Protein AF-A0A1G2E0L6-F1 (afdb_monomer_lite)

pLDDT: mean 94.15, std 5.89, range [62.0, 98.94]

Sequence (496 aa):
LISTKAAETIEITNIAAIPQLLSQIMQKTYETDGYTRILFQNTAENKIVGLKEFLTAFEVKIPEEVSAGLNDDFTLFVYSSKGVNRLGFVTKTNTDIATPMLAWEKTMEADTEILFIVLGKESKALASSFKNSSYQGQTFRFLTISKEDFGICYALFDDYFVFTTSFESIKKTFEAIESAELEKQIGQLFIIGFEGTTLTPELTDFFKKYKPGGVILLSKNIENEEQLKKLISDLQTLSLQETSLPLFVATDQEGGVISRIDFLQEKTAQSEIENTEQAYQIGLARGQELKELGINLNLAPLLDVVQEEDFLFDRTFQKDAVTTGNLAKSLIDGQKQAGILTVMKHFPGYAGVTSNPEESLAETSTLPVVSQFKKAMQANPEFVMTTNMVYTSLDNALPFAFSSKAIQYLKNNLGSKVAIMTDDLAQTYLSDKFSLEDMVTKPIAAGADIMIFSGWEIGVAEGLDAFIDAFRKGEIDKDKIQLAILRITNIKNSLK

InterPro domains:
  IPR001764 Glycoside hydrolase, family 3, N-terminal [PF00933] (182-490)
  IPR017853 Glycoside hydrolase superfamily [SSF51445] (186-494)
  IPR036962 Glycoside hydrolase, family 3, N-terminal domain superfamily [G3DSA:3.20.20.300] (175-496)
  IPR050226 NagZ Beta-hexosaminidase [PTHR30480] (182-495)

Structure (mmCIF, N/CA/C/O backbone):
data_AF-A0A1G2E0L6-F1
#
_entry.id   AF-A0A1G2E0L6-F1
#
loop_
_atom_site.group_PDB
_atom_site.id
_atom_site.type_symbol
_atom_site.label_atom_id
_atom_site.label_alt_id
_atom_site.label_comp_id
_atom_site.label_asym_id
_atom_site.label_entity_id
_atom_site.label_seq_id
_atom_site.pdbx_PDB_ins_code
_atom_site.Cartn_x
_atom_site.Cartn_y
_atom_site.Cartn_z
_atom_site.occupancy
_atom_site.B_iso_or_equiv
_atom_site.auth_seq_id
_atom_site.auth_comp_id
_atom_site.auth_asym_id
_atom_site.auth_atom_id
_atom_site.pdbx_PDB_model_num
ATOM 1 N N . LEU A 1 1 ? -9.764 7.069 15.157 1.00 82.94 1 LEU A N 1
ATOM 2 C CA . LEU A 1 1 ? -9.372 5.826 15.866 1.00 82.94 1 LEU A CA 1
ATOM 3 C C . LEU A 1 1 ? -10.078 4.613 15.278 1.00 82.94 1 LEU A C 1
ATOM 5 O O . LEU A 1 1 ? -9.435 3.598 15.093 1.00 82.94 1 LEU A O 1
ATOM 9 N N . ILE A 1 2 ? -11.360 4.733 14.929 1.00 84.50 2 ILE A N 1
ATOM 10 C CA . ILE A 1 2 ? -12.087 3.766 14.096 1.00 84.50 2 ILE A CA 1
ATOM 11 C C . ILE A 1 2 ? -12.761 4.496 12.936 1.00 84.50 2 ILE A C 1
ATOM 13 O O . ILE A 1 2 ? -13.011 5.700 13.047 1.00 84.50 2 ILE A O 1
ATOM 17 N N . SER A 1 3 ? -13.052 3.782 11.849 1.00 71.81 3 SER A N 1
ATOM 18 C CA . SER A 1 3 ? -13.910 4.296 10.778 1.00 71.81 3 SER A CA 1
ATOM 19 C C . SER A 1 3 ? -15.379 4.206 11.208 1.00 71.81 3 SER A C 1
ATOM 21 O O . SER A 1 3 ? -15.806 3.189 11.757 1.00 71.81 3 SER A O 1
ATOM 23 N N . THR A 1 4 ? -16.150 5.277 11.011 1.00 76.94 4 THR A N 1
ATOM 24 C CA . THR A 1 4 ? -17.567 5.353 11.403 1.00 76.94 4 THR A CA 1
ATOM 25 C C . THR A 1 4 ? -18.407 5.805 10.221 1.00 76.94 4 THR A C 1
ATOM 27 O O . THR A 1 4 ? -18.052 6.786 9.571 1.00 76.94 4 THR A O 1
ATOM 30 N N . LYS A 1 5 ? -19.538 5.136 9.972 1.00 73.12 5 LYS A N 1
ATOM 31 C CA . LYS A 1 5 ? -20.428 5.448 8.839 1.00 73.12 5 LYS A CA 1
ATOM 32 C C . LYS A 1 5 ? -21.187 6.764 9.024 1.00 73.12 5 LYS A C 1
ATOM 34 O O . LYS A 1 5 ? -21.536 7.420 8.051 1.00 73.12 5 LYS A O 1
ATOM 39 N N . ALA A 1 6 ? -21.452 7.136 10.274 1.00 84.69 6 ALA A N 1
ATOM 40 C CA . ALA A 1 6 ? -22.191 8.338 10.627 1.00 84.69 6 ALA A CA 1
ATOM 41 C C . ALA A 1 6 ? -21.648 8.951 11.920 1.00 84.69 6 ALA A C 1
ATOM 43 O O . ALA A 1 6 ? -21.037 8.257 12.739 1.00 84.69 6 ALA A O 1
ATOM 44 N N . ALA A 1 7 ? -21.916 10.240 12.116 1.00 91.25 7 ALA A N 1
ATOM 45 C CA . ALA A 1 7 ? -21.650 10.946 13.359 1.00 91.25 7 ALA A CA 1
ATOM 46 C C . ALA A 1 7 ? -22.882 11.751 13.789 1.00 91.25 7 ALA A C 1
ATOM 48 O O . ALA A 1 7 ? -23.493 12.435 12.970 1.00 91.25 7 ALA A O 1
ATOM 49 N N . GLU A 1 8 ? -23.221 11.685 15.073 1.00 94.31 8 GLU A N 1
ATOM 50 C CA . GLU A 1 8 ? -24.218 12.539 15.716 1.00 94.31 8 GLU A CA 1
ATOM 51 C C . GLU A 1 8 ? -23.526 13.462 16.718 1.00 94.31 8 GLU A C 1
ATOM 53 O O . GLU A 1 8 ? -22.831 12.994 17.622 1.00 94.31 8 GLU A O 1
ATOM 58 N N . THR A 1 9 ? -23.752 14.768 16.581 1.00 95.94 9 THR A N 1
ATOM 59 C CA . THR A 1 9 ? -23.339 15.762 17.576 1.00 95.94 9 THR A CA 1
ATOM 60 C C . THR A 1 9 ? -24.533 16.140 18.438 1.00 95.94 9 THR A C 1
ATOM 62 O O . THR A 1 9 ? -25.581 16.534 17.931 1.00 95.94 9 THR A O 1
ATOM 65 N N . ILE A 1 10 ? -24.365 16.015 19.749 1.00 97.25 10 ILE A N 1
ATOM 66 C CA . ILE A 1 10 ? -25.370 16.287 20.766 1.00 97.25 10 ILE A CA 1
ATOM 67 C C . ILE A 1 10 ? -24.899 17.485 21.581 1.00 97.25 10 ILE A C 1
ATOM 69 O O . ILE A 1 10 ? -23.891 17.421 22.286 1.00 97.25 10 ILE A O 1
ATOM 73 N N . GLU A 1 11 ? -25.629 18.587 21.477 1.00 97.31 11 GLU A N 1
ATOM 74 C CA . GLU A 1 11 ? -25.338 19.793 22.243 1.00 97.31 11 GLU A CA 1
ATOM 75 C C . GLU A 1 11 ? -25.764 19.625 23.705 1.00 97.31 11 GLU A C 1
ATOM 77 O O . GLU A 1 11 ? -26.873 19.178 24.008 1.00 97.31 11 GLU A O 1
ATOM 82 N N . ILE A 1 12 ? -24.879 20.010 24.619 1.00 97.50 12 ILE A N 1
ATOM 83 C CA . ILE A 1 12 ? -25.123 20.047 26.060 1.00 97.50 12 ILE A CA 1
ATOM 84 C C . ILE A 1 12 ? -24.620 21.370 26.633 1.00 97.50 12 ILE A C 1
ATOM 86 O O . ILE A 1 12 ? -23.717 21.996 26.087 1.00 97.50 12 ILE A O 1
ATOM 90 N N . THR A 1 13 ? -25.166 21.786 27.770 1.00 94.56 13 THR A N 1
ATOM 91 C CA . THR A 1 13 ? -24.651 22.932 28.543 1.00 94.56 13 THR A CA 1
ATOM 92 C C . THR A 1 13 ? -23.885 22.501 29.793 1.00 94.56 13 THR A C 1
ATOM 94 O O . THR A 1 13 ? -23.183 23.306 30.396 1.00 94.56 13 THR A O 1
ATOM 97 N N . ASN A 1 14 ? -24.030 21.237 30.202 1.00 94.62 14 ASN A N 1
ATOM 98 C CA . ASN A 1 14 ? -23.368 20.638 31.357 1.00 94.62 14 ASN A CA 1
ATOM 99 C C . ASN A 1 14 ? -23.262 19.116 31.154 1.00 94.62 14 ASN A C 1
ATOM 101 O O . ASN A 1 14 ? -24.218 18.482 30.701 1.00 94.62 14 ASN A O 1
ATOM 105 N N . ILE A 1 15 ? -22.125 18.528 31.537 1.00 96.31 15 ILE A N 1
ATOM 106 C CA . ILE A 1 15 ? -21.868 17.082 31.478 1.00 96.31 15 ILE A CA 1
ATOM 107 C C . ILE A 1 15 ? -22.895 16.248 32.262 1.00 96.31 15 ILE A C 1
ATOM 109 O O . ILE A 1 15 ? -23.179 15.120 31.877 1.00 96.31 15 ILE A O 1
ATOM 113 N N . ALA A 1 16 ? -23.539 16.812 33.289 1.00 96.69 16 ALA A N 1
ATOM 114 C CA . ALA A 1 16 ? -24.591 16.144 34.061 1.00 96.69 16 ALA A CA 1
ATOM 115 C C . ALA A 1 16 ? -25.834 15.764 33.225 1.00 96.69 16 ALA A C 1
ATOM 117 O O . ALA A 1 16 ? -26.630 14.932 33.655 1.00 96.69 16 ALA A O 1
ATOM 118 N N . ALA A 1 17 ? -26.010 16.343 32.030 1.00 97.00 17 ALA A N 1
ATOM 119 C CA . ALA A 1 17 ? -27.082 15.969 31.104 1.00 97.00 17 ALA A CA 1
ATOM 120 C C . ALA A 1 17 ? -26.776 14.690 30.297 1.00 97.00 17 ALA A C 1
ATOM 122 O O . ALA A 1 17 ? -27.695 14.068 29.757 1.00 97.00 17 ALA A O 1
ATOM 123 N N . ILE A 1 18 ? -25.501 14.284 30.209 1.00 97.88 18 ILE A N 1
ATOM 124 C CA . ILE A 1 18 ? -25.047 13.167 29.366 1.00 97.88 18 ILE A CA 1
ATOM 125 C C . ILE A 1 18 ? -25.756 11.848 29.712 1.00 97.88 18 ILE A C 1
ATOM 127 O O . ILE A 1 18 ? -26.216 11.201 28.773 1.00 97.88 18 ILE A O 1
ATOM 131 N N . PRO A 1 19 ? -25.927 11.434 30.985 1.00 97.88 19 PRO A N 1
ATOM 132 C CA . PRO A 1 19 ? -26.580 10.161 31.301 1.00 97.88 19 PRO A CA 1
ATOM 133 C C . PRO A 1 19 ? -27.999 10.038 30.733 1.00 97.88 19 PRO A C 1
ATOM 135 O O . PRO A 1 19 ? -28.351 9.019 30.136 1.00 97.88 19 PRO A O 1
ATOM 138 N N . GLN A 1 20 ? -28.807 11.094 30.860 1.00 96.94 20 GLN A N 1
ATOM 139 C CA . GLN A 1 20 ? -30.176 11.105 30.346 1.00 96.94 20 GLN A CA 1
ATOM 140 C C . GLN A 1 20 ? -30.201 11.059 28.814 1.00 96.94 20 GLN A C 1
ATOM 142 O O . GLN A 1 20 ? -30.956 10.279 28.230 1.00 96.94 20 GLN A O 1
ATOM 147 N N . LEU A 1 21 ? -29.370 11.875 28.164 1.00 97.38 21 LEU A N 1
ATOM 148 C CA . LEU A 1 21 ? -29.280 11.923 26.705 1.00 97.38 21 LEU A CA 1
ATOM 149 C C . LEU A 1 21 ? -28.749 10.606 26.139 1.00 97.38 21 LEU A C 1
ATOM 151 O O . LEU A 1 21 ? -29.278 10.112 25.147 1.00 97.38 21 LEU A O 1
ATOM 155 N N . LEU A 1 22 ? -27.765 9.989 26.797 1.00 97.19 22 LEU A N 1
ATOM 156 C CA . LEU A 1 22 ? -27.235 8.696 26.388 1.00 97.19 22 LEU A CA 1
ATOM 157 C C . LEU A 1 22 ? -28.309 7.607 26.455 1.00 97.19 22 LEU A C 1
ATOM 159 O O . LEU A 1 22 ? -28.426 6.825 25.518 1.00 97.19 22 LEU A O 1
ATOM 163 N N . SER A 1 23 ? -29.145 7.593 27.497 1.00 96.00 23 SER A N 1
ATOM 164 C CA . SER A 1 23 ? -30.276 6.657 27.572 1.00 96.00 23 SER A CA 1
ATOM 165 C C . SER A 1 23 ? -31.214 6.784 26.362 1.00 96.00 23 SER A C 1
ATOM 167 O O . SER A 1 23 ? -31.628 5.777 25.790 1.00 96.00 23 SER A O 1
ATOM 169 N N . GLN A 1 24 ? -31.496 8.014 25.917 1.00 96.19 24 GLN A N 1
ATOM 170 C CA . GLN A 1 24 ? -32.314 8.272 24.725 1.00 96.19 24 GLN A CA 1
ATOM 171 C C . GLN A 1 24 ? -31.610 7.838 23.434 1.00 96.19 24 GLN A C 1
ATOM 173 O O . GLN A 1 24 ? -32.236 7.227 22.571 1.00 96.19 24 GLN A O 1
ATOM 178 N N . ILE A 1 25 ? -30.309 8.117 23.309 1.00 96.00 25 ILE A N 1
ATOM 179 C CA . ILE A 1 25 ? -29.465 7.689 22.182 1.00 96.00 25 ILE A CA 1
ATOM 180 C C . ILE A 1 25 ? -29.514 6.166 22.037 1.00 96.00 25 ILE A C 1
ATOM 182 O O . ILE A 1 25 ? -29.778 5.662 20.949 1.00 96.00 25 ILE A O 1
ATOM 186 N N . MET A 1 26 ? -29.370 5.425 23.137 1.00 95.75 26 MET A N 1
ATOM 187 C CA . MET A 1 26 ? -29.393 3.959 23.116 1.00 95.75 26 MET A CA 1
ATOM 188 C C . MET A 1 26 ? -30.747 3.361 22.704 1.00 95.75 26 MET A C 1
ATOM 190 O O . MET A 1 26 ? -30.789 2.191 22.328 1.00 95.75 26 MET A O 1
ATOM 194 N N . GLN A 1 27 ? -31.834 4.139 22.724 1.00 93.94 27 GLN A N 1
ATOM 195 C CA . GLN A 1 27 ? -33.171 3.722 22.275 1.00 93.94 27 GLN A CA 1
ATOM 196 C C . GLN A 1 27 ? -33.451 4.056 20.800 1.00 93.94 27 GLN A C 1
ATOM 198 O O . GLN A 1 27 ? -34.473 3.628 20.259 1.00 93.94 27 GLN A O 1
ATOM 203 N N . LYS A 1 28 ? -32.575 4.818 20.132 1.00 93.75 28 LYS A N 1
ATOM 204 C CA . LYS A 1 28 ? -32.735 5.148 18.711 1.00 93.75 28 LYS A CA 1
ATOM 205 C C . LYS A 1 28 ? -32.521 3.917 17.829 1.00 93.75 28 LYS A C 1
ATOM 207 O O . LYS A 1 28 ? -31.844 2.960 18.195 1.00 93.75 28 LYS A O 1
ATOM 212 N N . THR A 1 29 ? -33.087 3.961 16.627 1.00 91.12 29 THR A N 1
ATOM 213 C CA . THR A 1 29 ? -32.800 2.970 15.586 1.00 91.12 29 THR A CA 1
ATOM 214 C C . THR A 1 29 ? -31.598 3.428 14.771 1.00 91.12 29 THR A C 1
ATOM 216 O O . THR A 1 29 ? -31.599 4.541 14.251 1.00 91.12 29 THR A O 1
ATOM 219 N N . TYR A 1 30 ? -30.604 2.554 14.650 1.00 90.25 30 TYR A N 1
ATOM 220 C CA . TYR A 1 30 ? -29.403 2.764 13.849 1.00 90.25 30 TYR A CA 1
ATOM 221 C C . TYR A 1 30 ? -29.337 1.756 12.702 1.00 90.25 30 TYR A C 1
ATOM 223 O O . TYR A 1 30 ? -30.049 0.749 12.692 1.00 90.25 30 TYR A O 1
ATOM 231 N N . GLU A 1 31 ? -28.470 2.028 11.728 1.00 82.94 31 GLU A N 1
ATOM 232 C CA . GLU A 1 31 ? -28.139 1.057 10.688 1.00 82.94 31 GLU A CA 1
ATOM 233 C C . GLU A 1 31 ? -27.528 -0.200 11.327 1.00 82.94 31 GLU A C 1
ATOM 235 O O . GLU A 1 31 ? -26.660 -0.114 12.197 1.00 82.94 31 GLU A O 1
ATOM 240 N N . THR A 1 32 ? -27.998 -1.374 10.903 1.00 80.00 32 THR A N 1
ATOM 241 C CA . THR A 1 32 ? -27.476 -2.652 11.402 1.00 80.00 32 THR A CA 1
ATOM 242 C C . THR A 1 32 ? -26.040 -2.860 10.929 1.00 80.00 32 THR A C 1
ATOM 244 O O . THR A 1 32 ? -25.692 -2.499 9.807 1.00 80.00 32 THR A O 1
ATOM 247 N N . ASP A 1 33 ? -25.208 -3.434 11.797 1.00 77.94 33 ASP A N 1
ATOM 248 C CA . ASP A 1 33 ? -23.775 -3.651 11.584 1.00 77.94 33 ASP A CA 1
ATOM 249 C C . ASP A 1 33 ? -23.002 -2.354 11.282 1.00 77.94 33 ASP A C 1
ATOM 251 O O . ASP A 1 33 ? -21.981 -2.347 10.590 1.00 77.94 33 ASP A O 1
ATOM 255 N N . GLY A 1 34 ? -23.499 -1.234 11.817 1.00 80.12 34 GLY A N 1
ATOM 256 C CA . GLY A 1 34 ? -22.919 0.095 11.678 1.00 80.12 34 GLY A CA 1
ATOM 257 C C . GLY A 1 34 ? -22.337 0.642 12.981 1.00 80.12 34 GLY A C 1
ATOM 258 O O . GLY A 1 34 ? -22.792 0.326 14.081 1.00 80.12 34 GLY A O 1
ATOM 259 N N . TYR A 1 35 ? -21.340 1.515 12.824 1.00 88.12 35 TYR A N 1
ATOM 260 C CA . TYR A 1 35 ? -20.836 2.394 13.874 1.00 88.12 35 TYR A CA 1
ATOM 261 C C . TYR A 1 35 ? -21.383 3.800 13.673 1.00 88.12 35 TYR A C 1
ATOM 263 O O . TYR A 1 35 ? -21.082 4.441 12.658 1.00 88.12 35 TYR A O 1
ATOM 271 N N . THR A 1 36 ? -22.104 4.304 14.669 1.00 92.94 36 THR A N 1
ATOM 272 C CA . THR A 1 36 ? -22.459 5.721 14.749 1.00 92.94 36 THR A CA 1
ATOM 273 C C . THR A 1 36 ? -21.613 6.386 15.820 1.00 92.94 36 THR A C 1
ATOM 275 O O . THR A 1 36 ? -21.717 6.058 17.003 1.00 92.94 36 THR A O 1
ATOM 278 N N . ARG A 1 37 ? -20.752 7.318 15.404 1.00 95.06 37 ARG A N 1
ATOM 279 C CA . ARG A 1 37 ? -19.963 8.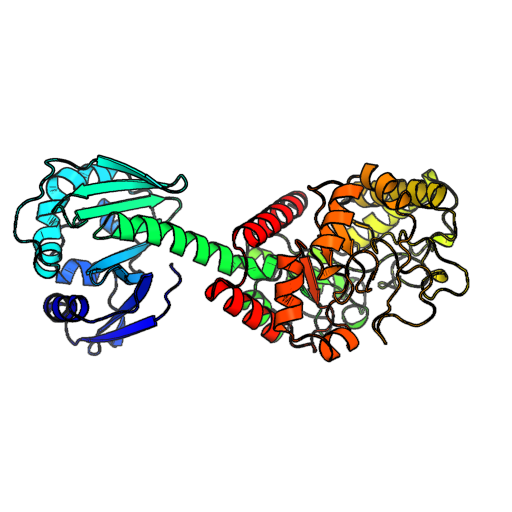144 16.317 1.00 95.06 37 ARG A CA 1
ATOM 280 C C . ARG A 1 37 ? -20.892 9.081 17.076 1.00 95.06 37 ARG A C 1
ATOM 282 O O . ARG A 1 37 ? -21.727 9.737 16.463 1.00 95.06 37 ARG A O 1
ATOM 289 N N . ILE A 1 38 ? -20.705 9.185 18.384 1.00 96.75 38 ILE A N 1
ATOM 290 C CA . ILE A 1 38 ? -21.428 10.135 19.228 1.00 96.75 38 ILE A CA 1
ATOM 291 C C . ILE A 1 38 ? -20.442 11.193 19.713 1.00 96.75 38 ILE A C 1
ATOM 293 O O . ILE A 1 38 ? -19.386 10.869 20.257 1.00 96.75 38 ILE A O 1
ATOM 297 N N . LEU A 1 39 ? -20.781 12.459 19.506 1.00 96.56 39 LEU A N 1
ATOM 298 C CA . LEU A 1 39 ? -20.031 13.612 19.987 1.00 96.56 39 LEU A CA 1
ATOM 299 C C . LEU A 1 39 ? -20.928 14.409 20.924 1.00 96.56 39 LEU A C 1
ATOM 301 O O . LEU A 1 39 ? -22.029 14.786 20.544 1.00 96.56 39 LEU A O 1
ATOM 305 N N . PHE A 1 40 ? -20.454 14.702 22.129 1.00 97.75 40 PHE A N 1
ATOM 306 C CA . PHE A 1 40 ? -21.109 15.673 22.999 1.00 97.75 40 PHE A CA 1
ATOM 307 C C . PHE A 1 40 ? -20.371 17.004 22.881 1.00 97.75 40 PHE A C 1
ATOM 309 O O . PHE A 1 40 ? -19.163 17.065 23.111 1.00 97.75 40 PHE A O 1
ATOM 316 N N . GLN A 1 41 ? -21.087 18.061 22.508 1.00 97.12 41 GLN A N 1
ATOM 317 C CA . GLN A 1 41 ? -20.540 19.410 22.397 1.00 97.12 41 GLN A CA 1
ATOM 318 C C . GLN A 1 41 ? -21.066 20.260 23.549 1.00 97.12 41 GLN A C 1
ATOM 320 O O . GLN A 1 41 ? -22.261 20.537 23.626 1.00 97.12 41 GLN A O 1
ATOM 325 N N . ASN A 1 42 ? -20.172 20.684 24.440 1.00 96.12 42 ASN A N 1
ATOM 326 C CA . ASN A 1 42 ? -20.505 21.633 25.490 1.00 96.12 42 ASN A CA 1
ATOM 327 C C . ASN A 1 42 ? -20.544 23.046 24.892 1.00 96.12 42 ASN A C 1
ATOM 329 O O . ASN A 1 42 ? -19.502 23.633 24.593 1.00 96.12 42 ASN A O 1
ATOM 333 N N . THR A 1 43 ? -21.746 23.588 24.706 1.00 95.94 43 THR A N 1
ATOM 334 C CA . THR A 1 43 ? -21.963 24.903 24.085 1.00 95.94 43 THR A CA 1
ATOM 335 C C . THR A 1 43 ? -21.624 26.064 25.018 1.00 95.94 43 THR A C 1
ATOM 337 O O . THR A 1 43 ? -21.301 27.146 24.535 1.00 95.94 43 THR A O 1
ATOM 340 N N . ALA A 1 44 ? -21.628 25.848 26.338 1.00 94.44 44 ALA A N 1
ATOM 341 C CA . ALA A 1 44 ? -21.218 26.859 27.312 1.00 94.44 44 ALA A CA 1
ATOM 342 C C . ALA A 1 44 ? -19.694 27.070 27.313 1.00 94.44 44 ALA A C 1
ATOM 344 O O . ALA A 1 44 ? -19.222 28.190 27.493 1.00 94.44 44 ALA A O 1
ATOM 345 N N . GLU A 1 45 ? -18.930 26.002 27.080 1.00 93.44 45 GLU A N 1
ATOM 346 C CA . GLU A 1 45 ? -17.460 26.027 27.045 1.00 93.44 45 GLU A CA 1
ATOM 347 C C . GLU A 1 45 ? -16.887 26.037 25.620 1.00 93.44 45 GLU A C 1
ATOM 349 O O . GLU A 1 45 ? -15.676 26.134 25.439 1.00 93.44 45 GLU A O 1
ATOM 354 N N . ASN A 1 46 ? -17.758 25.944 24.611 1.00 93.50 46 ASN A N 1
ATOM 355 C CA . ASN A 1 46 ? -17.415 25.833 23.195 1.00 93.50 46 ASN A CA 1
ATOM 356 C C . ASN A 1 46 ? -16.352 24.752 22.910 1.00 93.50 46 ASN A C 1
ATOM 358 O O . ASN A 1 46 ? -15.375 24.989 22.196 1.00 93.50 46 ASN A O 1
ATOM 362 N N . LYS A 1 47 ? -16.538 23.560 23.489 1.00 95.19 47 LYS A N 1
ATOM 363 C CA . LYS A 1 47 ? -15.608 22.431 23.345 1.00 95.19 47 LYS A CA 1
ATOM 364 C C . LYS A 1 47 ? -16.335 21.096 23.191 1.00 95.19 47 LYS A C 1
ATOM 366 O O . LYS A 1 47 ? -17.476 20.942 23.628 1.00 95.19 47 LYS A O 1
ATOM 371 N N . ILE A 1 48 ? -15.658 20.120 22.590 1.00 96.44 48 ILE A N 1
ATOM 372 C CA . ILE A 1 48 ? -16.100 18.721 22.595 1.00 96.44 48 ILE A CA 1
ATOM 373 C C . ILE A 1 48 ? -15.723 18.098 23.941 1.00 96.44 48 ILE A C 1
ATOM 375 O O . ILE A 1 48 ? -14.636 18.350 24.454 1.00 96.44 48 ILE A O 1
ATOM 379 N N . VAL A 1 49 ? -16.635 17.314 24.509 1.00 97.38 49 VAL A N 1
ATOM 380 C CA . VAL A 1 49 ? -16.429 16.595 25.772 1.00 97.38 49 VAL A CA 1
ATOM 381 C C . VAL A 1 49 ? -15.332 15.543 25.597 1.00 97.38 49 VAL A C 1
ATOM 383 O O . VAL A 1 49 ? -15.441 14.684 24.717 1.00 97.38 49 VAL A O 1
ATOM 386 N N . GLY A 1 50 ? -14.306 15.600 26.446 1.00 97.38 50 GLY A N 1
ATOM 387 C CA . GLY A 1 50 ? -13.223 14.611 26.493 1.00 97.38 50 GLY A CA 1
ATOM 388 C C . GLY A 1 50 ? -13.608 13.325 27.233 1.00 97.38 50 GLY A C 1
ATOM 389 O O . GLY A 1 50 ? -14.645 13.254 27.903 1.00 97.38 50 GLY A O 1
ATOM 390 N N . LEU A 1 51 ? -12.764 12.293 27.151 1.00 97.56 51 LEU A N 1
ATOM 391 C CA . LEU A 1 51 ? -13.000 11.010 27.822 1.00 97.56 51 LEU A CA 1
ATOM 392 C C . LEU A 1 51 ? -13.175 11.180 29.337 1.00 97.56 51 LEU A C 1
ATOM 394 O O . LEU A 1 51 ? -14.079 10.582 29.922 1.00 97.56 51 LEU A O 1
ATOM 398 N N . LYS A 1 52 ? -12.340 11.998 29.987 1.00 96.25 52 LYS A N 1
ATOM 399 C CA . LYS A 1 52 ? -12.392 12.185 31.448 1.00 96.25 52 LYS A CA 1
ATOM 400 C C . LYS A 1 52 ? -13.699 12.830 31.891 1.00 96.25 52 LYS A C 1
ATOM 402 O O . LYS A 1 52 ? -14.307 12.395 32.869 1.00 96.25 52 LYS A O 1
ATOM 407 N N . GLU A 1 53 ? -14.156 13.837 31.157 1.00 97.19 53 GLU A N 1
ATOM 408 C CA . GLU A 1 53 ? -15.440 14.498 31.394 1.00 97.19 53 GLU A CA 1
ATOM 409 C C . GLU A 1 53 ? -16.620 13.554 31.156 1.00 97.19 53 GLU A C 1
ATOM 411 O O . GLU A 1 53 ? -17.543 13.508 31.972 1.00 97.19 53 GLU A O 1
ATOM 416 N N . PHE A 1 54 ? -16.562 12.754 30.086 1.00 98.12 54 PHE A N 1
ATOM 417 C CA . PHE A 1 54 ? -17.560 11.724 29.811 1.00 98.12 54 PHE A CA 1
ATOM 418 C C . PHE A 1 54 ? -17.646 10.720 30.966 1.00 98.12 54 PHE A C 1
ATOM 420 O O . PHE A 1 54 ? -18.732 10.482 31.483 1.00 98.12 54 PHE A O 1
ATOM 427 N N . LEU A 1 55 ? -16.515 10.181 31.431 1.00 97.69 55 LEU A N 1
ATOM 428 C CA . LEU A 1 55 ? -16.476 9.252 32.567 1.00 97.69 55 LEU A CA 1
ATOM 429 C C . LEU A 1 55 ? -16.959 9.904 33.876 1.00 97.69 55 LEU A C 1
ATOM 431 O O . LEU A 1 55 ? -17.664 9.264 34.658 1.00 97.69 55 LEU A O 1
ATOM 435 N N . THR A 1 56 ? -16.648 11.186 34.087 1.00 97.69 56 THR A N 1
ATOM 436 C CA . THR A 1 56 ? -17.106 11.963 35.251 1.00 97.69 56 THR A CA 1
ATOM 437 C C . THR A 1 56 ? -18.624 12.133 35.257 1.00 97.69 56 THR A C 1
ATOM 439 O O . THR A 1 56 ? -19.235 12.059 36.320 1.00 97.69 56 THR A O 1
ATOM 442 N N . ALA A 1 57 ? -19.257 12.290 34.090 1.00 97.62 57 ALA A N 1
ATOM 443 C CA . ALA A 1 57 ? -20.714 12.389 33.982 1.00 97.62 57 ALA A CA 1
ATOM 444 C C . ALA A 1 57 ? -21.456 11.141 34.496 1.00 97.62 57 ALA A C 1
ATOM 446 O O . ALA A 1 57 ? -22.624 11.234 34.869 1.00 97.62 57 ALA A O 1
ATOM 447 N N . PHE A 1 58 ? -20.781 9.988 34.530 1.00 98.12 58 PHE A N 1
ATOM 448 C CA . PHE A 1 58 ? -21.294 8.728 35.078 1.00 98.12 58 PHE A CA 1
ATOM 449 C C . PHE A 1 58 ? -20.668 8.370 36.433 1.00 98.12 58 PHE A C 1
ATOM 451 O O . PHE A 1 58 ? -20.785 7.227 36.867 1.00 98.12 58 PHE A O 1
ATOM 458 N N . GLU A 1 59 ? -19.971 9.310 37.077 1.00 97.69 59 GLU A N 1
ATOM 459 C CA . GLU A 1 59 ? -19.254 9.105 38.344 1.00 97.69 59 GLU A CA 1
ATOM 460 C C . GLU A 1 59 ? -18.331 7.873 38.324 1.00 97.69 59 GLU A C 1
ATOM 462 O O . GLU A 1 59 ? -18.183 7.168 39.328 1.00 97.69 59 GLU A O 1
ATOM 467 N N . VAL A 1 60 ? -17.710 7.591 37.171 1.00 97.56 60 VAL A N 1
ATOM 468 C CA . VAL A 1 60 ? -16.859 6.409 37.026 1.00 97.56 60 VAL A CA 1
ATOM 469 C C . VAL A 1 60 ? -15.615 6.559 37.894 1.00 97.56 60 VAL A C 1
ATOM 471 O O . VAL A 1 60 ? -14.805 7.467 37.699 1.00 97.56 60 VAL A O 1
ATOM 474 N N . LYS A 1 61 ? -15.425 5.626 38.830 1.00 97.31 61 LYS A N 1
ATOM 475 C CA . LYS A 1 61 ? -14.263 5.600 39.733 1.00 97.31 61 LYS A CA 1
ATOM 476 C C . LYS A 1 61 ? -13.080 4.902 39.067 1.00 97.31 61 LYS A C 1
ATOM 478 O O . LYS A 1 61 ? -12.710 3.785 39.418 1.00 97.31 61 LYS A O 1
ATOM 483 N N . ILE A 1 62 ? -12.509 5.560 38.066 1.00 96.31 62 ILE A N 1
ATOM 484 C CA . ILE A 1 62 ? -11.316 5.080 37.366 1.00 96.31 62 ILE A CA 1
ATOM 485 C C . ILE A 1 62 ? -10.057 5.285 38.237 1.00 96.31 62 ILE A C 1
ATOM 487 O O . ILE A 1 62 ? -9.887 6.370 38.800 1.00 96.31 62 ILE A O 1
ATOM 491 N N . PRO A 1 63 ? -9.156 4.290 38.370 1.00 97.12 63 PRO A N 1
ATOM 492 C CA . PRO A 1 63 ? -7.899 4.472 39.089 1.00 97.12 63 PRO A CA 1
ATOM 493 C C . PRO A 1 63 ? -7.038 5.573 38.463 1.00 97.12 63 PRO A C 1
ATOM 495 O O . PRO A 1 63 ? -6.973 5.694 37.239 1.00 97.12 63 PRO A O 1
ATOM 498 N N . GLU A 1 64 ? -6.336 6.342 39.298 1.00 95.69 64 GLU A N 1
ATOM 499 C CA . GLU A 1 64 ? -5.511 7.477 38.858 1.00 95.69 64 GLU A CA 1
ATOM 500 C C . GLU A 1 64 ? -4.450 7.060 37.831 1.00 95.69 64 GLU A C 1
ATOM 502 O O . GLU A 1 64 ? -4.319 7.705 36.796 1.00 95.69 64 GLU A O 1
ATOM 507 N N . GLU A 1 65 ? -3.770 5.932 38.060 1.00 95.38 65 GLU A N 1
ATOM 508 C CA . GLU A 1 65 ? -2.768 5.377 37.139 1.00 95.38 65 GLU A CA 1
ATOM 509 C C . GLU A 1 65 ? -3.355 5.062 35.754 1.00 95.38 65 GLU A C 1
ATOM 511 O O . GLU A 1 65 ? -2.729 5.341 34.733 1.00 95.38 65 GLU A O 1
ATOM 516 N N . VAL A 1 66 ? -4.581 4.528 35.706 1.00 96.69 66 VAL A N 1
ATOM 517 C CA . VAL A 1 66 ? -5.277 4.258 34.441 1.00 96.69 66 VAL A CA 1
ATOM 518 C C . VAL A 1 66 ? -5.659 5.579 33.775 1.00 96.69 66 VAL A C 1
ATOM 520 O O . VAL A 1 66 ? -5.338 5.794 32.613 1.00 96.69 66 VAL A O 1
ATOM 523 N N . SER A 1 67 ? -6.296 6.493 34.511 1.00 95.94 67 SER A N 1
ATOM 524 C CA . SER A 1 67 ? -6.746 7.792 33.989 1.00 95.94 67 SER A CA 1
ATOM 525 C C . SER A 1 67 ? -5.599 8.659 33.455 1.00 95.94 67 SER A C 1
ATOM 527 O O . SER A 1 67 ? -5.748 9.337 32.436 1.00 95.94 67 SER A O 1
ATOM 529 N N . ALA A 1 68 ? -4.441 8.630 34.118 1.00 95.56 68 ALA A N 1
ATOM 530 C CA . ALA A 1 68 ? -3.238 9.334 33.683 1.00 95.56 68 ALA A CA 1
ATOM 531 C C . ALA A 1 68 ? -2.633 8.727 32.406 1.00 95.56 68 ALA A C 1
ATOM 533 O O . ALA A 1 68 ? -2.089 9.460 31.579 1.00 95.56 68 ALA A O 1
ATOM 534 N N . GLY A 1 69 ? -2.754 7.408 32.232 1.00 96.06 69 GLY A N 1
ATOM 535 C CA . GLY A 1 69 ? -2.253 6.697 31.059 1.00 96.06 69 GLY A CA 1
ATOM 536 C C . GLY A 1 69 ? -3.157 6.762 29.826 1.00 96.06 69 GLY A C 1
ATOM 537 O O . GLY A 1 69 ? -2.712 6.366 28.752 1.00 96.06 69 GLY A O 1
ATOM 538 N N . LEU A 1 70 ? -4.393 7.263 29.932 1.00 96.94 70 LEU A N 1
ATOM 539 C CA . LEU A 1 70 ? -5.321 7.406 28.803 1.00 96.94 70 LEU A CA 1
ATOM 540 C C . LEU A 1 70 ? -5.272 8.808 28.185 1.00 96.94 70 LEU A C 1
ATOM 542 O O . LEU A 1 70 ? -5.224 9.821 28.890 1.00 96.94 70 LEU A O 1
ATOM 546 N N . ASN A 1 71 ? -5.345 8.867 26.855 1.00 96.56 71 ASN A N 1
ATOM 547 C CA . ASN A 1 71 ? -5.585 10.112 26.138 1.00 96.56 71 ASN A CA 1
ATOM 548 C C . ASN A 1 71 ? -7.037 10.578 26.354 1.00 96.56 71 ASN A C 1
ATOM 550 O O . ASN A 1 71 ? -7.960 9.761 26.443 1.00 96.56 71 ASN A O 1
ATOM 554 N N . ASP A 1 72 ? -7.224 11.894 26.456 1.00 95.94 72 ASP A N 1
ATOM 555 C CA . ASP A 1 72 ? -8.543 12.505 26.620 1.00 95.94 72 ASP A CA 1
ATOM 556 C C . ASP A 1 72 ? -9.325 12.547 25.295 1.00 95.94 72 ASP A C 1
ATOM 558 O O . ASP A 1 72 ? -10.553 12.442 25.302 1.00 95.94 72 ASP A O 1
ATOM 562 N N . ASP A 1 73 ? -8.619 12.598 24.159 1.00 95.38 73 ASP A N 1
ATOM 563 C CA . ASP A 1 73 ? -9.208 12.443 22.831 1.00 95.38 73 ASP A CA 1
ATOM 564 C C . ASP A 1 73 ? -9.631 10.991 22.603 1.00 95.38 73 ASP A C 1
ATOM 566 O O . ASP A 1 73 ? -8.820 10.063 22.616 1.00 95.38 73 ASP A O 1
ATOM 570 N N . PHE A 1 74 ? -10.918 10.787 22.333 1.00 96.75 74 PHE A N 1
ATOM 571 C CA . PHE A 1 74 ? -11.487 9.456 22.173 1.00 96.75 74 PHE A CA 1
ATOM 572 C C . PHE A 1 74 ? -12.598 9.422 21.118 1.00 96.75 74 PHE A C 1
ATOM 574 O O . PHE A 1 74 ? -13.142 10.440 20.684 1.00 96.75 74 PHE A O 1
ATOM 581 N N . THR A 1 75 ? -12.927 8.220 20.653 1.00 96.50 75 THR A N 1
ATOM 582 C CA . THR A 1 75 ? -14.074 7.970 19.775 1.00 96.50 75 THR A CA 1
ATOM 583 C C . THR A 1 75 ? -15.126 7.196 20.553 1.00 96.50 75 THR A C 1
ATOM 585 O O . THR A 1 75 ? -14.964 5.995 20.741 1.00 96.50 75 THR A O 1
ATOM 588 N N . LEU A 1 76 ? -16.189 7.876 20.988 1.00 97.62 76 LEU A N 1
ATOM 589 C CA . LEU A 1 76 ? -17.405 7.259 21.520 1.00 97.62 76 LEU A CA 1
ATOM 590 C C . LEU A 1 76 ? -18.317 6.832 20.367 1.00 97.62 76 LEU A C 1
ATOM 592 O O . LEU A 1 76 ? -18.499 7.583 19.404 1.00 97.62 76 LEU A O 1
ATOM 596 N N . PHE A 1 77 ? -18.906 5.645 20.462 1.00 96.69 77 PHE A N 1
ATOM 597 C 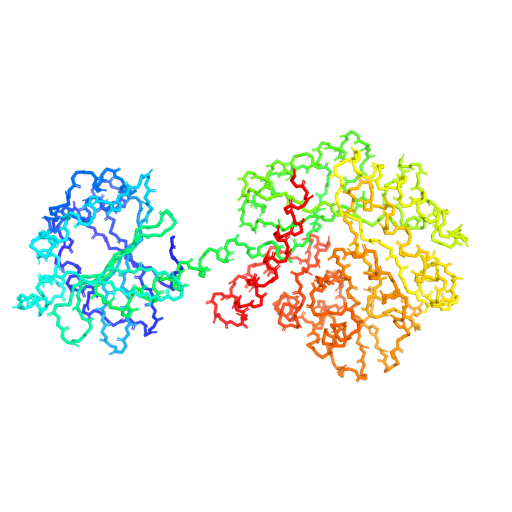CA . PHE A 1 77 ? -19.777 5.121 19.419 1.00 96.69 77 PHE A CA 1
ATOM 598 C C . PHE A 1 77 ? -20.899 4.239 19.962 1.00 96.69 77 PHE A C 1
ATOM 600 O O . PHE A 1 77 ? -20.791 3.621 21.025 1.00 96.69 77 PHE A O 1
ATOM 607 N N . VAL A 1 78 ? -21.954 4.139 19.159 1.00 96.12 78 VAL A N 1
ATOM 608 C CA . VAL A 1 78 ? -22.963 3.085 19.244 1.00 96.12 78 VAL A CA 1
ATOM 609 C C . VAL A 1 78 ? -22.713 2.095 18.113 1.00 96.12 78 VAL A C 1
ATOM 611 O O . VAL A 1 78 ? -22.631 2.482 16.947 1.00 96.12 78 VAL A O 1
ATOM 614 N N . TYR A 1 79 ? -22.578 0.822 18.470 1.00 94.88 79 TYR A N 1
ATOM 615 C CA . TYR A 1 79 ? -22.626 -0.303 17.546 1.00 94.88 79 TYR A CA 1
ATOM 616 C C . TYR A 1 79 ? -24.018 -0.928 17.618 1.00 94.88 79 TYR A C 1
ATOM 618 O O . TYR A 1 79 ? -24.471 -1.293 18.704 1.00 94.88 79 TYR A O 1
ATOM 626 N N . SER A 1 80 ? -24.701 -1.040 16.482 1.00 92.50 80 SER A N 1
ATOM 627 C CA . SER A 1 80 ? -26.038 -1.632 16.416 1.00 92.50 80 SER A CA 1
ATOM 628 C C . SER A 1 80 ? -26.002 -2.950 15.659 1.00 92.50 80 SER A C 1
ATOM 630 O O . SER A 1 80 ? -25.588 -2.991 14.503 1.00 92.50 80 SER A O 1
ATOM 632 N N . SER A 1 81 ? -26.448 -4.032 16.291 1.00 88.50 81 SER A N 1
ATOM 633 C CA . SER A 1 81 ? -26.567 -5.348 15.657 1.00 88.50 81 SER A CA 1
ATOM 634 C C . SER A 1 81 ? -27.865 -6.011 16.082 1.00 88.50 81 SER A C 1
ATOM 636 O O . SER A 1 81 ? -28.225 -6.004 17.259 1.00 88.50 81 SER A O 1
ATOM 638 N N . LYS A 1 82 ? -28.597 -6.567 15.109 1.00 85.56 82 LYS A N 1
ATOM 639 C CA . LYS A 1 82 ? -29.857 -7.305 15.328 1.00 85.56 82 LYS A CA 1
ATOM 640 C C . LYS A 1 82 ? -30.878 -6.528 16.181 1.00 85.56 82 LYS A C 1
ATOM 642 O O . LYS A 1 82 ? -31.583 -7.113 16.998 1.00 85.56 82 LYS A O 1
ATOM 647 N N . GLY A 1 83 ? -30.946 -5.207 15.996 1.00 83.12 83 GLY A N 1
ATOM 648 C CA . GLY A 1 83 ? -31.857 -4.323 16.733 1.00 83.12 83 GLY A CA 1
ATOM 649 C C . GLY A 1 83 ? -31.430 -4.002 18.170 1.00 83.12 83 GLY A C 1
ATOM 650 O O . GLY A 1 83 ? -32.221 -3.428 18.915 1.00 83.12 83 GLY A O 1
ATOM 651 N N . VAL A 1 84 ? -30.205 -4.354 18.568 1.00 90.19 84 VAL A N 1
ATOM 652 C CA . VAL A 1 84 ? -29.643 -4.059 19.889 1.00 90.19 84 VAL A CA 1
ATOM 653 C C . VAL A 1 84 ? -28.483 -3.083 19.746 1.00 90.19 84 VAL A C 1
ATOM 655 O O . VAL A 1 84 ? -27.534 -3.327 19.003 1.00 90.19 84 VAL A O 1
ATOM 658 N N . ASN A 1 85 ? -28.545 -1.991 20.504 1.00 94.94 85 ASN A N 1
ATOM 659 C CA . ASN A 1 85 ? -27.486 -0.994 20.561 1.00 94.94 85 ASN A CA 1
ATOM 660 C C . ASN A 1 85 ? -26.502 -1.317 21.689 1.00 94.94 85 ASN A C 1
ATOM 662 O O . ASN A 1 85 ? -26.888 -1.603 22.828 1.00 94.94 85 ASN A O 1
ATOM 666 N N . ARG A 1 86 ? -25.210 -1.232 21.379 1.00 95.75 86 ARG A N 1
ATOM 667 C CA . ARG A 1 86 ? -24.098 -1.422 22.309 1.00 95.75 86 ARG A CA 1
ATOM 668 C C . ARG A 1 86 ? -23.192 -0.208 22.279 1.00 95.75 86 ARG A C 1
ATOM 670 O O . ARG A 1 86 ? -22.874 0.315 21.217 1.00 95.75 86 ARG A O 1
ATOM 677 N N . LEU A 1 87 ? -22.804 0.247 23.461 1.00 97.56 87 LEU A N 1
ATOM 678 C CA . LEU A 1 87 ? -21.915 1.384 23.613 1.00 97.56 87 LEU A CA 1
ATOM 679 C C . LEU A 1 87 ? -20.474 0.889 23.564 1.00 97.56 87 LEU A C 1
ATOM 681 O O . LEU A 1 87 ? -20.142 -0.167 24.111 1.00 97.56 87 LEU A O 1
ATOM 685 N N . GLY A 1 88 ? -19.599 1.685 22.978 1.00 97.44 88 GLY A N 1
ATOM 686 C CA . GLY A 1 88 ? -18.177 1.518 23.182 1.00 97.44 88 GLY A CA 1
ATOM 687 C C . GLY A 1 88 ? -17.419 2.804 22.957 1.00 97.44 88 GLY A C 1
ATOM 688 O O . GLY A 1 88 ? -17.951 3.792 22.451 1.00 97.44 88 GLY A O 1
ATOM 689 N N . PHE A 1 89 ? -16.157 2.782 23.353 1.00 97.81 89 PHE A N 1
ATOM 690 C CA . PHE A 1 89 ? -15.219 3.812 22.989 1.00 97.81 89 PHE A CA 1
ATOM 691 C C . PHE A 1 89 ? -13.819 3.260 22.737 1.00 97.81 89 PHE A C 1
ATOM 693 O O . PHE A 1 89 ? -13.429 2.211 23.254 1.00 97.81 89 PHE A O 1
ATOM 700 N N . VAL A 1 90 ? -13.066 4.006 21.934 1.00 97.75 90 VAL A N 1
ATOM 701 C CA . VAL A 1 90 ? -11.641 3.782 21.685 1.00 97.75 90 VAL A CA 1
ATOM 702 C C . VAL A 1 90 ? -10.878 5.053 22.027 1.00 97.75 90 VAL A C 1
ATOM 704 O O . VAL A 1 90 ? -11.284 6.137 21.607 1.00 97.75 90 VAL A O 1
ATOM 707 N N . THR A 1 91 ? -9.769 4.924 22.745 1.00 97.62 91 THR A N 1
ATOM 708 C CA . THR A 1 91 ? -8.777 5.989 22.963 1.00 97.62 91 THR A CA 1
ATOM 709 C C . THR A 1 91 ? -7.365 5.424 22.788 1.00 97.62 91 THR A C 1
ATOM 711 O O . THR A 1 91 ? -7.191 4.214 22.615 1.00 97.62 91 THR A O 1
ATOM 714 N N . LYS A 1 92 ? -6.361 6.298 22.811 1.00 96.62 92 LYS A N 1
ATOM 715 C CA . LYS A 1 92 ? -4.950 5.917 22.837 1.00 96.62 92 LYS A CA 1
ATOM 716 C C . LYS A 1 92 ? -4.411 5.873 24.268 1.00 96.62 92 LYS A C 1
ATOM 718 O O . LYS A 1 92 ? -4.899 6.587 25.144 1.00 96.62 92 LYS A O 1
ATOM 723 N N . THR A 1 93 ? -3.392 5.056 24.497 1.00 96.38 93 THR A N 1
ATOM 724 C CA . THR A 1 93 ? -2.644 4.991 25.756 1.00 96.38 93 THR A CA 1
ATOM 725 C C . THR A 1 93 ? -1.317 5.730 25.619 1.00 96.38 93 THR A C 1
ATOM 727 O O . THR A 1 93 ? -0.574 5.494 24.671 1.00 96.38 93 THR A O 1
ATOM 730 N N . ASN A 1 94 ? -0.988 6.582 26.586 1.00 93.12 94 ASN A N 1
ATOM 731 C CA . ASN A 1 94 ? 0.289 7.300 26.653 1.00 93.12 94 ASN A CA 1
ATOM 732 C C . ASN A 1 94 ? 1.368 6.501 27.403 1.00 93.12 94 ASN A C 1
ATOM 734 O O . ASN A 1 94 ? 2.559 6.763 27.255 1.00 93.12 94 ASN A O 1
ATOM 738 N N . THR A 1 95 ? 0.950 5.544 28.232 1.00 93.25 95 THR A N 1
ATOM 739 C CA . THR A 1 95 ? 1.812 4.671 29.036 1.00 93.25 95 THR A CA 1
ATOM 740 C C . THR A 1 95 ? 1.221 3.266 29.089 1.00 93.25 95 THR A C 1
ATOM 742 O O . THR A 1 95 ? 0.028 3.084 28.849 1.00 93.25 95 THR A O 1
ATOM 745 N N . ASP A 1 96 ? 2.026 2.271 29.461 1.00 94.12 96 ASP A N 1
ATOM 746 C CA . ASP A 1 96 ? 1.502 0.935 29.752 1.00 94.12 96 ASP A CA 1
ATOM 747 C C . ASP A 1 96 ? 0.608 0.972 31.005 1.00 94.12 96 ASP A C 1
ATOM 749 O O . ASP A 1 96 ? 1.051 1.335 32.096 1.00 94.12 96 ASP A O 1
ATOM 753 N N . ILE A 1 97 ? -0.660 0.598 30.831 1.00 96.25 97 ILE A N 1
ATOM 754 C CA . ILE A 1 97 ? -1.682 0.535 31.884 1.00 96.25 97 ILE A CA 1
ATOM 755 C C . ILE A 1 97 ? -2.214 -0.890 32.105 1.00 96.25 97 ILE A C 1
ATOM 757 O O . ILE A 1 97 ? -3.235 -1.073 32.771 1.00 96.25 97 ILE A O 1
ATOM 761 N N . ALA A 1 98 ? -1.547 -1.926 31.587 1.00 96.06 98 ALA A N 1
ATOM 762 C CA . ALA A 1 98 ? -2.037 -3.303 31.674 1.00 96.06 98 ALA A CA 1
ATOM 763 C C . ALA A 1 98 ? -2.179 -3.795 33.123 1.00 96.06 98 ALA A C 1
ATOM 765 O O . ALA A 1 98 ? -3.221 -4.330 33.511 1.00 96.06 98 ALA A O 1
ATOM 766 N N . THR A 1 99 ? -1.153 -3.572 33.947 1.00 97.12 99 THR A N 1
ATOM 767 C CA . THR A 1 99 ? -1.160 -3.955 35.369 1.00 97.12 99 THR A CA 1
ATOM 768 C C . THR A 1 99 ? -2.238 -3.218 36.178 1.00 97.12 99 THR A C 1
ATOM 770 O O . THR A 1 99 ? -3.034 -3.900 36.835 1.00 97.12 99 THR A O 1
ATOM 773 N N . PRO A 1 100 ? -2.340 -1.872 36.138 1.00 97.19 100 PRO A N 1
ATOM 774 C CA . PRO A 1 100 ? -3.389 -1.172 36.878 1.00 97.19 100 PRO A CA 1
ATOM 775 C C . PRO A 1 100 ? -4.802 -1.507 36.372 1.00 97.19 100 PRO A C 1
ATOM 777 O O . PRO A 1 100 ? -5.723 -1.607 37.184 1.00 97.19 100 PRO A O 1
ATOM 780 N N . MET A 1 101 ? -4.985 -1.798 35.077 1.00 97.44 101 MET A N 1
ATOM 781 C CA . MET A 1 101 ? -6.267 -2.286 34.548 1.00 97.44 101 MET A CA 1
ATOM 782 C C . MET A 1 101 ? -6.683 -3.631 35.159 1.00 97.44 101 MET A C 1
ATOM 784 O O . MET A 1 101 ? -7.830 -3.783 35.576 1.00 97.44 101 MET A O 1
ATOM 788 N N . LEU A 1 102 ? -5.757 -4.590 35.281 1.00 97.12 102 LEU A N 1
ATOM 789 C CA . LEU A 1 102 ? -6.033 -5.877 35.939 1.00 97.12 102 LEU A CA 1
ATOM 790 C C . LEU A 1 102 ? -6.363 -5.712 37.429 1.00 97.12 102 LEU A C 1
ATOM 792 O O . LEU A 1 102 ? -7.188 -6.448 37.970 1.00 97.12 102 LEU A O 1
ATOM 796 N N . ALA A 1 103 ? -5.739 -4.746 38.109 1.00 97.31 103 ALA A N 1
ATOM 797 C CA . ALA A 1 103 ? -6.072 -4.436 39.496 1.00 97.31 103 ALA A CA 1
ATOM 798 C C . ALA A 1 103 ? -7.498 -3.867 39.630 1.00 97.31 103 ALA A C 1
ATOM 800 O O . ALA A 1 103 ? -8.203 -4.220 40.582 1.00 97.31 103 ALA A O 1
ATOM 801 N N . TRP A 1 104 ? -7.931 -3.051 38.661 1.00 97.88 104 TRP A N 1
ATOM 802 C CA . TRP A 1 104 ? -9.255 -2.422 38.632 1.00 97.88 104 TRP A CA 1
ATOM 803 C C . TRP A 1 104 ? -10.407 -3.418 38.437 1.00 97.88 104 TRP A C 1
ATOM 805 O O . TRP A 1 104 ? -11.507 -3.187 38.937 1.00 97.88 104 TRP A O 1
ATOM 815 N N . GLU A 1 105 ? -10.170 -4.569 37.795 1.00 97.69 105 GLU A N 1
ATOM 816 C CA . GLU A 1 105 ? -11.197 -5.598 37.534 1.00 97.69 105 GLU A CA 1
ATOM 817 C C . GLU A 1 105 ? -12.007 -6.010 38.779 1.00 97.69 105 GLU A C 1
ATOM 819 O O . GLU A 1 105 ? -13.165 -6.411 38.660 1.00 97.69 105 GLU A O 1
ATOM 824 N N . LYS A 1 106 ? -11.422 -5.901 39.981 1.00 96.12 106 LYS A N 1
ATOM 825 C CA . LYS A 1 106 ? -12.068 -6.256 41.258 1.00 96.12 106 LYS A CA 1
ATOM 826 C C . LYS A 1 106 ? -13.235 -5.340 41.631 1.00 96.12 106 LYS A C 1
ATOM 828 O O . LYS A 1 106 ? -14.144 -5.786 42.328 1.00 96.12 106 LYS A O 1
ATOM 833 N N . THR A 1 107 ? -13.183 -4.075 41.223 1.00 96.62 107 THR A N 1
ATOM 834 C CA . THR A 1 107 ? -14.172 -3.045 41.577 1.00 96.62 107 THR A CA 1
ATOM 835 C C . THR A 1 107 ? -14.870 -2.458 40.354 1.00 96.62 107 THR A C 1
ATOM 837 O O . THR A 1 107 ? -15.905 -1.820 40.513 1.00 96.62 107 THR A O 1
ATOM 840 N N . MET A 1 108 ? -14.391 -2.753 39.140 1.00 97.12 108 MET A N 1
ATOM 841 C CA . MET A 1 108 ? -14.865 -2.172 37.879 1.00 97.12 108 MET A CA 1
ATOM 842 C C . MET A 1 108 ? -16.387 -2.249 37.672 1.00 97.12 108 MET A C 1
ATOM 844 O O . MET A 1 108 ? -16.971 -1.299 37.162 1.00 97.12 108 MET A O 1
ATOM 848 N N . GLU A 1 109 ? -17.059 -3.333 38.084 1.00 96.12 109 GLU A N 1
ATOM 849 C CA . GLU A 1 109 ? -18.529 -3.420 37.992 1.00 96.12 109 GLU A CA 1
ATOM 850 C C . GLU A 1 109 ? -19.231 -2.351 38.845 1.00 96.12 109 GLU A C 1
ATOM 852 O O . GLU A 1 109 ? -20.205 -1.749 38.395 1.00 96.12 109 GLU A O 1
ATOM 857 N N . ALA A 1 110 ? -18.744 -2.123 40.068 1.00 96.19 110 ALA A N 1
ATOM 858 C CA . ALA A 1 110 ? -19.277 -1.105 40.971 1.00 96.19 110 ALA A CA 1
ATOM 859 C C . ALA A 1 110 ? -18.840 0.301 40.535 1.00 96.19 110 ALA A C 1
ATOM 861 O O . ALA A 1 110 ? -19.630 1.239 40.559 1.00 96.19 110 ALA A O 1
ATOM 862 N N . ASP A 1 111 ? -17.598 0.437 40.075 1.00 97.69 111 ASP A N 1
ATOM 863 C CA . ASP A 1 111 ? -17.032 1.712 39.637 1.00 97.69 111 ASP A CA 1
ATOM 864 C C . ASP A 1 111 ? -17.645 2.220 38.327 1.00 97.69 111 ASP A C 1
ATOM 866 O O . ASP A 1 111 ? -17.514 3.399 38.030 1.00 97.69 111 ASP A O 1
ATOM 870 N N . THR A 1 112 ? -18.312 1.361 37.550 1.00 97.06 112 THR A N 1
ATOM 871 C CA . THR A 1 112 ? -19.026 1.721 36.309 1.00 97.06 112 THR A CA 1
ATOM 872 C C . THR A 1 112 ? -20.549 1.586 36.436 1.00 97.06 112 THR A C 1
ATOM 874 O O . THR A 1 112 ? -21.266 1.619 35.436 1.00 97.06 112 THR A O 1
ATOM 877 N N . GLU A 1 113 ? -21.070 1.444 37.658 1.00 96.19 113 GLU A N 1
ATOM 878 C CA . GLU A 1 113 ? -22.466 1.069 37.907 1.00 96.19 113 GLU A CA 1
ATOM 879 C C . GLU A 1 113 ? -23.478 2.024 37.259 1.00 96.19 113 GLU A C 1
ATOM 881 O O . GLU A 1 113 ? -24.383 1.558 36.565 1.00 96.19 113 GLU A O 1
ATOM 886 N N . ILE A 1 114 ? -23.300 3.343 37.401 1.00 96.88 114 ILE A N 1
ATOM 887 C CA . ILE A 1 114 ? -24.222 4.344 36.834 1.00 96.88 114 ILE A CA 1
ATOM 888 C C . ILE A 1 114 ? -24.267 4.246 35.306 1.00 96.88 114 ILE A C 1
ATOM 890 O O . ILE A 1 114 ? -25.352 4.252 34.723 1.00 96.88 114 ILE A O 1
ATOM 894 N N . LEU A 1 115 ? -23.107 4.095 34.654 1.00 97.50 115 LEU A N 1
ATOM 895 C CA . LEU A 1 115 ? -23.034 3.901 33.206 1.00 97.50 115 LEU A CA 1
ATOM 896 C C . LEU A 1 115 ? -23.836 2.666 32.789 1.00 97.50 115 LEU A C 1
ATOM 898 O O . LEU A 1 115 ? -24.678 2.751 31.900 1.00 97.50 115 LEU A O 1
ATOM 902 N N . PHE A 1 116 ? -23.633 1.526 33.448 1.00 96.81 116 PHE A N 1
ATOM 903 C CA . PHE A 1 116 ? -24.335 0.301 33.072 1.00 96.81 116 PHE A CA 1
ATOM 904 C C . PHE A 1 116 ? -25.831 0.333 33.395 1.00 96.81 116 PHE A C 1
ATOM 906 O O . PHE A 1 116 ? -26.605 -0.238 32.629 1.00 96.81 116 PHE A O 1
ATOM 913 N N . ILE A 1 117 ? -26.262 1.021 34.457 1.00 95.81 117 ILE A N 1
ATOM 914 C CA . ILE A 1 117 ? -27.689 1.248 34.745 1.00 95.81 117 ILE A CA 1
ATOM 915 C C . ILE A 1 117 ? -28.338 2.048 33.611 1.00 95.81 117 ILE A C 1
ATOM 917 O O . ILE A 1 117 ? -29.388 1.652 33.108 1.00 95.81 117 ILE A O 1
ATOM 921 N N . VAL A 1 118 ? -27.691 3.124 33.149 1.00 95.88 118 VAL A N 1
ATOM 922 C CA . VAL A 1 118 ? -28.167 3.926 32.004 1.00 95.88 118 VAL A CA 1
ATOM 923 C C . VAL A 1 118 ? -28.290 3.084 30.730 1.00 95.88 118 VAL A C 1
ATOM 925 O O . VAL A 1 118 ? -29.184 3.318 29.916 1.00 95.88 118 VAL A O 1
ATOM 928 N N . LEU A 1 119 ? -27.425 2.080 30.582 1.00 95.25 119 LEU A N 1
ATO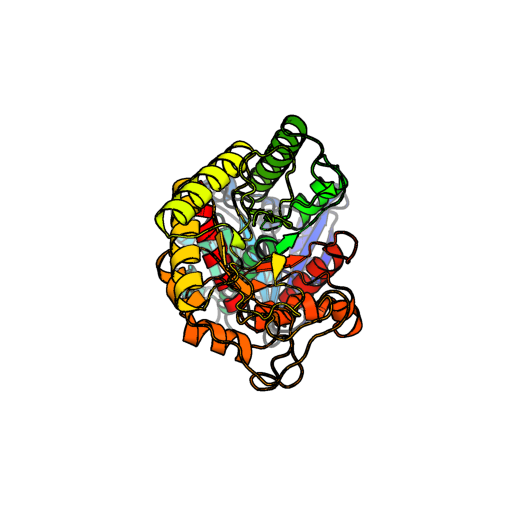M 929 C CA . LEU A 1 119 ? -27.422 1.130 29.470 1.00 95.25 119 LEU A CA 1
ATOM 930 C C . LEU A 1 119 ? -28.370 -0.072 29.656 1.00 95.25 119 LEU A C 1
ATOM 932 O O . LEU A 1 119 ? -28.395 -0.948 28.792 1.00 95.25 119 LEU A O 1
ATOM 936 N N . GLY A 1 120 ? -29.144 -0.125 30.746 1.00 92.06 120 GLY A N 1
ATOM 937 C CA . GLY A 1 120 ? -30.162 -1.156 30.983 1.00 92.06 120 GLY A CA 1
ATOM 938 C C . GLY A 1 120 ? -29.734 -2.322 31.881 1.00 92.06 120 GLY A C 1
ATOM 939 O O . GLY A 1 120 ? -30.337 -3.389 31.826 1.00 92.06 120 GLY A O 1
ATOM 940 N N . LYS A 1 121 ? -28.695 -2.168 32.710 1.00 92.62 121 LYS A N 1
ATOM 941 C CA . LYS A 1 121 ? -28.345 -3.164 33.738 1.00 92.62 121 LYS A CA 1
ATOM 942 C C . LYS A 1 121 ? -29.402 -3.185 34.845 1.00 92.62 121 LYS A C 1
ATOM 944 O O . LYS A 1 121 ? -29.544 -2.217 35.584 1.00 92.62 121 LYS A O 1
ATOM 949 N N . GLU A 1 122 ? -30.066 -4.326 35.009 1.00 89.44 122 GLU A N 1
ATOM 950 C CA . GLU A 1 122 ? -31.096 -4.539 36.041 1.00 89.44 122 GLU A CA 1
ATOM 951 C C . GLU A 1 122 ? -30.600 -5.355 37.248 1.00 89.44 122 GLU A C 1
ATOM 953 O O . GLU A 1 122 ? -31.196 -5.319 38.325 1.00 89.44 122 GLU A O 1
ATOM 958 N N . SER A 1 123 ? -29.505 -6.105 37.092 1.00 87.31 123 SER A N 1
ATOM 959 C CA . SER A 1 123 ? -28.975 -7.004 38.122 1.00 87.31 123 SER A CA 1
ATOM 960 C C . SER A 1 123 ? -27.449 -7.016 38.158 1.00 87.31 123 SER A C 1
ATOM 962 O O . SER A 1 123 ? -26.786 -6.556 37.230 1.00 87.31 123 SER A O 1
ATOM 964 N N . LYS A 1 124 ? -26.878 -7.592 39.225 1.00 86.88 124 LYS A N 1
ATOM 965 C CA . LYS A 1 124 ? -25.437 -7.884 39.298 1.00 86.88 124 LYS A CA 1
ATOM 966 C C . LYS A 1 124 ? -24.989 -8.801 38.162 1.00 86.88 124 LYS A C 1
ATOM 968 O O . LYS A 1 124 ? -25.799 -9.557 37.619 1.00 86.88 124 LYS A O 1
ATOM 973 N N . ALA A 1 125 ? -23.698 -8.747 37.852 1.00 86.06 125 ALA A N 1
ATOM 974 C CA . ALA A 1 125 ? -23.099 -9.597 36.840 1.00 86.06 125 ALA A CA 1
ATOM 975 C C . ALA A 1 125 ? -23.334 -11.095 37.107 1.00 86.06 125 ALA A C 1
ATOM 977 O O . ALA A 1 125 ? -23.285 -11.566 38.245 1.00 86.06 125 ALA A O 1
ATOM 978 N N . LEU A 1 126 ? -23.564 -11.858 36.033 1.00 86.38 126 LEU A N 1
ATOM 979 C CA . LEU A 1 126 ? -23.702 -13.319 36.095 1.00 86.38 126 LEU A CA 1
ATOM 980 C C . LEU A 1 126 ? -22.373 -14.006 36.434 1.00 86.38 126 LEU A C 1
ATOM 982 O O . LEU A 1 126 ? -22.362 -15.117 36.965 1.00 86.38 126 LEU A O 1
ATOM 986 N N . ALA A 1 127 ? -21.255 -13.368 36.086 1.00 83.38 127 ALA A N 1
ATOM 987 C CA . ALA A 1 127 ? -19.913 -13.834 36.398 1.00 83.38 127 ALA A CA 1
ATOM 988 C C . ALA A 1 127 ? -19.360 -13.119 37.639 1.00 83.38 127 ALA A C 1
ATOM 990 O O . ALA A 1 127 ? -19.570 -11.927 37.823 1.00 83.38 127 ALA A O 1
ATOM 991 N N . SER A 1 128 ? -18.597 -13.842 38.462 1.00 86.38 128 SER A N 1
ATOM 992 C CA . SER A 1 128 ? -17.958 -13.298 39.669 1.00 86.38 128 SER A CA 1
ATOM 993 C C . SER A 1 128 ? -16.585 -12.665 39.422 1.00 86.38 128 SER A C 1
ATOM 995 O O . SER A 1 128 ? -15.990 -12.126 40.350 1.00 86.38 128 SER A O 1
ATOM 997 N N . SER A 1 129 ? -16.031 -12.801 38.215 1.00 91.31 129 SER A N 1
ATOM 998 C CA . SER A 1 129 ? -14.711 -12.278 37.854 1.00 91.31 129 SER A CA 1
ATOM 999 C C . SER A 1 129 ? -14.552 -12.146 36.342 1.00 91.31 129 SER A C 1
ATOM 1001 O O . SER A 1 129 ? -15.204 -12.861 35.573 1.00 91.31 129 SER A O 1
ATOM 1003 N N . PHE A 1 130 ? -13.629 -11.278 35.928 1.00 97.19 130 PHE A N 1
ATOM 1004 C CA . PHE A 1 130 ? -13.242 -11.131 34.531 1.00 97.19 130 PHE A CA 1
ATOM 1005 C C . PHE A 1 130 ? -12.578 -12.400 33.980 1.00 97.19 130 PHE A C 1
ATOM 1007 O O . PHE A 1 130 ? -11.885 -13.139 34.689 1.00 97.19 130 PHE A O 1
ATOM 1014 N N . LYS A 1 131 ? -12.784 -12.643 32.687 1.00 96.25 131 LYS A N 1
ATOM 1015 C CA . LYS A 1 131 ? -12.184 -13.733 31.908 1.00 96.25 131 LYS A CA 1
ATOM 1016 C C . LYS A 1 131 ? -11.458 -13.165 30.691 1.00 96.25 131 LYS A C 1
ATOM 1018 O O . LYS A 1 131 ? -11.666 -12.012 30.329 1.00 96.25 131 LYS A O 1
ATOM 1023 N N . ASN A 1 132 ? -10.609 -13.973 30.061 1.00 95.88 132 ASN A N 1
ATOM 1024 C CA . ASN A 1 132 ? -9.960 -13.636 28.797 1.00 95.88 132 ASN A CA 1
ATOM 1025 C C . ASN A 1 132 ? -10.635 -14.337 27.609 1.00 95.88 132 ASN A C 1
ATOM 1027 O O . ASN A 1 132 ? -11.206 -15.420 27.731 1.00 95.88 132 ASN A O 1
ATOM 1031 N N . SER A 1 133 ? -10.544 -13.710 26.445 1.00 96.69 133 SER A N 1
ATOM 1032 C CA . SER A 1 133 ? -10.832 -14.312 25.146 1.00 96.69 133 SER A CA 1
ATOM 1033 C C . SER A 1 133 ? -9.935 -13.663 24.093 1.00 96.69 133 SER A C 1
ATOM 1035 O O . SER A 1 133 ? -9.205 -12.718 24.396 1.00 96.69 133 SER A O 1
ATOM 1037 N N . SER A 1 134 ? -9.967 -14.172 22.867 1.00 94.94 134 SER A N 1
ATOM 1038 C CA . SER A 1 134 ? -9.213 -13.610 21.756 1.00 94.94 134 SER A CA 1
ATOM 1039 C C . SER A 1 134 ? -10.007 -13.629 20.456 1.00 94.94 134 SER A C 1
ATOM 1041 O O . SER A 1 134 ? -10.915 -14.443 20.261 1.00 94.94 134 SER A O 1
ATOM 1043 N N . TYR A 1 135 ? -9.673 -12.697 19.571 1.00 95.12 135 TYR A N 1
ATOM 1044 C CA . TYR A 1 135 ? -10.230 -12.575 18.230 1.00 95.12 135 TYR A CA 1
ATOM 1045 C C . TYR A 1 135 ? -9.182 -11.948 17.311 1.00 95.12 135 TYR A C 1
ATOM 1047 O O . TYR A 1 135 ? -8.565 -10.963 17.697 1.00 95.12 135 TYR A O 1
ATOM 1055 N N . GLN A 1 136 ? -8.943 -12.545 16.137 1.00 88.06 136 GLN A N 1
ATOM 1056 C CA . GLN A 1 136 ? -7.922 -12.086 15.175 1.00 88.06 136 GLN A CA 1
ATOM 1057 C C . GLN A 1 136 ? -6.542 -11.825 15.821 1.00 88.06 136 GLN A C 1
ATOM 1059 O O . GLN A 1 136 ? -5.864 -10.851 15.528 1.00 88.06 136 GLN A O 1
ATOM 1064 N N . GLY A 1 137 ? -6.133 -12.689 16.758 1.00 88.81 137 GLY A N 1
ATOM 1065 C CA . GLY A 1 137 ? -4.862 -12.553 17.482 1.00 88.81 137 GLY A CA 1
ATOM 1066 C C . GLY A 1 137 ? -4.869 -11.539 18.633 1.00 88.81 137 GLY A C 1
ATOM 1067 O O . GLY A 1 137 ? -3.999 -11.619 19.496 1.00 88.81 137 GLY A O 1
ATOM 1068 N N . GLN A 1 138 ? -5.876 -10.666 18.723 1.00 92.50 138 GLN A N 1
ATOM 1069 C CA . GLN A 1 138 ? -6.013 -9.700 19.811 1.00 92.50 138 GLN A CA 1
ATOM 1070 C C . GLN A 1 138 ? -6.716 -10.313 21.020 1.00 92.50 138 GLN A C 1
ATOM 1072 O O . GLN A 1 138 ? -7.733 -10.999 20.889 1.00 92.50 138 GLN A O 1
ATOM 1077 N N . THR A 1 139 ? -6.173 -10.071 22.214 1.00 95.81 139 THR A N 1
ATOM 1078 C CA . THR A 1 139 ? -6.740 -10.559 23.481 1.00 95.81 139 THR A CA 1
ATOM 1079 C C . THR A 1 139 ? -7.597 -9.478 24.127 1.00 95.81 139 THR A C 1
ATOM 1081 O O . THR A 1 139 ? -7.216 -8.313 24.166 1.00 95.81 139 THR A O 1
ATOM 1084 N N . PHE A 1 140 ? -8.739 -9.869 24.691 1.00 97.88 140 PHE A N 1
ATOM 1085 C CA . PHE A 1 140 ? -9.592 -8.973 25.465 1.00 97.88 140 PHE A CA 1
ATOM 1086 C C . PHE A 1 140 ? -10.072 -9.611 26.766 1.00 97.88 140 PHE A C 1
ATOM 1088 O O . PHE A 1 140 ? -10.109 -10.837 26.925 1.00 97.88 140 PHE A O 1
ATOM 1095 N N . ARG A 1 141 ? -10.430 -8.747 27.712 1.00 97.81 141 ARG A N 1
ATOM 1096 C CA . ARG A 1 141 ? -10.956 -9.070 29.035 1.00 97.81 141 ARG A CA 1
ATOM 1097 C C . ARG A 1 141 ? -12.451 -8.798 29.056 1.00 97.81 141 ARG A C 1
ATOM 1099 O O . ARG A 1 141 ? -12.900 -7.818 28.464 1.00 97.81 141 ARG A O 1
ATOM 1106 N N . PHE A 1 142 ? -13.226 -9.649 29.721 1.00 97.31 142 PHE A N 1
ATOM 1107 C CA . PHE A 1 142 ? -14.674 -9.472 29.795 1.00 97.31 142 PHE A CA 1
ATOM 1108 C C . PHE A 1 142 ? -15.296 -9.910 31.125 1.00 97.31 142 PHE A C 1
ATOM 1110 O O . PHE A 1 142 ? -14.851 -10.883 31.736 1.00 97.31 142 PHE A O 1
ATOM 1117 N N . LEU A 1 143 ? -16.388 -9.247 31.507 1.00 96.94 143 LEU A N 1
ATOM 1118 C CA . LEU A 1 143 ? -17.290 -9.609 32.598 1.00 96.94 143 LEU A CA 1
ATOM 1119 C C . LEU A 1 143 ? -18.736 -9.633 32.083 1.00 96.94 143 LEU A C 1
ATOM 1121 O O . LEU A 1 143 ? -19.283 -8.605 31.690 1.00 96.94 143 LEU A O 1
ATOM 1125 N N . THR A 1 144 ? -19.365 -10.808 32.086 1.00 95.06 144 THR A N 1
ATOM 1126 C CA . THR A 1 144 ? -20.734 -10.994 31.580 1.00 95.06 144 THR A CA 1
ATOM 1127 C C . THR A 1 144 ? -21.774 -10.481 32.575 1.00 95.06 144 THR A C 1
ATOM 1129 O O . THR A 1 144 ? -21.860 -10.995 33.694 1.00 95.06 144 THR A O 1
ATOM 1132 N N . ILE A 1 145 ? -22.604 -9.528 32.145 1.00 92.62 145 ILE A N 1
ATOM 1133 C CA . ILE A 1 145 ? -23.705 -8.973 32.942 1.00 92.62 145 ILE A CA 1
ATOM 1134 C C . ILE A 1 145 ? -25.018 -9.703 32.662 1.00 92.62 145 ILE A C 1
ATOM 1136 O O . ILE A 1 145 ? -25.692 -10.087 33.612 1.00 92.62 145 ILE A O 1
ATOM 1140 N N . SER A 1 146 ? -25.359 -9.954 31.394 1.00 90.75 146 SER A N 1
ATOM 1141 C CA . SER A 1 146 ? -26.564 -10.704 31.012 1.00 90.75 146 SER A CA 1
ATOM 1142 C C . SER A 1 146 ? -26.293 -11.722 29.900 1.00 90.75 146 SER A C 1
ATOM 1144 O O . SER A 1 146 ? -25.195 -11.793 29.343 1.00 90.75 146 SER A O 1
ATOM 1146 N N . LYS A 1 147 ? -27.299 -12.551 29.590 1.00 85.62 147 LYS A N 1
ATOM 1147 C CA . LYS A 1 147 ? -27.219 -13.544 28.507 1.00 85.62 147 LYS A CA 1
ATOM 1148 C C . LYS A 1 147 ? -27.413 -12.935 27.114 1.00 85.62 147 LYS A C 1
ATOM 1150 O O . LYS A 1 147 ? -27.062 -13.598 26.144 1.00 85.62 147 LYS A O 1
ATOM 1155 N N . GLU A 1 148 ? -27.919 -11.706 26.996 1.00 87.75 148 GLU A N 1
ATOM 1156 C CA . GLU A 1 148 ? -28.131 -11.028 25.705 1.00 87.75 148 GLU A CA 1
ATOM 1157 C C . GLU A 1 148 ? -26.857 -10.364 25.148 1.00 87.75 148 GLU A C 1
ATOM 1159 O O . GLU A 1 148 ? -26.936 -9.328 24.497 1.00 87.75 148 GLU A O 1
ATOM 1164 N N . ASP A 1 149 ? -25.673 -10.921 25.412 1.00 90.50 149 ASP A N 1
ATOM 1165 C CA . ASP A 1 149 ? -24.387 -10.303 25.056 1.00 90.50 149 ASP A CA 1
ATOM 1166 C C . ASP A 1 149 ? -24.265 -8.860 25.585 1.00 90.50 149 ASP A C 1
ATOM 1168 O O . ASP A 1 149 ? -24.100 -7.892 24.841 1.00 90.50 149 ASP A O 1
ATOM 1172 N N . PHE A 1 150 ? -24.428 -8.713 26.901 1.00 94.62 150 PHE A N 1
ATOM 1173 C CA . PHE A 1 150 ? -24.243 -7.457 27.620 1.00 94.62 150 PHE A CA 1
ATOM 1174 C C . PHE A 1 150 ? -23.253 -7.669 28.761 1.00 94.62 150 PHE A C 1
ATOM 1176 O O . PHE A 1 150 ? -23.405 -8.587 29.576 1.00 94.62 150 PHE A O 1
ATOM 1183 N N . GLY A 1 151 ? -22.213 -6.848 28.819 1.00 95.75 151 GLY A N 1
ATOM 1184 C CA . GLY A 1 151 ? -21.138 -7.002 29.792 1.00 95.75 151 GLY A CA 1
ATOM 1185 C C . GLY A 1 151 ? -20.087 -5.913 29.682 1.00 95.75 151 GLY A C 1
ATOM 1186 O O . GLY A 1 151 ? -20.152 -5.078 28.793 1.00 95.75 151 GLY A O 1
ATOM 1187 N N . ILE A 1 152 ? -19.100 -5.929 30.568 1.00 97.69 152 ILE A N 1
ATOM 1188 C CA . ILE A 1 152 ? -17.926 -5.059 30.451 1.00 97.69 152 ILE A CA 1
ATOM 1189 C C . ILE A 1 152 ? -16.895 -5.794 29.608 1.00 97.69 152 ILE A C 1
ATOM 1191 O O . ILE A 1 152 ? -16.483 -6.881 30.001 1.00 97.69 152 ILE A O 1
ATOM 1195 N N . CYS A 1 153 ? -16.467 -5.228 28.483 1.00 98.31 153 CYS A N 1
ATOM 1196 C CA . CYS A 1 153 ? -15.389 -5.778 27.663 1.00 98.31 153 CYS A CA 1
ATOM 1197 C C . CYS A 1 153 ? -14.314 -4.715 27.455 1.00 98.31 153 CYS A C 1
ATOM 1199 O O . CYS A 1 153 ? -14.641 -3.594 27.072 1.00 98.31 153 CYS A O 1
ATOM 1201 N N . TYR A 1 154 ? -13.042 -5.058 27.652 1.00 98.38 154 TYR A N 1
ATOM 1202 C CA . TYR A 1 154 ? -11.949 -4.145 27.337 1.00 98.38 154 TYR A CA 1
ATOM 1203 C C . TYR A 1 154 ? -10.726 -4.850 26.757 1.00 98.38 154 TYR A C 1
ATOM 1205 O O . TYR A 1 154 ? -10.493 -6.034 27.007 1.00 98.38 154 TYR A O 1
ATOM 1213 N N . ALA A 1 155 ? -9.929 -4.111 25.995 1.00 98.19 155 ALA A N 1
ATOM 1214 C CA . ALA A 1 155 ? -8.673 -4.585 25.438 1.00 98.19 155 ALA A CA 1
ATOM 1215 C C . ALA A 1 155 ? -7.615 -3.484 25.440 1.00 98.19 155 ALA A C 1
ATOM 1217 O O . ALA A 1 155 ? -7.934 -2.300 25.326 1.00 98.19 155 ALA A O 1
ATOM 1218 N N . LEU A 1 156 ? -6.364 -3.921 25.551 1.00 96.62 156 LEU A N 1
ATOM 1219 C CA . LEU A 1 156 ? -5.165 -3.121 25.356 1.00 96.62 156 LEU A CA 1
ATOM 1220 C C . LEU A 1 156 ? -4.326 -3.832 24.300 1.00 96.62 156 LEU A C 1
ATOM 1222 O O . LEU A 1 156 ? -3.998 -5.007 24.483 1.00 96.62 156 LEU A O 1
ATOM 1226 N N . PHE A 1 157 ? -4.020 -3.151 23.205 1.00 94.06 157 PHE A N 1
ATOM 1227 C CA . PHE A 1 157 ? -3.128 -3.654 22.164 1.00 94.06 157 PHE A CA 1
ATOM 1228 C C . PHE A 1 157 ? -2.513 -2.477 21.420 1.00 94.06 157 PHE A C 1
ATOM 1230 O O . PHE A 1 157 ? -3.164 -1.447 21.268 1.00 94.06 157 PHE A O 1
ATOM 1237 N N . ASP A 1 158 ? -1.263 -2.621 20.988 1.00 90.50 158 ASP A N 1
ATOM 1238 C CA . ASP A 1 158 ? -0.446 -1.508 20.503 1.00 90.50 158 ASP A CA 1
ATOM 1239 C C . ASP A 1 158 ? -0.508 -0.323 21.488 1.00 90.50 158 ASP A C 1
ATOM 1241 O O . ASP A 1 158 ? -0.147 -0.460 22.656 1.00 90.50 158 ASP A O 1
ATOM 1245 N N . ASP A 1 159 ? -1.009 0.819 21.037 1.00 92.94 159 ASP A N 1
ATOM 1246 C CA . ASP A 1 159 ? -1.282 2.022 21.817 1.00 92.94 159 ASP A CA 1
ATOM 1247 C C . ASP A 1 159 ? -2.794 2.282 21.968 1.00 92.94 159 ASP A C 1
ATOM 1249 O O . ASP A 1 159 ? -3.199 3.407 22.247 1.00 92.94 159 ASP A O 1
ATOM 1253 N N . TYR A 1 160 ? -3.650 1.279 21.754 1.00 96.44 160 TYR A N 1
ATOM 1254 C CA . TYR A 1 160 ? -5.107 1.379 21.837 1.00 96.44 160 TYR A CA 1
ATOM 1255 C C . TYR A 1 160 ? -5.658 0.872 23.172 1.00 96.44 160 TYR A C 1
ATOM 1257 O O . TYR A 1 160 ? -5.358 -0.238 23.612 1.00 96.44 160 TYR A O 1
ATOM 1265 N N . PHE A 1 161 ? -6.577 1.644 23.754 1.00 97.88 161 PHE A N 1
ATOM 1266 C CA . PHE A 1 161 ? -7.519 1.171 24.764 1.00 97.88 161 PHE A CA 1
ATOM 1267 C C . PHE A 1 161 ? -8.925 1.131 24.171 1.00 97.88 161 PHE A C 1
ATOM 1269 O O . PHE A 1 161 ? -9.463 2.148 23.726 1.00 97.88 161 PHE A O 1
ATOM 1276 N N . VAL A 1 162 ? -9.521 -0.058 24.179 1.00 98.12 162 VAL A N 1
ATOM 1277 C CA . VAL A 1 162 ? -10.884 -0.299 23.704 1.00 98.12 162 VAL A CA 1
ATOM 1278 C C . VAL A 1 162 ? -11.742 -0.710 24.885 1.00 98.12 162 VAL A C 1
ATOM 1280 O O . VAL A 1 162 ? -11.386 -1.642 25.602 1.00 98.12 162 VAL A O 1
ATOM 1283 N N . PHE A 1 163 ? -12.894 -0.070 25.049 1.00 98.25 163 PHE A N 1
ATOM 1284 C CA . PHE A 1 163 ? -13.915 -0.442 26.021 1.00 98.25 163 PHE A CA 1
ATOM 1285 C C . PHE A 1 163 ? -15.256 -0.573 25.309 1.00 98.25 163 PHE A C 1
ATOM 1287 O O . PHE A 1 163 ? -15.669 0.337 24.596 1.00 98.25 163 PHE A O 1
ATOM 1294 N N . THR A 1 164 ? -15.968 -1.679 25.490 1.00 98.06 164 THR A N 1
ATOM 1295 C CA . THR A 1 164 ? -17.301 -1.860 24.903 1.00 98.06 164 THR A CA 1
ATOM 1296 C C . THR A 1 164 ? -18.225 -2.636 25.830 1.00 98.06 164 THR A C 1
ATOM 1298 O O . THR A 1 164 ? -17.780 -3.240 26.809 1.00 98.06 164 THR A O 1
ATOM 1301 N N . THR A 1 165 ? -19.518 -2.634 25.508 1.00 97.12 165 THR A N 1
ATOM 1302 C CA . THR A 1 165 ? -20.545 -3.221 26.372 1.00 97.12 165 THR A CA 1
ATOM 1303 C C . THR A 1 165 ? -21.052 -4.592 25.911 1.00 97.12 165 THR A C 1
ATOM 1305 O O . THR A 1 165 ? -22.056 -5.086 26.427 1.00 97.12 165 THR A O 1
ATOM 1308 N N . SER A 1 166 ? -20.369 -5.225 24.948 1.00 95.44 166 SER A N 1
ATOM 1309 C CA . SER A 1 166 ? -20.668 -6.581 24.463 1.00 95.44 166 SER A CA 1
ATOM 1310 C C . SER A 1 166 ? -19.461 -7.269 23.817 1.00 95.44 166 SER A C 1
ATOM 1312 O O . SER A 1 166 ? -18.501 -6.616 23.395 1.00 95.44 166 SER A O 1
ATOM 1314 N N . PHE A 1 167 ? -19.520 -8.595 23.695 1.00 93.75 167 PHE A N 1
ATOM 1315 C CA . PHE A 1 167 ? -18.498 -9.379 23.004 1.00 93.75 167 PHE A CA 1
ATOM 1316 C C . PHE A 1 167 ? -18.545 -9.163 21.494 1.00 93.75 167 PHE A C 1
ATOM 1318 O O . PHE A 1 167 ? -17.499 -9.185 20.845 1.00 93.75 167 PHE A O 1
ATOM 1325 N N . GLU A 1 168 ? -19.733 -8.990 20.914 1.00 93.25 168 GLU A N 1
ATOM 1326 C CA . GLU A 1 168 ? -19.867 -8.687 19.489 1.00 93.25 168 GLU A CA 1
ATOM 1327 C C . GLU A 1 168 ? -19.233 -7.322 19.174 1.00 93.25 168 GLU A C 1
ATOM 1329 O O . GLU A 1 168 ? -18.367 -7.235 18.300 1.00 93.25 168 GLU A O 1
ATOM 1334 N N . SER A 1 169 ? -19.541 -6.285 19.965 1.00 94.69 169 SER A N 1
ATOM 1335 C CA . SER A 1 169 ? -18.998 -4.937 19.747 1.00 94.69 169 SER A CA 1
ATOM 1336 C C . SER A 1 169 ? -17.478 -4.865 19.872 1.00 94.69 169 SER A C 1
ATOM 1338 O O . SER A 1 169 ? -16.857 -4.160 19.079 1.00 94.69 169 SER A O 1
ATOM 1340 N N . ILE A 1 170 ? -16.844 -5.569 20.822 1.00 96.31 170 ILE A N 1
ATOM 1341 C CA . ILE A 1 170 ? -15.374 -5.514 20.945 1.00 96.31 170 ILE A CA 1
ATOM 1342 C C . ILE A 1 170 ? -14.673 -6.158 19.746 1.00 96.31 170 ILE A C 1
ATOM 1344 O O . ILE A 1 170 ? -13.718 -5.589 19.224 1.00 96.31 170 ILE A O 1
ATOM 1348 N N . LYS A 1 171 ? -15.193 -7.287 19.246 1.00 94.75 171 LYS A N 1
ATOM 1349 C CA . LYS A 1 171 ? -14.651 -7.966 18.058 1.00 94.75 171 LYS A CA 1
ATOM 1350 C C . LYS A 1 171 ? -14.768 -7.088 16.821 1.00 94.75 171 LYS A C 1
ATOM 1352 O O . LYS A 1 171 ? -13.790 -6.904 16.106 1.00 94.75 171 LYS A O 1
ATOM 1357 N N . LYS A 1 172 ? -15.941 -6.487 16.612 1.00 93.12 172 LYS A N 1
ATOM 1358 C CA . LYS A 1 172 ? -16.147 -5.537 15.515 1.00 93.12 172 LYS A CA 1
ATOM 1359 C C . LYS A 1 172 ? -15.266 -4.300 15.650 1.00 93.12 172 LYS A C 1
ATOM 1361 O O . LYS A 1 172 ? -14.825 -3.751 14.646 1.00 93.12 172 LYS A O 1
ATOM 1366 N N . THR A 1 173 ? -14.948 -3.891 16.879 1.00 94.31 173 THR A N 1
ATOM 1367 C CA . THR A 1 173 ? -14.085 -2.726 17.103 1.00 94.31 173 THR A CA 1
ATOM 1368 C C . THR A 1 173 ? -12.646 -3.029 16.696 1.00 94.31 173 THR A C 1
ATOM 1370 O O . THR A 1 173 ? -11.997 -2.156 16.133 1.00 94.31 173 THR A O 1
ATOM 1373 N N . PHE A 1 174 ? -12.166 -4.264 16.882 1.00 93.75 174 PHE A N 1
ATOM 1374 C CA . PHE A 1 174 ? -10.873 -4.691 16.334 1.00 93.75 174 PHE A CA 1
ATOM 1375 C C . PHE A 1 174 ? -10.851 -4.606 14.805 1.00 93.75 174 PHE A C 1
ATOM 1377 O O . PHE A 1 174 ? -9.960 -3.961 14.260 1.00 93.75 174 PHE A O 1
ATOM 1384 N N . GLU A 1 175 ? -11.877 -5.138 14.130 1.00 90.88 175 GLU A N 1
ATOM 1385 C CA . GLU A 1 175 ? -12.010 -5.040 12.665 1.00 90.88 175 GLU A CA 1
ATOM 1386 C C . GLU A 1 175 ? -12.039 -3.572 12.191 1.00 90.88 175 GLU A C 1
ATOM 1388 O O . GLU A 1 175 ? -11.446 -3.222 11.169 1.00 90.88 175 GLU A O 1
ATOM 1393 N N . ALA A 1 176 ? -12.716 -2.690 12.933 1.00 90.50 176 ALA A N 1
ATOM 1394 C CA . ALA A 1 176 ? -12.822 -1.270 12.603 1.00 90.50 176 ALA A CA 1
ATOM 1395 C C . ALA A 1 176 ? -11.508 -0.498 12.820 1.00 90.50 176 ALA A C 1
ATOM 1397 O O . ALA A 1 176 ? -11.215 0.417 12.047 1.00 90.50 176 ALA A O 1
ATOM 1398 N N . ILE A 1 177 ? -10.725 -0.854 13.847 1.00 91.69 177 ILE A N 1
ATOM 1399 C CA . ILE A 1 177 ? -9.385 -0.292 14.085 1.00 91.69 177 ILE A CA 1
ATOM 1400 C C . ILE A 1 177 ? -8.436 -0.752 12.977 1.00 91.69 177 ILE A C 1
ATOM 1402 O O . ILE A 1 177 ? -7.804 0.088 12.342 1.00 91.69 177 ILE A O 1
ATOM 1406 N N . GLU A 1 178 ? -8.393 -2.055 12.687 1.00 89.81 178 GLU A N 1
ATOM 1407 C CA . GLU A 1 178 ? -7.560 -2.614 11.616 1.00 89.81 178 GLU A CA 1
ATOM 1408 C C . GLU A 1 178 ? -7.887 -1.966 10.265 1.00 89.81 178 GLU A C 1
ATOM 1410 O O . GLU A 1 178 ? -6.995 -1.497 9.560 1.00 89.81 178 GLU A O 1
ATOM 1415 N N . SER A 1 179 ? -9.176 -1.842 9.938 1.00 90.00 179 SER A N 1
ATOM 1416 C CA . SER A 1 179 ? -9.617 -1.176 8.713 1.00 90.00 179 SER A CA 1
ATOM 1417 C C . SER A 1 179 ? -9.189 0.291 8.652 1.00 90.00 179 SER A C 1
ATOM 1419 O O . SER A 1 179 ? -8.833 0.765 7.577 1.00 90.00 179 SER A O 1
ATOM 1421 N N . ALA A 1 180 ? -9.232 1.016 9.773 1.00 90.12 180 ALA A N 1
ATOM 1422 C CA . ALA A 1 180 ? -8.820 2.416 9.821 1.00 90.12 180 ALA A CA 1
ATOM 1423 C C . ALA A 1 180 ? -7.297 2.577 9.678 1.00 90.12 180 ALA A C 1
ATOM 1425 O O . ALA A 1 180 ? -6.844 3.533 9.053 1.00 90.12 180 ALA A O 1
ATOM 1426 N N . GLU A 1 181 ? -6.500 1.657 10.228 1.00 89.44 181 GLU A N 1
ATOM 1427 C CA . GLU A 1 181 ? -5.046 1.648 10.021 1.00 89.44 181 GLU A CA 1
ATOM 1428 C C . GLU A 1 181 ? -4.664 1.257 8.593 1.00 89.44 181 GLU A C 1
ATOM 1430 O O . GLU A 1 181 ? -3.711 1.808 8.037 1.00 89.44 181 GLU A O 1
ATOM 1435 N N . LEU A 1 182 ? -5.418 0.346 7.977 1.00 92.50 182 LEU A N 1
ATOM 1436 C CA . LEU A 1 182 ? -5.217 -0.026 6.582 1.00 92.50 182 LEU A CA 1
ATOM 1437 C C . LEU A 1 182 ? -5.544 1.139 5.637 1.00 92.50 182 LEU A C 1
ATOM 1439 O O . LEU A 1 182 ? -4.780 1.410 4.714 1.00 92.50 182 LEU A O 1
ATOM 1443 N N . GLU A 1 183 ? -6.622 1.882 5.908 1.00 92.88 183 GLU A N 1
ATOM 1444 C CA . GLU A 1 183 ? -7.025 3.054 5.118 1.00 92.88 183 GLU A CA 1
ATOM 1445 C C . GLU A 1 183 ? -5.919 4.114 5.036 1.00 92.88 183 GLU A C 1
ATOM 1447 O O . GLU A 1 183 ? -5.625 4.637 3.962 1.00 92.88 183 GLU A O 1
ATOM 1452 N N . LYS A 1 184 ? -5.238 4.386 6.158 1.00 91.69 184 LYS A N 1
ATOM 1453 C CA . LYS A 1 184 ? -4.124 5.352 6.223 1.00 91.69 184 LYS A CA 1
ATOM 1454 C C . LYS A 1 184 ? -2.931 4.968 5.348 1.00 91.69 184 LYS A C 1
ATOM 1456 O O . LYS A 1 184 ? -2.084 5.818 5.078 1.00 91.69 184 LYS A O 1
ATOM 1461 N N . GLN A 1 185 ? -2.839 3.702 4.954 1.00 95.12 185 GLN A N 1
ATOM 1462 C CA . GLN A 1 185 ? -1.744 3.153 4.162 1.00 95.12 185 GLN A CA 1
ATOM 1463 C C . GLN A 1 185 ? -2.110 2.991 2.682 1.00 95.12 185 GLN A C 1
ATOM 1465 O O . GLN A 1 185 ? -1.240 2.627 1.899 1.00 95.12 185 GLN A O 1
ATOM 1470 N N . ILE A 1 186 ? -3.350 3.289 2.270 1.00 95.31 186 ILE A N 1
ATOM 1471 C CA . ILE A 1 186 ? -3.812 3.114 0.881 1.00 95.31 186 ILE A CA 1
ATOM 1472 C C . ILE A 1 186 ? -2.908 3.829 -0.125 1.00 95.31 186 ILE A C 1
ATOM 1474 O O . ILE A 1 186 ? -2.579 3.250 -1.158 1.00 95.31 186 ILE A O 1
ATOM 1478 N N . GLY A 1 187 ? -2.435 5.039 0.187 1.00 96.31 187 GLY A N 1
ATOM 1479 C CA . GLY A 1 187 ? -1.528 5.762 -0.706 1.00 96.31 187 GLY A CA 1
ATOM 1480 C C . GLY A 1 187 ? -0.237 5.008 -1.015 1.00 96.31 187 GLY A C 1
ATOM 1481 O O . GLY A 1 187 ? 0.338 5.213 -2.079 1.00 96.31 187 GLY A O 1
ATOM 1482 N N . GLN A 1 188 ? 0.192 4.073 -0.158 1.00 97.88 188 GLN A N 1
ATOM 1483 C CA . GLN A 1 188 ? 1.381 3.255 -0.406 1.00 97.88 188 GLN A CA 1
ATOM 1484 C C . GLN A 1 188 ? 1.265 2.384 -1.659 1.00 97.88 188 GLN A C 1
ATOM 1486 O O . GLN A 1 188 ? 2.295 2.015 -2.218 1.00 97.88 188 GLN A O 1
ATOM 1491 N N . LEU A 1 189 ? 0.046 2.108 -2.129 1.00 97.44 189 LEU A N 1
ATOM 1492 C CA . LEU A 1 189 ? -0.222 1.375 -3.366 1.00 97.44 189 LEU A CA 1
ATOM 1493 C C . LEU A 1 189 ? 0.028 2.206 -4.637 1.00 97.44 189 LEU A C 1
ATOM 1495 O O . LEU A 1 189 ? -0.160 1.691 -5.734 1.00 97.44 189 LEU A O 1
ATOM 1499 N N . PHE A 1 190 ? 0.414 3.479 -4.519 1.00 97.25 190 PHE A N 1
ATOM 1500 C CA . PHE A 1 190 ? 0.493 4.402 -5.649 1.00 97.25 190 PHE A CA 1
ATOM 1501 C C . PHE A 1 190 ? 1.893 4.990 -5.823 1.00 97.25 190 PHE A C 1
ATOM 1503 O O . PHE A 1 190 ? 2.526 5.438 -4.861 1.00 97.25 190 PHE A O 1
ATOM 1510 N N . ILE A 1 191 ? 2.342 5.030 -7.078 1.00 97.69 191 ILE A N 1
ATOM 1511 C CA . ILE A 1 191 ? 3.440 5.886 -7.535 1.00 97.69 191 ILE A CA 1
ATOM 1512 C C . ILE A 1 191 ? 2.837 6.968 -8.423 1.00 97.69 191 ILE A C 1
ATOM 1514 O O . ILE A 1 191 ? 2.148 6.660 -9.394 1.00 97.69 191 ILE A O 1
ATOM 1518 N N . ILE A 1 192 ? 3.099 8.227 -8.086 1.00 96.38 192 ILE A N 1
ATOM 1519 C CA . ILE A 1 192 ? 2.470 9.377 -8.744 1.00 96.38 192 ILE A CA 1
ATOM 1520 C C . ILE A 1 192 ? 3.505 10.247 -9.462 1.00 96.38 192 ILE A C 1
ATOM 1522 O O . ILE A 1 192 ? 4.621 10.427 -8.974 1.00 96.38 192 ILE A O 1
ATOM 1526 N N . GLY A 1 193 ? 3.153 10.821 -10.606 1.00 94.94 193 GLY A N 1
ATOM 1527 C CA . GLY A 1 193 ? 3.873 11.980 -11.138 1.00 94.94 193 GLY A CA 1
ATOM 1528 C C . GLY A 1 193 ? 3.370 13.275 -10.499 1.00 94.94 193 GLY A C 1
ATOM 1529 O O . GLY A 1 193 ? 2.380 13.268 -9.775 1.00 94.94 193 GLY A O 1
ATOM 1530 N N . PHE A 1 194 ? 4.054 14.390 -10.747 1.00 94.62 194 PHE A N 1
ATOM 1531 C CA . PHE A 1 194 ? 3.662 15.726 -10.276 1.00 94.62 194 PHE A CA 1
ATOM 1532 C C . PHE A 1 194 ? 4.272 16.814 -11.168 1.00 94.62 194 PHE A C 1
ATOM 1534 O O . PHE A 1 194 ? 5.211 16.546 -11.922 1.00 94.62 194 PHE A O 1
ATOM 1541 N N . GLU A 1 195 ? 3.750 18.038 -11.087 1.00 92.19 195 GLU A N 1
ATOM 1542 C CA . GLU A 1 195 ? 4.249 19.186 -11.851 1.00 92.19 195 GLU A CA 1
ATOM 1543 C C . GLU A 1 195 ? 5.360 19.960 -11.131 1.00 92.19 195 GLU A C 1
ATOM 1545 O O . GLU A 1 195 ? 5.367 20.105 -9.908 1.00 92.19 195 GLU A O 1
ATOM 1550 N N . GLY A 1 196 ? 6.270 20.529 -11.924 1.00 94.19 196 GLY A N 1
ATOM 1551 C CA . GLY A 1 196 ? 7.312 21.435 -11.450 1.00 94.19 196 GLY A CA 1
ATOM 1552 C C . GLY A 1 196 ? 8.540 20.755 -10.839 1.00 94.19 196 GLY A C 1
ATOM 1553 O O . GLY A 1 196 ? 8.683 19.533 -10.806 1.00 94.19 196 GLY A O 1
ATOM 1554 N N . THR A 1 197 ? 9.463 21.597 -10.375 1.00 97.31 197 THR A N 1
ATOM 1555 C CA . THR A 1 197 ? 10.850 21.233 -10.033 1.00 97.31 197 THR A CA 1
ATOM 1556 C C . THR A 1 197 ? 11.167 21.447 -8.548 1.00 97.31 197 THR A C 1
ATOM 1558 O O . THR A 1 197 ? 12.305 21.309 -8.105 1.00 97.31 197 THR A O 1
ATOM 1561 N N . THR A 1 198 ? 10.166 21.769 -7.727 1.00 97.50 198 THR A N 1
ATOM 1562 C CA . THR A 1 198 ? 10.327 21.984 -6.279 1.00 97.50 198 THR A CA 1
ATOM 1563 C C . THR A 1 198 ? 9.118 21.458 -5.509 1.00 97.50 198 THR A C 1
ATOM 1565 O O . THR A 1 198 ? 8.041 21.286 -6.076 1.00 97.50 198 THR A O 1
ATOM 1568 N N . LEU A 1 199 ? 9.286 21.206 -4.206 1.00 96.75 199 LEU A N 1
ATOM 1569 C CA . LEU A 1 199 ? 8.173 20.850 -3.329 1.00 96.75 199 LEU A CA 1
ATOM 1570 C C . LEU A 1 199 ? 7.265 22.071 -3.110 1.00 96.75 199 LEU A C 1
ATOM 1572 O O . LEU A 1 199 ? 7.645 23.028 -2.431 1.00 96.75 199 LEU A O 1
ATOM 1576 N N . THR A 1 200 ? 6.059 22.031 -3.674 1.00 96.19 200 THR A N 1
ATOM 1577 C CA . THR A 1 200 ? 5.050 23.090 -3.528 1.00 96.19 200 THR A CA 1
ATOM 1578 C C . THR A 1 200 ? 4.146 22.846 -2.309 1.00 96.19 200 THR A C 1
ATOM 1580 O O . THR A 1 200 ? 4.057 21.715 -1.818 1.00 96.19 200 THR A O 1
ATOM 1583 N N . PRO A 1 201 ? 3.431 23.875 -1.807 1.00 96.31 201 PRO A N 1
ATOM 1584 C CA . PRO A 1 201 ? 2.409 23.686 -0.775 1.00 96.31 201 PRO A CA 1
ATOM 1585 C C . PRO A 1 201 ? 1.306 22.703 -1.192 1.00 96.31 201 PRO A C 1
ATOM 1587 O O . PRO A 1 201 ? 0.920 21.856 -0.397 1.00 96.31 201 PRO A O 1
ATOM 1590 N N . GLU A 1 202 ? 0.867 22.753 -2.452 1.00 93.56 202 GLU A N 1
ATOM 1591 C CA . GLU A 1 202 ? -0.140 21.834 -2.998 1.00 93.56 202 GLU A CA 1
ATOM 1592 C C . GLU A 1 202 ? 0.334 20.374 -2.949 1.00 93.56 202 GLU A C 1
ATOM 1594 O O . GLU A 1 202 ? -0.367 19.507 -2.428 1.00 93.56 202 GLU A O 1
ATOM 1599 N N . LEU A 1 203 ? 1.565 20.107 -3.403 1.00 94.38 203 LEU A N 1
ATOM 1600 C CA . LEU A 1 203 ? 2.155 18.770 -3.331 1.00 94.38 203 LEU A CA 1
ATOM 1601 C C . LEU A 1 203 ? 2.378 18.329 -1.877 1.00 94.38 203 LEU A C 1
ATOM 1603 O O . LEU A 1 203 ? 2.205 17.157 -1.544 1.00 94.38 203 LEU A O 1
ATOM 1607 N N . THR A 1 204 ? 2.709 19.270 -0.990 1.00 96.69 204 THR A N 1
ATOM 1608 C CA . THR A 1 204 ? 2.841 19.004 0.449 1.00 96.69 204 THR A CA 1
ATOM 1609 C C . THR A 1 204 ? 1.513 18.549 1.055 1.00 96.69 204 THR A C 1
ATOM 1611 O O . THR A 1 204 ? 1.472 17.544 1.768 1.00 96.69 204 THR A O 1
ATOM 1614 N N . ASP A 1 205 ? 0.423 19.257 0.760 1.00 95.62 205 ASP A N 1
ATOM 1615 C CA . ASP A 1 205 ? -0.914 18.923 1.255 1.00 95.62 205 ASP A CA 1
ATOM 1616 C C . ASP A 1 205 ? -1.408 17.592 0.675 1.00 95.62 205 ASP A C 1
ATOM 1618 O O . ASP A 1 205 ? -1.981 16.774 1.403 1.00 95.62 205 ASP A O 1
ATOM 1622 N N . PHE A 1 206 ? -1.096 17.316 -0.595 1.00 94.88 206 PHE A N 1
ATOM 1623 C CA . PHE A 1 206 ? -1.355 16.019 -1.216 1.00 94.88 206 PHE A CA 1
ATOM 1624 C C . PHE A 1 206 ? -0.653 14.881 -0.459 1.00 94.88 206 PHE A C 1
ATOM 1626 O O . PHE A 1 206 ? -1.287 13.888 -0.097 1.00 94.88 206 PHE A O 1
ATOM 1633 N N . PHE A 1 207 ? 0.643 15.021 -0.169 1.00 95.56 207 PHE A N 1
ATOM 1634 C CA . PHE A 1 207 ? 1.415 14.009 0.561 1.00 95.56 207 PHE A CA 1
ATOM 1635 C C . PHE A 1 207 ? 0.875 13.771 1.971 1.00 95.56 207 PHE A C 1
ATOM 1637 O O . PHE A 1 207 ? 0.746 12.621 2.391 1.00 95.56 207 PHE A O 1
ATOM 1644 N N . LYS A 1 208 ? 0.501 14.838 2.682 1.00 95.62 208 LYS A N 1
ATOM 1645 C CA . LYS A 1 208 ? -0.112 14.740 4.014 1.00 95.62 208 LYS A CA 1
ATOM 1646 C C . LYS A 1 208 ? -1.450 14.012 3.976 1.00 95.62 208 LYS A C 1
ATOM 1648 O O . LYS A 1 208 ? -1.706 13.152 4.825 1.00 95.62 208 LYS A O 1
ATOM 1653 N N . LYS A 1 209 ? -2.300 14.328 2.993 1.00 94.81 209 LYS A N 1
ATOM 1654 C CA . LYS A 1 209 ? -3.618 13.699 2.834 1.00 94.81 209 LYS A CA 1
ATOM 1655 C C . LYS A 1 209 ? -3.477 12.226 2.455 1.00 94.81 209 LYS A C 1
ATOM 1657 O O . LYS A 1 209 ? -3.975 11.367 3.181 1.00 94.81 209 LYS A O 1
ATOM 1662 N N . TYR A 1 210 ? -2.782 11.940 1.358 1.00 95.69 210 TYR A N 1
ATOM 1663 C CA . TYR A 1 210 ? -2.831 10.629 0.714 1.00 95.69 210 TYR A CA 1
ATOM 1664 C C . TYR A 1 210 ? -1.662 9.711 1.041 1.00 95.69 210 TYR A C 1
ATOM 1666 O O . TYR A 1 210 ? -1.840 8.502 0.978 1.00 95.69 210 TYR A O 1
ATOM 1674 N N . LYS A 1 211 ? -0.494 10.246 1.419 1.00 96.94 211 LYS A N 1
ATOM 1675 C CA . LYS A 1 211 ? 0.704 9.465 1.778 1.00 96.94 211 LYS A CA 1
ATOM 1676 C C . LYS A 1 211 ? 1.110 8.478 0.666 1.00 96.94 211 LYS A C 1
ATOM 1678 O O . LYS A 1 211 ? 1.087 7.265 0.900 1.00 96.94 211 LYS A O 1
ATOM 1683 N N . PRO A 1 212 ? 1.456 8.966 -0.544 1.00 97.12 212 PRO A N 1
ATOM 1684 C CA . PRO A 1 212 ? 1.796 8.102 -1.671 1.00 97.12 212 PRO A CA 1
ATOM 1685 C C . PRO A 1 212 ? 2.999 7.193 -1.369 1.00 97.12 212 PRO A C 1
ATOM 1687 O O . PRO A 1 212 ? 3.891 7.527 -0.582 1.00 97.12 212 PRO A O 1
ATOM 1690 N N . GLY A 1 213 ? 3.026 6.023 -2.005 1.00 97.75 213 GLY A N 1
ATOM 1691 C CA . GLY A 1 213 ? 4.103 5.042 -1.893 1.00 97.75 213 GLY A CA 1
ATOM 1692 C C . GLY A 1 213 ? 5.370 5.484 -2.608 1.00 97.75 213 GLY A C 1
ATOM 1693 O O . GLY A 1 213 ? 6.476 5.203 -2.138 1.00 97.75 213 GLY A O 1
ATOM 1694 N N . GLY A 1 214 ? 5.222 6.226 -3.697 1.00 98.19 214 GLY A N 1
ATOM 1695 C CA . GLY A 1 214 ? 6.346 6.784 -4.422 1.00 98.19 214 GLY A CA 1
ATOM 1696 C C . GLY A 1 214 ? 5.977 7.921 -5.350 1.00 98.19 214 GLY A C 1
ATOM 1697 O O . GLY A 1 214 ? 4.808 8.258 -5.531 1.00 98.19 214 GLY A O 1
ATOM 1698 N N . VAL A 1 215 ? 7.014 8.471 -5.963 1.00 98.31 215 VAL A N 1
ATOM 1699 C CA . VAL A 1 215 ? 6.922 9.416 -7.067 1.00 98.31 215 VAL A CA 1
ATOM 1700 C C . VAL A 1 215 ? 7.688 8.897 -8.270 1.00 98.31 215 VAL A C 1
ATOM 1702 O O . VAL A 1 215 ? 8.693 8.205 -8.105 1.00 98.31 215 VAL A O 1
ATOM 1705 N N . ILE A 1 216 ? 7.238 9.254 -9.468 1.00 97.69 216 ILE A N 1
ATOM 1706 C CA . ILE A 1 216 ? 7.997 9.081 -10.706 1.00 97.69 216 ILE A CA 1
ATOM 1707 C C . ILE A 1 216 ? 8.491 10.444 -11.192 1.00 97.69 216 ILE A C 1
ATOM 1709 O O . ILE A 1 216 ? 7.711 11.378 -11.373 1.00 97.69 216 ILE A O 1
ATOM 1713 N N . LEU A 1 217 ? 9.804 10.559 -11.373 1.00 97.81 217 LEU A N 1
ATOM 1714 C CA . LEU A 1 217 ? 10.471 11.750 -11.880 1.00 97.81 217 LEU A CA 1
ATOM 1715 C C . LEU A 1 217 ? 10.522 11.695 -13.405 1.00 97.81 217 LEU A C 1
ATOM 1717 O O . LEU A 1 217 ? 11.158 10.810 -13.990 1.00 97.81 217 LEU A O 1
ATOM 1721 N N . LEU A 1 218 ? 9.874 12.673 -14.028 1.00 94.81 218 LEU A N 1
ATOM 1722 C CA . LEU A 1 218 ? 9.859 12.894 -15.470 1.00 94.81 218 LEU A CA 1
ATOM 1723 C C . LEU A 1 218 ? 10.712 14.121 -15.820 1.00 94.81 218 LEU A C 1
ATOM 1725 O O . LEU A 1 218 ? 11.107 14.889 -14.944 1.00 94.81 218 LEU A O 1
ATOM 1729 N N . SER A 1 219 ? 10.970 14.350 -17.111 1.00 92.06 219 SER A N 1
ATOM 1730 C CA . SER A 1 219 ? 11.821 15.461 -17.573 1.00 92.06 219 SER A CA 1
ATOM 1731 C C . SER A 1 219 ? 11.365 16.835 -17.061 1.00 92.06 219 SER A C 1
ATOM 1733 O O . SER A 1 219 ? 12.193 17.687 -16.771 1.00 92.06 219 SER A O 1
ATOM 1735 N N . LYS A 1 220 ? 10.056 17.034 -16.855 1.00 93.12 220 LYS A N 1
ATOM 1736 C CA . LYS A 1 220 ? 9.482 18.265 -16.278 1.00 93.12 220 LYS A CA 1
ATOM 1737 C C . LYS A 1 220 ? 9.880 18.539 -14.819 1.00 93.12 220 LYS A C 1
ATOM 1739 O O . LYS A 1 220 ? 9.678 19.649 -14.341 1.00 93.12 220 LYS A O 1
ATOM 1744 N N . ASN A 1 221 ? 10.430 17.549 -14.114 1.00 97.12 221 ASN A N 1
ATOM 1745 C CA . ASN A 1 221 ? 10.872 17.665 -12.723 1.00 97.12 221 ASN A CA 1
ATOM 1746 C C . ASN A 1 221 ? 12.386 17.919 -12.590 1.00 97.12 221 ASN A C 1
ATOM 1748 O O . ASN A 1 221 ? 12.879 18.083 -11.470 1.00 97.12 221 ASN A O 1
ATOM 1752 N N . ILE A 1 222 ? 13.122 17.923 -13.710 1.00 96.88 222 ILE A N 1
ATOM 1753 C CA . ILE A 1 222 ? 14.587 17.865 -13.747 1.00 96.88 222 ILE A CA 1
ATOM 1754 C C . ILE A 1 222 ? 15.138 19.087 -14.492 1.00 96.88 222 ILE A C 1
ATOM 1756 O O . ILE A 1 222 ? 14.991 19.205 -15.704 1.00 96.88 222 ILE A O 1
ATOM 1760 N N . GLU A 1 223 ? 15.828 19.972 -13.774 1.00 96.50 223 GLU A N 1
ATOM 1761 C CA . GLU A 1 223 ? 16.555 21.108 -14.361 1.00 96.50 223 GLU A CA 1
ATOM 1762 C C . GLU A 1 223 ? 18.068 20.881 -14.349 1.00 96.50 223 GLU A C 1
ATOM 1764 O O . GLU A 1 223 ? 18.753 21.092 -15.348 1.00 96.50 223 GLU A O 1
ATOM 1769 N N . ASN A 1 224 ? 18.608 20.482 -13.197 1.00 97.19 224 ASN A N 1
ATOM 1770 C CA . ASN A 1 224 ? 20.028 20.213 -12.986 1.00 97.19 224 ASN A CA 1
ATOM 1771 C C . ASN A 1 224 ? 20.229 19.346 -11.732 1.00 97.19 224 ASN A C 1
ATOM 1773 O O . ASN A 1 224 ? 19.297 19.111 -10.963 1.00 97.19 224 ASN A O 1
ATOM 1777 N N . GLU A 1 225 ? 21.461 18.879 -11.525 1.00 97.81 225 GLU A N 1
ATOM 1778 C CA . GLU A 1 225 ? 21.818 17.967 -10.435 1.00 97.81 225 GLU A CA 1
ATOM 1779 C C . GLU A 1 225 ? 21.483 18.518 -9.038 1.00 97.81 225 GLU A C 1
ATOM 1781 O O . GLU A 1 225 ? 20.912 17.802 -8.213 1.00 97.81 225 GLU A O 1
ATOM 1786 N N . GLU A 1 226 ? 21.814 19.784 -8.763 1.00 98.31 226 GLU A N 1
ATOM 1787 C CA . GLU A 1 226 ? 21.611 20.399 -7.445 1.00 98.31 226 GLU A CA 1
ATOM 1788 C C . GLU A 1 226 ? 20.118 20.543 -7.123 1.00 98.31 226 GLU A C 1
ATOM 1790 O O . GLU A 1 226 ? 19.669 20.149 -6.042 1.00 98.31 226 GLU A O 1
ATOM 1795 N N . GLN A 1 227 ? 19.336 21.046 -8.084 1.00 98.38 227 GLN A N 1
ATOM 1796 C CA . GLN A 1 227 ? 17.884 21.166 -7.956 1.00 98.38 227 GLN A CA 1
ATOM 1797 C C . GLN A 1 227 ? 17.235 19.798 -7.720 1.00 98.38 227 GLN A C 1
ATOM 1799 O O . GLN A 1 227 ? 16.407 19.666 -6.814 1.00 98.38 227 GLN A O 1
ATOM 1804 N N . LEU A 1 228 ? 17.630 18.779 -8.486 1.00 98.56 228 LEU A N 1
ATOM 1805 C CA . LEU A 1 228 ? 17.034 17.451 -8.392 1.00 98.56 228 LEU A CA 1
ATOM 1806 C C . LEU A 1 228 ? 17.317 16.792 -7.036 1.00 98.56 228 LEU A C 1
ATOM 1808 O O . LEU A 1 228 ? 16.392 16.296 -6.390 1.00 98.56 228 LEU A O 1
ATOM 1812 N N . LYS A 1 229 ? 18.569 16.855 -6.559 1.00 98.69 229 LYS A N 1
ATOM 1813 C CA . LYS A 1 229 ? 18.952 16.367 -5.221 1.00 98.69 229 LYS A CA 1
ATOM 1814 C C . LYS A 1 229 ? 18.128 17.038 -4.125 1.00 98.69 229 LYS A C 1
ATOM 1816 O O . LYS A 1 229 ? 17.656 16.367 -3.204 1.00 98.69 229 LYS A O 1
ATOM 1821 N N . LYS A 1 230 ? 17.922 18.356 -4.229 1.00 98.62 230 LYS A N 1
ATOM 1822 C CA . LYS A 1 230 ? 17.106 19.103 -3.266 1.00 98.62 230 LYS A CA 1
ATOM 1823 C C . LYS A 1 230 ? 15.644 18.648 -3.290 1.00 98.62 230 LYS A C 1
ATOM 1825 O O . LYS A 1 230 ? 15.096 18.352 -2.232 1.00 98.62 230 LYS A O 1
ATOM 1830 N N . LEU A 1 231 ? 15.033 18.558 -4.473 1.00 98.69 231 LEU A N 1
ATOM 1831 C CA . LEU A 1 231 ? 13.650 18.101 -4.640 1.00 98.69 231 LEU A CA 1
ATOM 1832 C C . LEU A 1 231 ? 13.442 16.705 -4.035 1.00 98.69 231 LEU A C 1
ATOM 1834 O O . LEU A 1 231 ? 12.510 16.500 -3.257 1.00 98.69 231 LEU A O 1
ATOM 1838 N N . ILE A 1 232 ? 14.338 15.764 -4.340 1.00 98.69 232 ILE A N 1
ATOM 1839 C CA . ILE A 1 232 ? 14.283 14.396 -3.813 1.00 98.69 232 ILE A CA 1
ATOM 1840 C C . ILE A 1 232 ? 14.423 14.389 -2.287 1.00 98.69 232 ILE A C 1
ATOM 1842 O O . ILE A 1 232 ? 13.637 13.733 -1.604 1.00 98.69 232 ILE A O 1
ATOM 1846 N N . SER A 1 233 ? 15.373 15.150 -1.737 1.00 98.50 233 SER A N 1
ATOM 1847 C CA . SER A 1 233 ? 15.564 15.262 -0.286 1.00 98.50 233 SER A CA 1
ATOM 1848 C C . SER A 1 233 ? 14.329 15.828 0.427 1.00 98.50 233 SER A C 1
ATOM 1850 O O . SER A 1 233 ? 13.946 15.323 1.489 1.00 98.50 233 SER A O 1
ATOM 1852 N N . ASP A 1 234 ? 13.696 16.858 -0.140 1.00 98.50 234 ASP A N 1
ATOM 1853 C CA . ASP A 1 234 ? 12.489 17.476 0.421 1.00 98.50 234 ASP A CA 1
ATOM 1854 C C . ASP A 1 234 ? 11.315 16.474 0.434 1.00 98.50 234 ASP A C 1
ATOM 1856 O O . ASP A 1 234 ? 10.662 16.291 1.466 1.00 98.50 234 ASP A O 1
ATOM 1860 N N . LEU A 1 235 ? 11.094 15.756 -0.676 1.00 98.38 235 LEU A N 1
ATOM 1861 C CA . LEU A 1 235 ? 10.052 14.725 -0.796 1.00 98.38 235 LEU A CA 1
ATOM 1862 C C . LEU A 1 235 ? 10.290 13.536 0.142 1.00 98.38 235 LEU A C 1
ATOM 1864 O O . LEU A 1 235 ? 9.361 13.057 0.798 1.00 98.38 235 LEU A O 1
ATOM 1868 N N . GLN A 1 236 ? 11.538 13.075 0.243 1.00 98.00 236 GLN A N 1
ATOM 1869 C CA . GLN A 1 236 ? 11.923 11.983 1.133 1.00 98.00 236 GLN A CA 1
ATOM 1870 C C . GLN A 1 236 ? 11.692 12.358 2.602 1.00 98.00 236 GLN A C 1
ATOM 1872 O O . GLN A 1 236 ? 11.152 11.559 3.370 1.00 98.00 236 GLN A O 1
ATOM 1877 N N . THR A 1 237 ? 12.062 13.584 2.985 1.00 97.94 237 THR A N 1
ATOM 1878 C CA . THR A 1 237 ? 11.847 14.108 4.341 1.00 97.94 237 THR A CA 1
ATOM 1879 C C . THR A 1 237 ? 10.360 14.160 4.675 1.00 97.94 237 THR A C 1
ATOM 1881 O O . THR A 1 237 ? 9.959 13.680 5.736 1.00 97.94 237 THR A O 1
ATOM 1884 N N . LEU A 1 238 ? 9.538 14.678 3.759 1.00 97.56 238 LEU A N 1
ATOM 1885 C CA . LEU A 1 238 ? 8.090 14.740 3.938 1.00 97.56 238 LEU A CA 1
ATOM 1886 C C . LEU A 1 238 ? 7.475 13.339 4.084 1.00 97.56 238 LEU A C 1
ATOM 1888 O O . LEU A 1 238 ? 6.692 13.098 5.000 1.00 97.56 238 LEU A O 1
ATOM 1892 N N . SER A 1 239 ? 7.869 12.386 3.235 1.00 96.62 239 SER A N 1
ATOM 1893 C CA . SER A 1 239 ? 7.377 11.004 3.315 1.00 96.62 239 SER A CA 1
ATOM 1894 C C . SER A 1 239 ? 7.726 10.337 4.651 1.00 96.62 239 SER A C 1
ATOM 1896 O O . SER A 1 239 ? 6.859 9.724 5.282 1.00 96.62 239 SER A O 1
ATOM 1898 N N . LEU A 1 240 ? 8.961 10.512 5.133 1.00 95.94 240 LEU A N 1
ATOM 1899 C CA . LEU A 1 240 ? 9.400 9.974 6.423 1.00 95.94 240 LEU A CA 1
ATOM 1900 C C . LEU A 1 240 ? 8.638 10.592 7.602 1.00 95.94 240 LEU A C 1
ATOM 1902 O O . LEU A 1 240 ? 8.283 9.864 8.528 1.00 95.94 240 LEU A O 1
ATOM 1906 N N . GLN A 1 241 ? 8.351 11.896 7.563 1.00 95.88 241 GLN A N 1
ATOM 1907 C CA . GLN A 1 241 ? 7.563 12.578 8.596 1.00 95.88 241 GLN A CA 1
ATOM 1908 C C . GLN A 1 241 ? 6.121 12.060 8.663 1.00 95.88 241 GLN A C 1
ATOM 1910 O O . GLN A 1 241 ? 5.602 11.837 9.754 1.00 95.88 241 GLN A O 1
ATOM 1915 N N . GLU A 1 242 ? 5.493 11.825 7.509 1.00 94.38 242 GLU A N 1
ATOM 1916 C CA . GLU A 1 242 ? 4.080 11.436 7.439 1.00 94.38 242 GLU A CA 1
ATOM 1917 C C . GLU A 1 242 ? 3.842 9.927 7.603 1.00 94.38 242 GLU A C 1
ATOM 1919 O O . GLU A 1 242 ? 2.734 9.514 7.957 1.00 94.38 242 GLU A O 1
ATOM 1924 N N . THR A 1 243 ? 4.848 9.087 7.326 1.00 93.62 243 THR A N 1
ATOM 1925 C CA . THR A 1 243 ? 4.662 7.623 7.239 1.00 93.62 243 THR A CA 1
ATOM 1926 C C . THR A 1 243 ? 5.704 6.786 7.975 1.00 93.62 243 THR A C 1
ATOM 1928 O O . THR A 1 243 ? 5.478 5.598 8.188 1.00 93.62 243 THR A O 1
ATOM 1931 N N . SER A 1 244 ? 6.856 7.356 8.353 1.00 93.50 244 SER A N 1
ATOM 1932 C CA . SER A 1 244 ? 8.033 6.598 8.827 1.00 93.50 244 SER A CA 1
ATOM 1933 C C . SER A 1 244 ? 8.560 5.539 7.835 1.00 93.50 244 SER A C 1
ATOM 1935 O O . SER A 1 244 ? 9.328 4.640 8.207 1.00 93.50 244 SER A O 1
ATOM 1937 N N . LEU A 1 245 ? 8.170 5.637 6.562 1.00 94.88 245 LEU A N 1
ATOM 1938 C CA . LEU A 1 245 ? 8.642 4.802 5.464 1.00 94.88 245 LEU A CA 1
ATOM 1939 C C . LEU A 1 245 ? 9.407 5.661 4.449 1.00 94.88 245 LEU A C 1
ATOM 1941 O O . LEU A 1 245 ? 9.029 6.807 4.213 1.00 94.88 245 LEU A O 1
ATOM 1945 N N . PRO A 1 246 ? 10.474 5.128 3.829 1.00 96.44 246 PRO A N 1
ATOM 1946 C CA . PRO A 1 246 ? 11.114 5.813 2.718 1.00 96.44 246 PRO A CA 1
ATOM 1947 C C . PRO A 1 246 ? 10.164 5.900 1.514 1.00 96.44 246 PRO A C 1
ATOM 1949 O O . PRO A 1 246 ? 9.347 5.000 1.278 1.00 96.44 246 PRO A O 1
ATOM 1952 N N . LEU A 1 247 ? 10.280 6.974 0.733 1.00 98.12 247 LEU A N 1
ATOM 1953 C CA . LEU A 1 247 ? 9.558 7.134 -0.526 1.00 98.12 247 LEU A CA 1
ATOM 1954 C C . LEU A 1 247 ? 10.247 6.303 -1.614 1.00 98.12 247 LEU A C 1
ATOM 1956 O O . LEU A 1 247 ? 11.478 6.283 -1.683 1.00 98.12 247 LEU A O 1
ATOM 1960 N N . PHE A 1 248 ? 9.484 5.641 -2.486 1.00 98.81 248 PHE A N 1
ATOM 1961 C CA . PHE A 1 248 ? 10.062 5.209 -3.757 1.00 98.81 248 PHE A CA 1
ATOM 1962 C C . PHE A 1 248 ? 10.241 6.429 -4.653 1.00 98.81 248 PHE A C 1
ATOM 1964 O O . PHE A 1 248 ? 9.276 7.121 -4.960 1.00 98.81 248 PHE A O 1
ATOM 1971 N N . VAL A 1 249 ? 11.469 6.693 -5.068 1.00 98.69 249 VAL A N 1
ATOM 1972 C CA . VAL A 1 249 ? 11.803 7.764 -6.003 1.00 98.69 249 VAL A CA 1
ATOM 1973 C C . VAL A 1 249 ? 12.197 7.075 -7.297 1.00 98.69 249 VAL A C 1
ATOM 1975 O O . VAL A 1 249 ? 13.293 6.519 -7.394 1.00 98.69 249 VAL A O 1
ATOM 1978 N N . ALA A 1 250 ? 11.248 7.039 -8.230 1.00 98.62 250 ALA A N 1
ATOM 1979 C CA . ALA A 1 250 ? 11.324 6.294 -9.474 1.00 98.62 250 ALA A CA 1
ATOM 1980 C C . ALA A 1 250 ? 11.747 7.178 -10.652 1.00 98.62 250 ALA A C 1
ATOM 1982 O O . ALA A 1 250 ? 11.408 8.358 -10.703 1.00 98.62 250 ALA A O 1
ATOM 1983 N N . THR A 1 251 ? 12.429 6.603 -11.639 1.00 98.00 251 THR A N 1
ATOM 1984 C CA . THR A 1 251 ? 12.614 7.218 -12.962 1.00 98.00 251 THR A CA 1
ATOM 1985 C C . THR A 1 251 ? 12.805 6.144 -14.035 1.00 98.00 251 THR A C 1
ATOM 1987 O O . THR A 1 251 ? 13.108 4.993 -13.714 1.00 98.00 251 THR A O 1
ATOM 1990 N N . ASP A 1 252 ? 12.649 6.520 -15.304 1.00 96.38 252 ASP A N 1
ATOM 1991 C CA . ASP A 1 252 ? 12.984 5.681 -16.456 1.00 96.38 252 ASP A CA 1
ATOM 1992 C C . ASP A 1 252 ? 14.406 5.989 -16.942 1.00 96.38 252 ASP A C 1
ATOM 1994 O O . ASP A 1 252 ? 14.611 6.806 -17.839 1.00 96.38 252 ASP A O 1
ATOM 1998 N N . GLN A 1 253 ? 15.410 5.330 -16.369 1.00 97.38 253 GLN A N 1
ATOM 1999 C CA . GLN A 1 253 ? 16.784 5.408 -16.868 1.00 97.38 253 GLN A CA 1
ATOM 2000 C C . GLN A 1 253 ? 17.161 4.058 -17.498 1.00 97.38 253 GLN A C 1
ATOM 2002 O O . GLN A 1 253 ? 17.910 3.258 -16.930 1.00 97.38 253 GLN A O 1
ATOM 2007 N N . GLU A 1 254 ? 16.600 3.785 -18.679 1.00 97.12 254 GLU A N 1
ATOM 2008 C CA . GLU A 1 254 ? 16.874 2.573 -19.473 1.00 97.12 254 GLU A CA 1
ATOM 2009 C C . GLU A 1 254 ? 18.217 2.677 -20.215 1.00 97.12 254 GLU A C 1
ATOM 2011 O O . GLU A 1 254 ? 18.896 1.665 -20.408 1.00 97.12 254 GLU A O 1
ATOM 2016 N N . GLY A 1 255 ? 18.613 3.901 -20.580 1.00 95.75 255 GLY A N 1
ATOM 2017 C CA . GLY A 1 255 ? 19.713 4.181 -21.504 1.00 95.75 255 GLY A CA 1
ATOM 2018 C C . GLY A 1 255 ? 19.204 4.528 -22.907 1.00 95.75 255 GLY A C 1
ATOM 2019 O O . GLY A 1 255 ? 18.037 4.306 -23.239 1.00 95.75 255 GLY A O 1
ATOM 2020 N N . GLY A 1 256 ? 20.082 5.069 -23.750 1.00 95.69 256 GLY A N 1
ATOM 2021 C CA . GLY A 1 256 ? 19.754 5.454 -25.120 1.00 95.69 256 GLY A CA 1
ATOM 2022 C C . GLY A 1 256 ? 18.633 6.492 -25.181 1.00 95.69 256 GLY A C 1
ATOM 2023 O O . GLY A 1 256 ? 18.714 7.552 -24.563 1.00 95.69 256 GLY A O 1
ATOM 2024 N N . VAL A 1 257 ? 17.577 6.183 -25.938 1.00 93.44 257 VAL A N 1
ATOM 2025 C CA . VAL A 1 257 ? 16.443 7.096 -26.166 1.00 93.44 257 VAL A CA 1
ATOM 2026 C C . VAL A 1 257 ? 15.572 7.317 -24.923 1.00 93.44 257 VAL A C 1
ATOM 2028 O O . VAL A 1 257 ? 14.859 8.317 -24.859 1.00 93.44 257 VAL A O 1
ATOM 2031 N N . ILE A 1 258 ? 15.644 6.429 -23.922 1.00 93.31 258 ILE A N 1
ATOM 2032 C CA . ILE A 1 258 ? 14.966 6.583 -22.625 1.00 93.31 258 ILE A CA 1
ATOM 2033 C C . ILE A 1 258 ? 16.017 6.780 -21.525 1.00 93.31 258 ILE A C 1
ATOM 2035 O O . ILE A 1 258 ? 16.295 5.917 -20.688 1.00 93.31 258 ILE A O 1
ATOM 2039 N N . SER A 1 259 ? 16.608 7.970 -21.549 1.00 93.88 259 SER A N 1
ATOM 2040 C CA . SER A 1 259 ? 17.446 8.518 -20.487 1.00 93.88 259 SER A CA 1
ATOM 2041 C C . SER A 1 259 ? 16.841 9.844 -20.047 1.00 93.88 259 SER A C 1
ATOM 2043 O O . SER A 1 259 ? 16.982 10.846 -20.735 1.00 93.88 259 SER A O 1
ATOM 2045 N N . ARG A 1 260 ? 16.119 9.851 -18.921 1.00 92.69 260 ARG A N 1
ATOM 2046 C CA . ARG A 1 260 ? 15.400 11.048 -18.441 1.00 92.69 260 ARG A CA 1
ATOM 2047 C C . ARG A 1 260 ? 16.332 12.130 -17.906 1.00 92.69 260 ARG A C 1
ATOM 2049 O O . ARG A 1 260 ? 15.952 13.297 -17.896 1.00 92.69 260 ARG A O 1
ATOM 2056 N N . ILE A 1 261 ? 17.515 11.739 -17.433 1.00 95.94 261 ILE A N 1
ATOM 2057 C CA . ILE A 1 261 ? 18.463 12.633 -16.767 1.00 95.94 261 ILE A CA 1
ATOM 2058 C C . ILE A 1 261 ? 19.666 12.872 -17.682 1.00 95.94 261 ILE A C 1
ATOM 2060 O O . ILE A 1 261 ? 20.610 12.082 -17.722 1.00 95.94 261 ILE A O 1
ATOM 2064 N N . ASP A 1 262 ? 19.630 13.979 -18.422 1.00 92.25 262 ASP A N 1
ATOM 2065 C CA . ASP A 1 262 ? 20.595 14.257 -19.493 1.00 92.25 262 ASP A CA 1
ATOM 2066 C C . ASP A 1 262 ? 22.031 14.478 -19.003 1.00 92.25 262 ASP A C 1
ATOM 2068 O O . ASP A 1 262 ? 22.982 14.136 -19.712 1.00 92.25 262 ASP A O 1
ATOM 2072 N N . PHE A 1 263 ? 22.206 15.038 -17.803 1.00 95.69 263 PHE A N 1
ATOM 2073 C CA . PHE A 1 263 ? 23.524 15.368 -17.248 1.00 95.69 263 PHE A CA 1
ATOM 2074 C C . PHE A 1 263 ? 24.297 14.154 -16.698 1.00 95.69 263 PHE A C 1
ATOM 2076 O O . PHE A 1 263 ? 25.475 14.291 -16.366 1.00 95.69 263 PHE A O 1
ATOM 2083 N N . LEU A 1 264 ? 23.668 12.976 -16.625 1.00 96.56 264 LEU A N 1
ATOM 2084 C CA . LEU A 1 264 ? 24.336 11.723 -16.269 1.00 96.56 264 LEU A CA 1
ATOM 2085 C C . LEU A 1 264 ? 25.262 11.234 -17.392 1.00 96.56 264 LEU A C 1
ATOM 2087 O O . LEU A 1 264 ? 24.997 11.481 -18.576 1.00 96.56 264 LEU A O 1
ATOM 2091 N N . GLN A 1 265 ? 26.353 10.553 -17.028 1.00 97.50 265 GLN A N 1
ATOM 2092 C CA . GLN A 1 265 ? 27.327 10.056 -18.003 1.00 97.50 265 GLN A CA 1
ATOM 2093 C C . GLN A 1 265 ? 26.896 8.703 -18.566 1.00 97.50 265 GLN A C 1
ATOM 2095 O O . GLN A 1 265 ? 26.964 8.499 -19.781 1.00 97.50 265 GLN A O 1
ATOM 2100 N N . GLU A 1 266 ? 26.419 7.789 -17.719 1.00 98.00 266 GLU A N 1
ATOM 2101 C CA . GLU A 1 266 ? 26.028 6.447 -18.142 1.00 98.00 266 GLU A CA 1
ATOM 2102 C C . GLU A 1 266 ? 24.624 6.439 -18.770 1.00 98.00 266 GLU A C 1
ATOM 2104 O O . GLU A 1 266 ? 23.583 6.406 -18.107 1.00 98.00 266 GLU A O 1
ATOM 2109 N N . LYS A 1 267 ? 24.607 6.443 -20.105 1.00 97.44 267 LYS A N 1
ATOM 2110 C CA . LYS A 1 267 ? 23.398 6.419 -20.942 1.00 97.44 267 LYS A CA 1
ATOM 2111 C C . LYS A 1 267 ? 23.480 5.366 -22.052 1.00 97.44 267 LYS A C 1
ATOM 2113 O O . LYS A 1 267 ? 22.794 5.497 -23.061 1.00 97.44 267 LYS A O 1
ATOM 2118 N N . THR A 1 268 ? 24.307 4.336 -21.882 1.00 98.44 268 THR A N 1
ATOM 2119 C CA . THR A 1 268 ? 24.507 3.251 -22.855 1.00 98.44 268 THR A CA 1
ATOM 2120 C C . THR A 1 268 ? 23.168 2.602 -23.206 1.00 98.44 268 THR A C 1
ATOM 2122 O O . THR A 1 268 ? 22.429 2.170 -22.310 1.00 98.44 268 THR A O 1
ATOM 2125 N N . ALA A 1 269 ? 22.836 2.545 -24.496 1.00 98.31 269 ALA A N 1
ATOM 2126 C CA . ALA A 1 269 ? 21.577 1.961 -24.952 1.00 98.31 269 ALA A CA 1
ATOM 2127 C C . ALA A 1 269 ? 21.567 0.444 -24.714 1.00 98.31 269 ALA A C 1
ATOM 2129 O O . ALA A 1 269 ? 22.609 -0.207 -24.768 1.00 98.31 269 ALA A O 1
ATOM 2130 N N . GLN A 1 270 ? 20.392 -0.154 -24.482 1.00 98.00 270 GLN A N 1
ATOM 2131 C CA . GLN A 1 270 ? 20.319 -1.604 -24.249 1.00 98.00 270 GLN A CA 1
ATOM 2132 C C . GLN A 1 270 ? 20.811 -2.422 -25.457 1.00 98.00 270 GLN A C 1
ATOM 2134 O O . GLN A 1 270 ? 21.369 -3.503 -25.274 1.00 98.00 270 GLN A O 1
ATOM 2139 N N . SER A 1 271 ? 20.645 -1.899 -26.673 1.00 98.12 271 SER A N 1
ATOM 2140 C CA . SER A 1 271 ? 21.117 -2.506 -27.923 1.00 98.12 271 SER A CA 1
ATOM 2141 C C . SER A 1 271 ? 22.645 -2.555 -28.053 1.00 98.12 271 SER A C 1
ATOM 2143 O O . SER A 1 271 ? 23.163 -3.394 -28.784 1.00 98.12 271 SER A O 1
ATOM 2145 N N . GLU A 1 272 ? 23.373 -1.714 -27.312 1.00 98.31 272 GLU A N 1
ATOM 2146 C CA . GLU A 1 272 ? 24.846 -1.653 -27.297 1.00 98.31 272 GLU A CA 1
ATOM 2147 C C . GLU A 1 272 ? 25.473 -2.618 -26.271 1.00 98.31 272 GLU A C 1
ATOM 2149 O O . GLU A 1 272 ? 26.700 -2.696 -26.127 1.00 98.31 272 GLU A O 1
ATOM 2154 N N . ILE A 1 273 ? 24.642 -3.348 -25.521 1.00 98.38 273 ILE A N 1
ATOM 2155 C CA . ILE A 1 273 ? 25.079 -4.299 -24.500 1.00 98.38 273 ILE A CA 1
ATOM 2156 C C . ILE A 1 273 ? 25.295 -5.666 -25.151 1.00 98.38 273 ILE A C 1
ATOM 2158 O O . ILE A 1 273 ? 24.351 -6.374 -25.500 1.00 98.38 273 ILE A O 1
ATOM 2162 N N . GLU A 1 274 ? 26.555 -6.074 -25.276 1.00 97.94 274 GLU A N 1
ATOM 2163 C CA . GLU A 1 274 ? 26.933 -7.266 -26.043 1.00 97.94 274 GLU A CA 1
ATOM 2164 C C . GLU A 1 274 ? 27.146 -8.513 -25.182 1.00 97.94 274 GLU A C 1
ATOM 2166 O O . GLU A 1 274 ? 27.033 -9.642 -25.662 1.00 97.94 274 GLU A O 1
ATOM 2171 N N . ASN A 1 275 ? 27.481 -8.347 -23.902 1.00 98.62 275 ASN A N 1
ATOM 2172 C CA . ASN A 1 275 ? 27.759 -9.473 -23.013 1.00 98.62 275 ASN A CA 1
ATOM 2173 C C . ASN A 1 275 ? 27.399 -9.177 -21.551 1.00 98.62 275 ASN A C 1
ATOM 2175 O O . ASN A 1 275 ? 27.196 -8.035 -21.147 1.00 98.62 275 ASN A O 1
ATOM 2179 N N . THR A 1 276 ? 27.329 -10.236 -20.744 1.00 98.81 276 THR A N 1
ATOM 2180 C CA . THR A 1 276 ? 26.880 -10.175 -19.347 1.00 98.81 276 THR A CA 1
ATOM 2181 C C . THR A 1 276 ? 27.810 -9.385 -18.429 1.00 98.81 276 THR A C 1
ATOM 2183 O O . THR A 1 276 ? 27.333 -8.800 -17.463 1.00 98.81 276 THR A O 1
ATOM 2186 N N . GLU A 1 277 ? 29.117 -9.355 -18.706 1.00 98.81 277 GLU A N 1
ATOM 2187 C CA . GLU A 1 277 ? 30.062 -8.559 -17.910 1.00 98.81 277 GLU A CA 1
ATOM 2188 C C . GLU A 1 277 ? 29.831 -7.068 -18.162 1.00 98.81 277 GLU A C 1
ATOM 2190 O O . GLU A 1 277 ? 29.646 -6.297 -17.224 1.00 98.81 277 GLU A O 1
ATOM 2195 N N . GLN A 1 278 ? 29.731 -6.673 -19.433 1.00 98.75 278 GLN A N 1
ATOM 2196 C CA . GLN A 1 278 ? 29.382 -5.306 -19.816 1.00 98.75 278 GLN A CA 1
ATOM 2197 C C . GLN A 1 278 ? 28.025 -4.891 -19.227 1.00 98.75 278 GLN A C 1
ATOM 2199 O O . GLN A 1 278 ? 27.918 -3.813 -18.651 1.00 98.75 278 GLN A O 1
ATOM 2204 N N . ALA A 1 279 ? 27.010 -5.761 -19.310 1.00 98.88 279 ALA A N 1
ATOM 2205 C CA . ALA A 1 279 ? 25.686 -5.513 -18.741 1.00 98.88 279 ALA A CA 1
ATOM 2206 C C . ALA A 1 279 ? 25.749 -5.214 -17.235 1.00 98.88 279 ALA A C 1
ATOM 2208 O O . ALA A 1 279 ? 25.109 -4.275 -16.765 1.00 98.88 279 ALA A O 1
ATOM 2209 N N . TYR A 1 280 ? 26.547 -5.984 -16.489 1.00 98.94 280 TYR A N 1
ATOM 2210 C CA . TYR A 1 280 ? 26.755 -5.772 -15.059 1.00 98.94 280 TYR A CA 1
ATOM 2211 C C . TYR A 1 280 ? 27.444 -4.435 -14.765 1.00 98.94 280 TYR A C 1
ATOM 2213 O O . TYR A 1 280 ? 26.963 -3.685 -13.917 1.00 98.94 280 TYR A O 1
ATOM 2221 N N . GLN A 1 281 ? 28.526 -4.104 -15.479 1.00 98.88 281 GLN A N 1
ATOM 2222 C CA . GLN A 1 281 ? 29.249 -2.842 -15.268 1.00 98.88 281 GLN A CA 1
ATOM 2223 C C . GLN A 1 281 ? 28.383 -1.621 -15.601 1.00 98.88 281 GLN A C 1
ATOM 2225 O O . GLN A 1 281 ? 28.372 -0.655 -14.841 1.00 98.88 281 GLN A O 1
ATOM 2230 N N . ILE A 1 282 ? 27.601 -1.689 -16.683 1.00 98.88 282 ILE A N 1
ATOM 2231 C CA . ILE A 1 282 ? 26.625 -0.652 -17.048 1.00 98.88 282 ILE A CA 1
ATOM 2232 C C . ILE A 1 282 ? 25.565 -0.508 -15.956 1.00 98.88 282 ILE A C 1
ATOM 2234 O O . ILE A 1 282 ? 25.292 0.602 -15.503 1.00 98.88 282 ILE A O 1
ATOM 2238 N N . GLY A 1 283 ? 24.989 -1.625 -15.496 1.00 98.81 283 GLY A N 1
ATOM 2239 C CA . GLY A 1 283 ? 24.012 -1.615 -14.409 1.00 98.81 283 GLY A CA 1
ATOM 2240 C C . GLY A 1 283 ? 24.573 -0.991 -13.130 1.00 98.81 283 GLY A C 1
ATOM 2241 O O . GLY A 1 283 ? 23.902 -0.179 -12.496 1.00 98.81 283 GLY A O 1
ATOM 2242 N N . LEU A 1 284 ? 25.818 -1.318 -12.775 1.00 98.88 284 LEU A N 1
ATOM 2243 C CA . LEU A 1 284 ? 26.498 -0.768 -11.604 1.00 98.88 284 LEU A CA 1
ATOM 2244 C C . LEU A 1 284 ? 26.739 0.740 -11.731 1.00 98.88 284 LEU A C 1
ATOM 2246 O O . LEU A 1 284 ? 26.361 1.478 -10.824 1.00 98.88 284 LEU A O 1
ATOM 2250 N N . ALA A 1 285 ? 27.319 1.196 -12.844 1.00 98.88 285 ALA A N 1
ATOM 2251 C CA . ALA A 1 285 ? 27.606 2.612 -13.076 1.00 98.88 285 ALA A CA 1
ATOM 2252 C C . ALA A 1 285 ? 26.320 3.451 -13.076 1.00 98.88 285 ALA A C 1
ATOM 2254 O O . ALA A 1 285 ? 26.208 4.430 -12.340 1.00 98.88 285 ALA A O 1
ATOM 2255 N N . ARG A 1 286 ? 25.301 2.998 -13.811 1.00 98.62 286 ARG A N 1
ATOM 2256 C CA . ARG A 1 286 ? 23.988 3.648 -13.847 1.00 98.62 286 ARG A CA 1
ATOM 2257 C C . ARG A 1 286 ? 23.346 3.715 -12.471 1.00 98.62 286 ARG A C 1
ATOM 2259 O O . ARG A 1 286 ? 22.806 4.745 -12.078 1.00 98.62 286 ARG A O 1
ATOM 2266 N N . GLY A 1 287 ? 23.398 2.609 -11.731 1.00 98.69 287 GLY A N 1
ATOM 2267 C CA . GLY A 1 287 ? 22.829 2.552 -10.395 1.00 98.69 287 GLY A CA 1
ATOM 2268 C C . GLY A 1 287 ? 23.542 3.488 -9.415 1.00 98.69 287 GLY A C 1
ATOM 2269 O O . GLY A 1 287 ? 22.889 4.095 -8.569 1.00 98.69 287 GLY A O 1
ATOM 2270 N N . GLN A 1 288 ? 24.865 3.638 -9.533 1.00 98.81 288 GLN A N 1
ATOM 2271 C CA . GLN A 1 288 ? 25.650 4.562 -8.709 1.00 98.81 288 GLN A CA 1
ATOM 2272 C C . GLN A 1 288 ? 25.255 6.016 -8.976 1.00 98.81 288 GLN A C 1
ATOM 2274 O O . GLN A 1 288 ? 24.949 6.732 -8.026 1.00 98.81 288 GLN A O 1
ATOM 2279 N N . GLU A 1 289 ? 25.159 6.414 -10.245 1.00 98.69 289 GLU A N 1
ATOM 2280 C CA . GLU A 1 289 ? 24.729 7.762 -10.632 1.00 98.69 289 GLU A CA 1
ATOM 2281 C C . GLU A 1 289 ? 23.315 8.094 -10.122 1.00 98.69 289 GLU A C 1
ATOM 2283 O O . GLU A 1 289 ? 23.092 9.154 -9.538 1.00 98.69 289 GLU A O 1
ATOM 2288 N N . LEU A 1 290 ? 22.356 7.171 -10.266 1.00 98.69 290 LEU A N 1
ATOM 2289 C CA . LEU A 1 290 ? 20.996 7.360 -9.741 1.00 98.69 290 LEU A CA 1
ATOM 2290 C C . LEU A 1 290 ? 20.986 7.488 -8.213 1.00 98.69 290 LEU A C 1
ATOM 2292 O O . LEU A 1 290 ? 20.322 8.369 -7.658 1.00 98.69 290 LEU A O 1
ATOM 2296 N N . LYS A 1 291 ? 21.753 6.639 -7.525 1.00 98.44 291 LYS A N 1
ATOM 2297 C CA . LYS A 1 291 ? 21.831 6.654 -6.064 1.00 98.44 291 LYS A CA 1
ATOM 2298 C C . LYS A 1 291 ? 22.429 7.949 -5.534 1.00 98.44 291 LYS A C 1
ATOM 2300 O O . LYS A 1 291 ? 21.970 8.446 -4.508 1.00 98.44 291 LYS A O 1
ATOM 2305 N N . GLU A 1 292 ? 23.418 8.510 -6.223 1.00 98.25 292 GLU A N 1
ATOM 2306 C CA . GLU A 1 292 ? 24.008 9.801 -5.862 1.00 98.25 292 GLU A CA 1
ATOM 2307 C C . GLU A 1 292 ? 22.980 10.937 -5.889 1.00 98.25 292 GLU A C 1
ATOM 2309 O O . GLU A 1 292 ? 23.078 11.857 -5.078 1.00 98.25 292 GLU A O 1
ATOM 2314 N N . LEU A 1 293 ? 21.965 10.856 -6.756 1.00 98.50 293 LEU A N 1
ATOM 2315 C CA . LEU A 1 293 ? 20.847 11.804 -6.811 1.00 98.50 293 LEU A CA 1
ATOM 2316 C C . LEU A 1 293 ? 19.792 11.573 -5.715 1.00 98.50 293 LEU A C 1
ATOM 2318 O O . LEU A 1 293 ? 18.948 12.437 -5.494 1.00 98.50 293 LEU A O 1
ATOM 2322 N N . GLY A 1 294 ? 19.829 10.429 -5.026 1.00 98.19 294 GLY A N 1
ATOM 2323 C CA . GLY A 1 294 ? 18.796 9.993 -4.080 1.00 98.19 294 GLY A CA 1
ATOM 2324 C C . GLY A 1 294 ? 17.644 9.212 -4.727 1.00 98.19 294 GLY A C 1
ATOM 2325 O O . GLY A 1 294 ? 16.664 8.899 -4.051 1.00 98.19 294 GLY A O 1
ATOM 2326 N N . ILE A 1 295 ? 17.754 8.876 -6.015 1.00 98.75 295 ILE A N 1
ATOM 2327 C CA . ILE A 1 295 ? 16.822 7.979 -6.707 1.00 98.75 295 ILE A CA 1
ATOM 2328 C C . ILE A 1 295 ? 17.090 6.557 -6.216 1.00 98.75 295 ILE A C 1
ATOM 2330 O O . ILE A 1 295 ? 18.243 6.152 -6.073 1.00 98.75 295 ILE A O 1
ATOM 2334 N N . ASN A 1 296 ? 16.032 5.797 -5.938 1.00 98.69 296 ASN A N 1
ATOM 2335 C CA . ASN A 1 296 ? 16.152 4.457 -5.354 1.00 98.69 296 ASN A CA 1
ATOM 2336 C C . ASN A 1 296 ? 15.405 3.366 -6.129 1.00 98.69 296 ASN A C 1
ATOM 2338 O O . ASN A 1 296 ? 15.565 2.188 -5.812 1.00 98.69 296 ASN A O 1
ATOM 2342 N N . LEU A 1 297 ? 14.642 3.731 -7.159 1.00 98.81 297 LEU A N 1
ATOM 2343 C CA . LEU A 1 297 ? 13.903 2.805 -8.006 1.00 98.81 297 LEU A CA 1
ATOM 2344 C C . LEU A 1 297 ? 14.124 3.178 -9.476 1.00 98.81 297 LEU A C 1
ATOM 2346 O O . LEU A 1 297 ? 13.826 4.293 -9.893 1.00 98.81 297 LEU A O 1
ATOM 2350 N N . ASN A 1 298 ? 14.638 2.252 -10.278 1.00 98.69 298 ASN A N 1
ATOM 2351 C CA . ASN A 1 298 ? 14.742 2.436 -11.722 1.00 98.69 298 ASN A CA 1
ATOM 2352 C C . ASN A 1 298 ? 13.730 1.532 -12.426 1.00 98.69 298 ASN A C 1
ATOM 2354 O O . ASN A 1 298 ? 13.693 0.318 -12.198 1.00 98.69 298 ASN A O 1
ATOM 2358 N N . LEU A 1 299 ? 12.915 2.120 -13.299 1.00 98.56 299 LEU A N 1
ATOM 2359 C CA . LEU A 1 299 ? 11.908 1.416 -14.087 1.00 98.56 299 LEU A CA 1
ATOM 2360 C C . LEU A 1 299 ? 12.559 0.750 -15.311 1.00 98.56 299 LEU A C 1
ATOM 2362 O O . LEU A 1 299 ? 12.213 1.030 -16.454 1.00 98.56 299 LEU A O 1
ATOM 2366 N N . ALA A 1 300 ? 13.559 -0.093 -15.068 1.00 97.88 300 ALA A N 1
ATOM 2367 C CA . ALA A 1 300 ? 14.381 -0.760 -16.070 1.00 97.88 300 ALA A CA 1
ATOM 2368 C C . ALA A 1 300 ? 14.925 -2.088 -15.501 1.00 97.88 300 ALA A C 1
ATOM 2370 O O . ALA A 1 300 ? 15.062 -2.216 -14.277 1.00 97.88 300 ALA A O 1
ATOM 2371 N N . PRO A 1 301 ? 15.317 -3.062 -16.348 1.00 98.25 301 PRO A N 1
ATOM 2372 C CA . PRO A 1 301 ? 15.400 -3.005 -17.816 1.00 98.25 301 PRO A CA 1
ATOM 2373 C C . PRO A 1 301 ? 14.111 -3.348 -18.578 1.00 98.25 301 PRO A C 1
ATOM 2375 O O . PRO A 1 301 ? 13.173 -3.933 -18.031 1.00 98.25 301 PRO A O 1
ATOM 2378 N N . LEU A 1 302 ? 14.122 -3.035 -19.880 1.00 96.50 302 LEU A N 1
ATOM 2379 C CA . LEU A 1 302 ? 13.108 -3.455 -20.852 1.00 96.50 302 LEU A CA 1
ATOM 2380 C C . LEU A 1 302 ? 13.486 -4.823 -21.455 1.00 96.50 302 LEU A C 1
ATOM 2382 O O . LEU A 1 302 ? 14.563 -4.971 -22.031 1.00 96.50 302 LEU A O 1
ATOM 2386 N N . LEU A 1 303 ? 12.614 -5.822 -21.322 1.00 97.69 303 LEU A N 1
ATOM 2387 C CA . LEU A 1 303 ? 12.826 -7.227 -21.712 1.00 97.69 303 LEU A CA 1
ATOM 2388 C C . LEU A 1 303 ? 11.992 -7.653 -22.931 1.00 97.69 303 LEU A C 1
ATOM 2390 O O . LEU A 1 303 ? 11.936 -8.839 -23.275 1.00 97.69 303 LEU A O 1
ATOM 2394 N N . ASP A 1 304 ? 11.317 -6.704 -23.563 1.00 95.06 304 ASP A N 1
ATOM 2395 C CA . ASP A 1 304 ? 10.576 -6.907 -24.796 1.00 95.06 304 ASP A CA 1
ATOM 2396 C C . ASP A 1 304 ? 11.489 -7.464 -25.907 1.00 95.06 304 ASP A C 1
ATOM 2398 O O . ASP A 1 304 ? 12.608 -6.995 -26.117 1.00 95.06 304 ASP A O 1
ATOM 2402 N N . VAL A 1 305 ? 11.012 -8.501 -26.604 1.00 94.25 305 VAL A N 1
ATOM 2403 C CA . VAL A 1 305 ? 11.669 -9.093 -27.780 1.00 94.25 305 VAL A CA 1
ATOM 2404 C C . VAL A 1 305 ? 10.740 -8.863 -28.962 1.00 94.25 305 VAL A C 1
ATOM 2406 O O . VAL A 1 305 ? 9.689 -9.499 -29.055 1.00 94.25 305 VAL A O 1
ATOM 2409 N N . VAL A 1 306 ? 11.112 -7.914 -29.814 1.00 92.94 306 VAL A N 1
ATOM 2410 C CA . VAL A 1 306 ? 10.239 -7.292 -30.822 1.00 92.94 306 VAL A CA 1
ATOM 2411 C C . VAL A 1 306 ? 10.941 -7.229 -32.180 1.00 92.94 306 VAL A C 1
ATOM 2413 O O . VAL A 1 306 ? 12.143 -7.500 -32.258 1.00 92.94 306 VAL A O 1
ATOM 2416 N N . GLN A 1 307 ? 10.195 -6.938 -33.246 1.00 91.88 307 GLN A N 1
ATOM 2417 C CA . GLN A 1 307 ? 10.756 -6.748 -34.592 1.00 91.88 307 GLN A CA 1
ATOM 2418 C C . GLN A 1 307 ? 11.158 -5.284 -34.836 1.00 91.88 307 GLN A C 1
ATOM 2420 O O . GLN A 1 307 ? 10.781 -4.411 -34.062 1.00 91.88 307 GLN A O 1
ATOM 2425 N N . GLU A 1 308 ? 11.925 -5.016 -35.898 1.00 91.31 308 GLU A N 1
ATOM 2426 C CA . GLU A 1 308 ? 12.410 -3.665 -36.246 1.00 91.31 308 GLU A CA 1
ATOM 2427 C C . GLU A 1 308 ? 11.270 -2.659 -36.469 1.00 91.31 308 GLU A C 1
ATOM 2429 O O . GLU A 1 308 ? 11.417 -1.476 -36.173 1.00 91.31 308 GLU A O 1
ATOM 2434 N N . GLU A 1 309 ? 10.127 -3.123 -36.973 1.00 89.25 309 GLU A N 1
ATOM 2435 C CA . GLU A 1 309 ? 8.932 -2.311 -37.208 1.00 89.25 309 GLU A CA 1
ATOM 2436 C C . GLU A 1 309 ? 8.101 -2.011 -35.948 1.00 89.25 309 GLU A C 1
ATOM 2438 O O . GLU A 1 309 ? 7.182 -1.188 -36.005 1.00 89.25 309 GLU A O 1
ATOM 2443 N N . ASP A 1 310 ? 8.384 -2.680 -34.827 1.00 88.94 310 ASP A N 1
ATOM 2444 C CA . ASP A 1 310 ? 7.646 -2.494 -33.579 1.00 88.94 310 ASP A CA 1
ATOM 2445 C C . ASP A 1 310 ? 8.117 -1.225 -32.852 1.00 88.94 310 ASP A C 1
ATOM 2447 O O . ASP A 1 310 ? 9.307 -0.907 -32.802 1.00 88.94 310 ASP A O 1
ATOM 2451 N N . PHE A 1 311 ? 7.192 -0.518 -32.197 1.00 86.50 311 PHE A N 1
ATOM 2452 C CA . PHE A 1 311 ? 7.462 0.812 -31.633 1.00 86.50 311 PHE A CA 1
ATOM 2453 C C . PHE A 1 311 ? 8.557 0.822 -30.548 1.00 86.50 311 PHE A C 1
ATOM 2455 O O . PHE A 1 311 ? 9.195 1.847 -30.309 1.00 86.50 311 PHE A O 1
ATOM 2462 N N . LEU A 1 312 ? 8.760 -0.307 -29.857 1.00 90.00 312 LEU A N 1
ATOM 2463 C CA . LEU A 1 312 ? 9.752 -0.437 -28.787 1.00 90.00 312 LEU A CA 1
ATOM 2464 C C . LEU A 1 312 ? 11.154 -0.770 -29.276 1.00 90.00 312 LEU A C 1
ATOM 2466 O O . LEU A 1 312 ? 12.057 -0.799 -28.438 1.00 90.00 312 LEU A O 1
ATOM 2470 N N . PHE A 1 313 ? 11.353 -1.066 -30.562 1.00 93.50 313 PHE A N 1
ATOM 2471 C CA . PHE A 1 313 ? 12.577 -1.709 -31.039 1.00 93.50 313 PHE A CA 1
ATOM 2472 C C . PHE A 1 313 ? 13.860 -1.010 -30.564 1.00 93.50 313 PHE A C 1
ATOM 2474 O O . PHE A 1 313 ? 14.742 -1.664 -29.994 1.00 93.50 313 PHE A O 1
ATOM 2481 N N . ASP A 1 314 ? 13.909 0.319 -30.677 1.00 94.31 314 ASP A N 1
ATOM 2482 C CA . ASP A 1 314 ? 15.058 1.157 -30.300 1.00 94.31 314 ASP A CA 1
ATOM 2483 C C . ASP A 1 314 ? 15.360 1.183 -28.792 1.00 94.31 314 ASP A C 1
ATOM 2485 O O . ASP A 1 314 ? 16.443 1.597 -28.375 1.00 94.31 314 ASP A O 1
ATOM 2489 N N . ARG A 1 315 ? 14.424 0.726 -27.954 1.00 95.31 315 ARG A N 1
ATOM 2490 C CA . ARG A 1 315 ? 14.594 0.598 -26.497 1.00 95.31 315 ARG A CA 1
ATOM 2491 C C . ARG A 1 315 ? 15.060 -0.797 -26.082 1.00 95.31 315 ARG A C 1
ATOM 2493 O O . ARG A 1 315 ? 15.520 -0.992 -24.956 1.00 95.31 315 ARG A O 1
ATOM 2500 N N . THR A 1 316 ? 14.903 -1.798 -26.946 1.00 96.31 316 THR A N 1
ATOM 2501 C CA . THR A 1 316 ? 15.188 -3.196 -26.599 1.00 96.31 316 THR A CA 1
ATOM 2502 C C . THR A 1 316 ? 16.681 -3.517 -26.653 1.00 96.31 316 THR A C 1
ATOM 2504 O O . THR A 1 316 ? 17.495 -2.753 -27.162 1.00 96.31 316 THR A O 1
ATOM 2507 N N . PHE A 1 317 ? 17.047 -4.701 -26.163 1.00 98.00 317 PHE A N 1
ATOM 2508 C CA . PHE A 1 317 ? 18.387 -5.254 -26.373 1.00 98.00 317 PHE A CA 1
ATOM 2509 C C . PHE A 1 317 ? 18.665 -5.618 -27.841 1.00 98.00 317 PHE A C 1
ATOM 2511 O O . PHE A 1 317 ? 19.818 -5.844 -28.193 1.00 98.00 317 PHE A O 1
ATOM 2518 N N . GLN A 1 318 ? 17.633 -5.721 -28.693 1.00 96.88 318 GLN A N 1
ATOM 2519 C CA . GLN A 1 318 ? 17.747 -6.176 -30.087 1.00 96.88 318 GLN A CA 1
ATOM 2520 C C . GLN A 1 318 ? 18.428 -7.554 -30.216 1.00 96.88 318 GLN A C 1
ATOM 2522 O O . GLN A 1 318 ? 19.146 -7.843 -31.174 1.00 96.88 318 GLN A O 1
ATOM 2527 N N . LYS A 1 319 ? 18.209 -8.429 -29.225 1.00 97.12 319 LYS A N 1
ATOM 2528 C CA . LYS A 1 319 ? 18.689 -9.818 -29.200 1.00 97.12 319 LYS A CA 1
ATOM 2529 C C . LYS A 1 319 ? 17.522 -10.788 -28.987 1.00 97.12 319 LYS A C 1
ATOM 2531 O O . LYS A 1 319 ? 16.418 -10.405 -28.594 1.00 97.12 319 LYS A O 1
ATOM 2536 N N . ASP A 1 320 ? 17.785 -12.075 -29.203 1.00 97.19 320 ASP A N 1
ATOM 2537 C C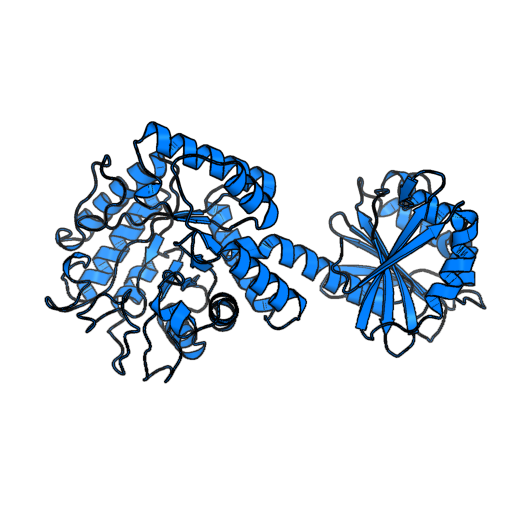A . ASP A 1 320 ? 16.836 -13.144 -28.890 1.00 97.19 320 ASP A CA 1
ATOM 2538 C C . ASP A 1 320 ? 16.525 -13.235 -27.379 1.00 97.19 320 ASP A C 1
ATOM 2540 O O . ASP A 1 320 ? 17.264 -12.734 -26.532 1.00 97.19 320 ASP A O 1
ATOM 2544 N N . ALA A 1 321 ? 15.445 -13.935 -27.018 1.00 97.75 321 ALA A N 1
ATOM 2545 C CA . ALA A 1 321 ? 14.986 -14.037 -25.630 1.00 97.75 321 ALA A CA 1
ATOM 2546 C C . ALA A 1 321 ? 15.996 -14.683 -24.660 1.00 97.75 321 ALA A C 1
ATOM 2548 O O . ALA A 1 321 ? 15.997 -14.364 -23.468 1.00 97.75 321 ALA A O 1
ATOM 2549 N N . VAL A 1 322 ? 16.851 -15.599 -25.123 1.00 98.25 322 VAL A N 1
ATOM 2550 C CA . VAL A 1 322 ? 17.865 -16.227 -24.263 1.00 98.25 322 VAL A CA 1
ATOM 2551 C C . VAL A 1 322 ? 18.954 -15.212 -23.943 1.00 98.25 322 VAL A C 1
ATOM 2553 O O . VAL A 1 322 ? 19.307 -15.039 -22.772 1.00 98.25 322 VAL A O 1
ATOM 2556 N N . THR A 1 323 ? 19.451 -14.517 -24.963 1.00 98.62 323 THR A N 1
ATOM 2557 C CA . THR A 1 323 ? 20.468 -13.474 -24.811 1.00 98.62 323 THR A CA 1
ATOM 2558 C C . THR A 1 323 ? 19.929 -12.313 -23.972 1.00 98.62 323 THR A C 1
ATOM 2560 O O . THR A 1 323 ? 20.517 -12.001 -22.937 1.00 98.62 323 THR A O 1
ATOM 2563 N N . THR A 1 324 ? 18.754 -11.773 -24.311 1.00 98.56 324 THR A N 1
ATOM 2564 C CA . THR A 1 324 ? 18.066 -10.706 -23.559 1.00 98.56 324 THR A CA 1
ATOM 2565 C C . THR A 1 324 ? 17.905 -11.054 -22.080 1.00 98.56 324 THR A C 1
ATOM 2567 O O . THR A 1 324 ? 18.249 -10.255 -21.214 1.00 98.56 324 THR A O 1
ATOM 2570 N N . GLY A 1 325 ? 17.464 -12.275 -21.757 1.00 98.69 325 GLY A N 1
ATOM 2571 C CA . GLY A 1 325 ? 17.311 -12.705 -20.366 1.00 98.69 325 GLY A CA 1
ATOM 2572 C C . GLY A 1 325 ? 18.629 -12.751 -19.583 1.00 98.69 325 GLY A C 1
ATOM 2573 O O . GLY A 1 325 ? 18.656 -12.398 -18.403 1.00 98.69 325 GLY A O 1
ATOM 2574 N N . ASN A 1 326 ? 19.727 -13.177 -20.219 1.00 98.88 326 ASN A N 1
ATOM 2575 C CA . ASN A 1 326 ? 21.053 -13.199 -19.593 1.00 98.88 326 ASN A CA 1
ATOM 2576 C C . ASN A 1 326 ? 21.592 -11.785 -19.346 1.00 98.88 326 ASN A C 1
ATOM 2578 O O . ASN A 1 326 ? 22.082 -11.511 -18.250 1.00 98.88 326 ASN A O 1
ATOM 2582 N N . LEU A 1 327 ? 21.478 -10.897 -20.338 1.00 98.88 327 LEU A N 1
ATOM 2583 C CA . LEU A 1 327 ? 21.934 -9.511 -20.226 1.00 98.88 327 LEU A CA 1
ATOM 2584 C C . LEU A 1 327 ? 21.123 -8.747 -19.176 1.00 98.88 327 LEU A C 1
ATOM 2586 O O . LEU A 1 327 ? 21.708 -8.141 -18.280 1.00 98.88 327 LEU A O 1
ATOM 2590 N N . ALA A 1 328 ? 19.791 -8.856 -19.217 1.00 98.81 328 ALA A N 1
ATOM 2591 C CA . ALA A 1 328 ? 18.903 -8.223 -18.245 1.00 98.81 328 ALA A CA 1
ATOM 2592 C C . ALA A 1 328 ? 19.200 -8.686 -16.813 1.00 98.81 328 ALA A C 1
ATOM 2594 O O . ALA A 1 328 ? 19.298 -7.853 -15.916 1.00 98.81 328 ALA A O 1
ATOM 2595 N N . LYS A 1 329 ? 19.410 -9.994 -16.595 1.00 98.88 329 LYS A N 1
ATOM 2596 C CA . LYS A 1 329 ? 19.808 -10.524 -15.281 1.00 98.88 329 LYS A CA 1
ATOM 2597 C C . LYS A 1 329 ? 21.076 -9.831 -14.764 1.00 98.88 329 LYS A C 1
ATOM 2599 O O . LYS A 1 329 ? 21.087 -9.361 -13.633 1.00 98.88 329 LYS A O 1
ATOM 2604 N N . SER A 1 330 ? 22.128 -9.767 -15.581 1.00 98.88 330 SER A N 1
ATOM 2605 C CA . SER A 1 330 ? 23.396 -9.145 -15.183 1.00 98.88 330 SER A CA 1
ATOM 2606 C C . SER A 1 330 ? 23.278 -7.639 -14.949 1.00 98.88 330 SER A C 1
ATOM 2608 O O . SER A 1 330 ? 23.872 -7.128 -14.005 1.00 98.88 330 SER A O 1
ATOM 2610 N N . LEU A 1 331 ? 22.485 -6.935 -15.758 1.00 98.88 331 LEU A N 1
ATOM 2611 C CA . LEU A 1 331 ? 22.231 -5.506 -15.576 1.00 98.88 331 LEU A CA 1
ATOM 2612 C C . LEU A 1 331 ? 21.454 -5.218 -14.283 1.00 98.88 331 LEU A C 1
ATOM 2614 O O . LEU A 1 331 ? 21.786 -4.271 -13.570 1.00 98.88 331 LEU A O 1
ATOM 2618 N N . ILE A 1 332 ? 20.470 -6.059 -13.946 1.00 98.88 332 ILE A N 1
ATOM 2619 C CA . ILE A 1 332 ? 19.764 -6.000 -12.658 1.00 98.88 332 ILE A CA 1
ATOM 2620 C C . ILE A 1 332 ? 20.742 -6.251 -11.504 1.00 98.88 332 ILE A C 1
ATOM 2622 O O . ILE A 1 332 ? 20.759 -5.472 -10.555 1.00 98.88 332 ILE A O 1
ATOM 2626 N N . ASP A 1 333 ? 21.590 -7.283 -11.593 1.00 98.88 333 ASP A N 1
ATOM 2627 C CA . ASP A 1 333 ? 22.598 -7.576 -10.561 1.00 98.88 333 ASP A CA 1
ATOM 2628 C C . ASP A 1 333 ? 23.519 -6.358 -10.310 1.00 98.88 333 ASP A C 1
ATOM 2630 O O . ASP A 1 333 ? 23.799 -6.024 -9.157 1.00 98.88 333 ASP A O 1
ATOM 2634 N N . GLY A 1 334 ? 23.930 -5.647 -11.368 1.00 98.81 334 GLY A N 1
ATOM 2635 C CA . GLY A 1 334 ? 24.729 -4.419 -11.266 1.00 98.81 334 GLY A CA 1
ATOM 2636 C C . GLY A 1 334 ? 23.994 -3.270 -10.566 1.00 98.81 334 GLY A C 1
ATOM 2637 O O . GLY A 1 334 ? 24.528 -2.673 -9.629 1.00 98.81 334 GLY A O 1
ATOM 2638 N N . GLN A 1 335 ? 22.744 -2.990 -10.952 1.00 98.62 335 GLN A N 1
ATOM 2639 C CA . GLN A 1 335 ? 21.937 -1.945 -10.302 1.00 98.62 335 GLN A CA 1
ATOM 2640 C C . GLN A 1 335 ? 21.664 -2.262 -8.826 1.00 98.62 335 GLN A C 1
ATOM 2642 O O . GLN A 1 335 ? 21.797 -1.392 -7.961 1.00 98.62 335 GLN A O 1
ATOM 2647 N N . LYS A 1 336 ? 21.375 -3.527 -8.506 1.00 97.75 336 LYS A N 1
ATOM 2648 C CA . LYS A 1 336 ? 21.186 -3.968 -7.119 1.00 97.75 336 LYS A CA 1
ATOM 2649 C C . LYS A 1 336 ? 22.459 -3.830 -6.296 1.00 97.75 336 LYS A C 1
ATOM 2651 O O . LYS A 1 336 ? 22.383 -3.407 -5.145 1.00 97.75 336 LYS A O 1
ATOM 2656 N N . GLN A 1 337 ? 23.626 -4.111 -6.879 1.00 98.38 337 GLN A N 1
ATOM 2657 C CA . GLN A 1 337 ? 24.914 -3.875 -6.221 1.00 98.38 337 GLN A CA 1
ATOM 2658 C C . GLN A 1 337 ? 25.131 -2.387 -5.900 1.00 98.38 337 GLN A C 1
ATOM 2660 O O . GLN A 1 337 ? 25.712 -2.065 -4.861 1.00 98.38 337 GLN A O 1
ATOM 2665 N N . ALA A 1 338 ? 24.645 -1.474 -6.744 1.00 98.25 338 ALA A N 1
ATOM 2666 C CA . ALA A 1 338 ? 24.652 -0.046 -6.435 1.00 98.25 338 ALA A CA 1
ATOM 2667 C C . ALA A 1 338 ? 23.662 0.324 -5.313 1.00 98.25 338 ALA A C 1
ATOM 2669 O O . ALA A 1 338 ? 23.859 1.322 -4.622 1.00 98.25 338 ALA A O 1
ATOM 2670 N N . GLY A 1 339 ? 22.641 -0.498 -5.062 1.00 97.25 339 GLY A N 1
ATOM 2671 C CA . GLY A 1 339 ? 21.559 -0.236 -4.110 1.00 97.25 339 GLY A CA 1
ATOM 2672 C C . GLY A 1 339 ? 20.324 0.392 -4.754 1.00 97.25 339 GLY A C 1
ATOM 2673 O O . GLY A 1 339 ? 19.589 1.096 -4.069 1.00 97.25 339 GLY A O 1
ATOM 2674 N N . ILE A 1 340 ? 20.122 0.165 -6.054 1.00 98.50 340 ILE A N 1
ATOM 2675 C CA . ILE A 1 340 ? 18.930 0.581 -6.794 1.00 98.50 340 ILE A CA 1
ATOM 2676 C C . ILE A 1 340 ? 17.978 -0.602 -6.939 1.00 98.50 340 ILE A C 1
ATOM 2678 O O . ILE A 1 340 ? 18.382 -1.695 -7.343 1.00 98.50 340 ILE A O 1
ATOM 2682 N N . LEU A 1 341 ? 16.708 -0.367 -6.613 1.00 98.62 341 LEU A N 1
ATOM 2683 C CA . LEU A 1 341 ? 15.623 -1.306 -6.869 1.00 98.62 341 LEU A CA 1
ATOM 2684 C C . LEU A 1 341 ? 15.262 -1.280 -8.356 1.00 98.62 341 LEU A C 1
ATOM 2686 O O . LEU A 1 341 ? 15.330 -0.236 -9.006 1.00 98.62 341 LEU A O 1
ATOM 2690 N N . THR A 1 342 ? 14.846 -2.420 -8.891 1.00 98.44 342 THR A N 1
ATOM 2691 C CA . THR A 1 342 ? 14.631 -2.606 -10.332 1.00 98.44 342 THR A CA 1
ATOM 2692 C C . THR A 1 342 ? 13.222 -3.080 -10.652 1.00 98.44 342 THR A C 1
ATOM 2694 O O . THR A 1 342 ? 12.599 -3.830 -9.892 1.00 98.44 342 THR A O 1
ATOM 2697 N N . VAL A 1 343 ? 12.734 -2.657 -11.818 1.00 98.62 343 VAL A N 1
ATOM 2698 C CA . VAL A 1 343 ? 11.450 -3.088 -12.373 1.00 98.62 343 VAL A CA 1
ATOM 2699 C C . VAL A 1 343 ? 11.678 -3.621 -13.775 1.00 98.62 343 VAL A C 1
ATOM 2701 O O . VAL A 1 343 ? 11.935 -2.860 -14.705 1.00 98.62 343 VAL A O 1
ATOM 2704 N N . MET A 1 344 ? 11.568 -4.937 -13.944 1.00 97.88 344 MET A N 1
ATOM 2705 C CA . MET A 1 344 ? 11.620 -5.512 -15.286 1.00 97.88 344 MET A CA 1
ATOM 2706 C C . MET A 1 344 ? 10.288 -5.288 -16.006 1.00 97.88 344 MET A C 1
ATOM 2708 O O . MET A 1 344 ? 9.221 -5.541 -15.434 1.00 97.88 344 MET A O 1
ATOM 2712 N N . LYS A 1 345 ? 10.342 -4.823 -17.256 1.00 96.88 345 LYS A N 1
ATOM 2713 C CA . LYS A 1 345 ? 9.148 -4.416 -18.008 1.00 96.88 345 LYS A CA 1
ATOM 2714 C C . LYS A 1 345 ? 9.239 -4.749 -19.504 1.00 96.88 345 LYS A C 1
ATOM 2716 O O . LYS A 1 345 ? 10.329 -5.033 -19.980 1.00 96.88 345 LYS A O 1
ATOM 2721 N N . HIS A 1 346 ? 8.144 -4.780 -20.254 1.00 95.38 346 HIS A N 1
ATOM 2722 C CA . HIS A 1 346 ? 6.761 -4.867 -19.762 1.00 95.38 346 HIS A CA 1
ATOM 2723 C C . HIS A 1 346 ? 6.294 -6.312 -19.903 1.00 95.38 346 HIS A C 1
ATOM 2725 O O . HIS A 1 346 ? 6.425 -6.914 -20.960 1.00 95.38 346 HIS A O 1
ATOM 2731 N N . PHE A 1 347 ? 5.767 -6.914 -18.844 1.00 98.12 347 PHE A N 1
ATOM 2732 C CA . PHE A 1 347 ? 5.276 -8.284 -18.910 1.00 98.12 347 PHE A CA 1
ATOM 2733 C C . PHE A 1 347 ? 3.849 -8.321 -19.490 1.00 98.12 347 PHE A C 1
ATOM 2735 O O . PHE A 1 347 ? 2.996 -7.571 -19.011 1.00 98.12 347 PHE A O 1
ATOM 2742 N N . PRO A 1 348 ? 3.532 -9.226 -20.439 1.00 96.00 348 PRO A N 1
ATOM 2743 C CA . PRO A 1 348 ? 4.411 -10.230 -21.041 1.00 96.00 348 PRO A CA 1
ATOM 2744 C C . PRO A 1 348 ? 5.201 -9.701 -22.255 1.00 96.00 348 PRO A C 1
ATOM 2746 O O . PRO A 1 348 ? 6.118 -10.385 -22.702 1.00 96.00 348 PRO A O 1
ATOM 2749 N N . GLY A 1 349 ? 4.846 -8.526 -22.775 1.00 91.75 349 GLY A N 1
ATOM 2750 C CA . GLY A 1 349 ? 5.559 -7.797 -23.826 1.00 91.75 349 GLY A CA 1
ATOM 2751 C C . GLY A 1 349 ? 4.630 -6.860 -24.604 1.00 91.75 349 GLY A C 1
ATOM 2752 O O . GLY A 1 349 ? 3.419 -6.909 -24.422 1.00 91.75 349 GLY A O 1
ATOM 2753 N N . TYR A 1 350 ? 5.171 -6.059 -25.511 1.00 88.56 350 TYR A N 1
ATOM 2754 C CA . TYR A 1 350 ? 4.448 -5.260 -26.509 1.00 88.56 350 TYR A CA 1
ATOM 2755 C C . TYR A 1 350 ? 4.793 -5.701 -27.948 1.00 88.56 350 TYR A C 1
ATOM 2757 O O . TYR A 1 350 ? 4.736 -4.915 -28.889 1.00 88.56 350 TYR A O 1
ATOM 2765 N N . ALA A 1 351 ? 5.186 -6.964 -28.141 1.00 83.44 351 ALA A N 1
ATOM 2766 C CA . ALA A 1 351 ? 5.540 -7.486 -29.463 1.00 83.44 351 ALA A CA 1
ATOM 2767 C C . ALA A 1 351 ? 4.367 -7.385 -30.457 1.00 83.44 351 ALA A C 1
ATOM 2769 O O . ALA A 1 351 ? 3.235 -7.755 -30.125 1.00 83.44 351 ALA A O 1
ATOM 2770 N N . GLY A 1 352 ? 4.648 -6.932 -31.683 1.00 79.69 352 GLY A N 1
ATOM 2771 C CA . GLY A 1 352 ? 3.645 -6.725 -32.733 1.00 79.69 352 GLY A CA 1
ATOM 2772 C C . GLY A 1 352 ? 2.840 -5.427 -32.612 1.00 79.69 352 GLY A C 1
ATOM 2773 O O . GLY A 1 352 ? 1.848 -5.262 -33.325 1.00 79.69 352 GLY A O 1
ATOM 2774 N N . VAL A 1 353 ? 3.217 -4.524 -31.701 1.00 80.62 353 VAL A N 1
ATOM 2775 C CA . VAL A 1 353 ? 2.628 -3.186 -31.588 1.00 80.62 353 VAL A CA 1
ATOM 2776 C C . VAL A 1 353 ? 3.489 -2.201 -32.378 1.00 80.62 353 VAL A C 1
ATOM 2778 O O . VAL A 1 353 ? 4.600 -1.864 -31.977 1.00 80.62 353 VAL A O 1
ATOM 2781 N N . THR A 1 354 ? 2.963 -1.720 -33.503 1.00 76.12 354 THR A N 1
ATOM 2782 C CA . THR A 1 354 ? 3.684 -0.818 -34.422 1.00 76.12 354 THR A CA 1
ATOM 2783 C C . THR A 1 354 ? 3.331 0.661 -34.231 1.00 76.12 354 THR A C 1
ATOM 2785 O O . THR A 1 354 ? 4.011 1.534 -34.759 1.00 76.12 354 THR A O 1
ATOM 2788 N N . SER A 1 355 ? 2.248 0.968 -33.513 1.00 70.19 355 SER A N 1
ATOM 2789 C CA . SER A 1 355 ? 1.823 2.332 -33.159 1.00 70.19 355 SER A CA 1
ATOM 2790 C C . SER A 1 355 ? 2.093 2.614 -31.685 1.00 70.19 355 SER A C 1
ATOM 2792 O O . SER A 1 355 ? 2.144 1.677 -30.895 1.00 70.19 355 SER A O 1
ATOM 2794 N N . ASN A 1 356 ? 2.212 3.885 -31.287 1.00 69.19 356 ASN A N 1
ATOM 2795 C CA . ASN A 1 356 ? 2.380 4.226 -29.874 1.00 69.19 356 ASN A CA 1
ATOM 2796 C C . ASN A 1 356 ? 1.185 3.675 -29.056 1.00 69.19 356 ASN A C 1
ATOM 2798 O O . ASN A 1 356 ? 0.049 4.095 -29.303 1.00 69.19 356 ASN A O 1
ATOM 2802 N N . PRO A 1 357 ? 1.391 2.741 -28.105 1.00 62.00 357 PRO A N 1
ATOM 2803 C CA . PRO A 1 357 ? 0.302 2.196 -27.301 1.00 62.00 357 PRO A CA 1
ATOM 2804 C C . PRO A 1 357 ? -0.311 3.236 -26.363 1.00 62.00 357 PRO A C 1
ATOM 2806 O O . PRO A 1 357 ? -1.374 2.977 -25.823 1.00 62.00 357 PRO A O 1
ATOM 2809 N N . GLU A 1 358 ? 0.297 4.414 -26.192 1.00 65.81 358 GLU A N 1
ATOM 2810 C CA . GLU A 1 358 ? -0.305 5.538 -25.463 1.00 65.81 358 GLU A CA 1
ATOM 2811 C C . GLU A 1 358 ? -1.466 6.198 -26.232 1.00 65.81 358 GLU A C 1
ATOM 2813 O O . GLU A 1 358 ? -2.287 6.888 -25.629 1.00 65.81 358 GLU A O 1
ATOM 2818 N N . GLU A 1 359 ? -1.573 5.972 -27.547 1.00 69.38 359 GLU A N 1
ATOM 2819 C CA . GLU A 1 359 ? -2.589 6.596 -28.411 1.00 69.38 359 GLU A CA 1
ATOM 2820 C C . GLU A 1 359 ? -3.822 5.708 -28.633 1.00 69.38 359 GLU A C 1
ATOM 2822 O O . GLU A 1 359 ? -4.892 6.200 -28.993 1.00 69.38 359 GLU A O 1
ATOM 2827 N N . SER A 1 360 ? -3.701 4.391 -28.440 1.00 74.69 360 SER A N 1
ATOM 2828 C CA . SER A 1 360 ? -4.821 3.459 -28.593 1.00 74.69 360 SER A CA 1
ATOM 2829 C C . SER A 1 360 ? -4.576 2.140 -27.865 1.00 74.69 360 SER A C 1
ATOM 2831 O O . SER A 1 360 ? -3.450 1.650 -27.802 1.00 74.69 360 SER A O 1
ATOM 2833 N N . LEU A 1 361 ? -5.654 1.526 -27.359 1.00 79.31 361 LEU A N 1
ATOM 2834 C CA . LEU A 1 361 ? -5.570 0.210 -26.727 1.00 79.31 361 LEU A CA 1
ATOM 2835 C C . LEU A 1 361 ? -5.160 -0.842 -27.762 1.00 79.31 361 LEU A C 1
ATOM 2837 O O . LEU A 1 361 ? -5.957 -1.205 -28.629 1.00 79.31 361 LEU A O 1
ATOM 2841 N N . ALA A 1 362 ? -3.939 -1.355 -27.636 1.00 86.06 362 ALA A N 1
ATOM 2842 C CA . ALA A 1 362 ? -3.459 -2.446 -28.466 1.00 86.06 362 ALA A CA 1
ATOM 2843 C C . ALA A 1 362 ? -4.015 -3.792 -27.972 1.00 86.06 362 ALA A C 1
ATOM 2845 O O . ALA A 1 362 ? -3.986 -4.109 -26.777 1.00 86.06 362 ALA A O 1
ATOM 2846 N N . GLU A 1 363 ? -4.509 -4.598 -28.910 1.00 90.25 363 GLU A N 1
ATOM 2847 C CA . GLU A 1 363 ? -5.134 -5.889 -28.631 1.00 90.25 363 GLU A CA 1
ATOM 2848 C C . GLU A 1 363 ? -4.529 -6.975 -29.529 1.00 90.25 363 GLU A C 1
ATOM 2850 O O . GLU A 1 363 ? -4.359 -6.790 -30.734 1.00 90.25 363 GLU A O 1
ATOM 2855 N N . THR A 1 364 ? -4.215 -8.135 -28.956 1.00 91.44 364 THR A N 1
ATOM 2856 C CA . THR A 1 364 ? -3.710 -9.294 -29.705 1.00 91.44 364 THR A CA 1
ATOM 2857 C C . THR A 1 364 ? -4.179 -10.598 -29.070 1.00 91.44 364 THR A C 1
ATOM 2859 O O . THR A 1 364 ? -4.506 -10.652 -27.888 1.00 91.44 364 THR A O 1
ATOM 2862 N N . SER A 1 365 ? -4.251 -11.680 -29.845 1.00 91.62 365 SER A N 1
ATOM 2863 C CA . SER A 1 365 ? -4.483 -13.032 -29.302 1.00 91.62 365 SER A CA 1
ATOM 2864 C C . SER A 1 365 ? -3.181 -13.783 -29.023 1.00 91.62 365 SER A C 1
ATOM 2866 O O . SER A 1 365 ? -3.172 -14.758 -28.266 1.00 91.62 365 SER A O 1
ATOM 2868 N N . THR A 1 366 ? -2.071 -13.319 -29.594 1.00 92.56 366 THR A N 1
ATOM 2869 C CA . THR A 1 366 ? -0.773 -13.985 -29.523 1.00 92.56 366 THR A CA 1
ATOM 2870 C C . THR A 1 366 ? -0.033 -13.560 -28.266 1.00 92.56 366 THR A C 1
ATOM 2872 O O . THR A 1 366 ? 0.220 -12.378 -28.067 1.00 92.56 366 THR A O 1
ATOM 2875 N N . LEU A 1 367 ? 0.351 -14.526 -27.429 1.00 93.50 367 LEU A N 1
ATOM 2876 C CA . LEU A 1 367 ? 1.225 -14.262 -26.288 1.00 93.50 367 LEU A CA 1
ATOM 2877 C C . LEU A 1 367 ? 2.694 -14.267 -26.731 1.00 93.50 367 LEU A C 1
ATOM 2879 O O . LEU A 1 367 ? 3.107 -15.211 -27.413 1.00 93.50 367 LEU A O 1
ATOM 2883 N N . PRO A 1 368 ? 3.497 -13.270 -26.325 1.00 92.62 368 PRO A N 1
ATOM 2884 C CA . PRO A 1 368 ? 4.924 -13.256 -26.607 1.00 92.62 368 PRO A CA 1
ATOM 2885 C C . PRO A 1 368 ? 5.661 -14.327 -25.795 1.00 92.62 368 PRO A C 1
ATOM 2887 O O . PRO A 1 368 ? 5.149 -14.894 -24.821 1.00 92.62 368 PRO A O 1
ATOM 2890 N N . VAL A 1 369 ? 6.908 -14.596 -26.184 1.00 93.81 369 VAL A N 1
ATOM 2891 C CA . VAL A 1 369 ? 7.795 -15.446 -25.388 1.00 93.81 369 VAL A CA 1
ATOM 2892 C C . VAL A 1 369 ? 8.165 -14.724 -24.087 1.00 93.81 369 VAL A C 1
ATOM 2894 O O . VAL A 1 369 ? 8.448 -13.529 -24.094 1.00 93.81 369 VAL A O 1
ATOM 2897 N N . VAL A 1 370 ? 8.161 -15.452 -22.965 1.00 97.50 370 VAL A N 1
ATOM 2898 C CA . VAL A 1 370 ? 8.426 -14.888 -21.622 1.00 97.50 370 VAL A CA 1
ATOM 2899 C C . VAL A 1 370 ? 9.617 -15.543 -20.907 1.00 97.50 370 VAL A C 1
ATOM 2901 O O . VAL A 1 370 ? 9.814 -15.365 -19.702 1.00 97.50 370 VAL A O 1
ATOM 2904 N N . SER A 1 371 ? 10.418 -16.350 -21.612 1.00 98.00 371 SER A N 1
ATOM 2905 C CA . SER A 1 371 ? 11.578 -17.048 -21.032 1.00 98.00 371 SER A CA 1
ATOM 2906 C C . SER A 1 371 ? 12.659 -16.091 -20.522 1.00 98.00 371 SER A C 1
ATOM 2908 O O . SER A 1 371 ? 13.333 -16.401 -19.541 1.00 98.00 371 SER A O 1
ATOM 2910 N N . GLN A 1 372 ? 12.790 -14.921 -21.141 1.00 98.31 372 GLN A N 1
ATOM 2911 C CA . GLN A 1 372 ? 13.689 -13.845 -20.737 1.00 98.31 372 GLN A CA 1
ATOM 2912 C C . GLN A 1 372 ? 13.321 -13.271 -19.364 1.00 98.31 372 GLN A C 1
ATOM 2914 O O . GLN A 1 372 ? 14.202 -13.106 -18.524 1.00 98.31 372 GLN A O 1
ATOM 2919 N N . PHE A 1 373 ? 12.027 -13.088 -19.073 1.00 98.62 373 PHE A N 1
ATOM 2920 C CA . PHE A 1 373 ? 11.566 -12.652 -17.751 1.00 98.62 373 PHE A CA 1
ATOM 2921 C C . PHE A 1 373 ? 11.874 -13.709 -16.686 1.00 98.62 373 PHE A C 1
ATOM 2923 O O . PHE A 1 373 ? 12.409 -13.392 -15.627 1.00 98.62 373 PHE A O 1
ATOM 2930 N N . LYS A 1 374 ? 11.635 -14.995 -16.987 1.00 98.38 374 LYS A N 1
ATOM 2931 C CA . LYS A 1 374 ? 12.007 -16.104 -16.085 1.00 98.38 374 LYS A CA 1
ATOM 2932 C C . LYS A 1 374 ? 13.505 -16.135 -15.795 1.00 98.38 374 LYS A C 1
ATOM 2934 O O . LYS A 1 374 ? 13.914 -16.471 -14.685 1.00 98.38 374 LYS A O 1
ATOM 2939 N N . LYS A 1 375 ? 14.326 -15.808 -16.794 1.00 98.62 375 LYS A N 1
ATOM 2940 C CA . LYS A 1 375 ? 15.777 -15.744 -16.640 1.00 98.62 375 LYS A CA 1
ATOM 2941 C C . LYS A 1 375 ? 16.201 -14.553 -15.777 1.00 98.62 375 LYS A C 1
ATOM 2943 O O . LYS A 1 375 ? 16.998 -14.747 -14.862 1.00 98.62 375 LYS A O 1
ATOM 2948 N N . ALA A 1 376 ? 15.632 -13.373 -16.012 1.00 98.31 376 ALA A N 1
ATOM 2949 C CA . ALA A 1 376 ? 15.899 -12.166 -15.231 1.00 98.31 376 ALA A CA 1
ATOM 2950 C C . ALA A 1 376 ? 15.457 -12.285 -13.764 1.00 98.31 376 ALA A C 1
ATOM 2952 O O . ALA A 1 376 ? 16.160 -11.800 -12.880 1.00 98.31 376 ALA A O 1
ATOM 2953 N N . MET A 1 377 ? 14.385 -13.037 -13.474 1.00 98.12 377 MET A N 1
ATOM 2954 C CA . MET A 1 377 ? 13.961 -13.341 -12.098 1.00 98.12 377 MET A CA 1
ATOM 2955 C C . MET A 1 377 ? 15.061 -13.981 -11.235 1.00 98.12 377 MET A C 1
ATOM 2957 O O . MET A 1 377 ? 14.994 -13.896 -10.014 1.00 98.12 377 MET A O 1
ATOM 2961 N N . GLN A 1 378 ? 16.098 -14.584 -11.829 1.00 98.00 378 GLN A N 1
ATOM 2962 C CA . GLN A 1 378 ? 17.241 -15.131 -11.085 1.00 98.00 378 GLN A CA 1
ATOM 2963 C C . GLN A 1 378 ? 18.095 -14.055 -10.386 1.00 98.00 378 GLN A C 1
ATOM 2965 O O . GLN A 1 378 ? 18.873 -14.407 -9.504 1.00 98.00 378 GLN A O 1
ATOM 2970 N N . ALA A 1 379 ? 17.961 -12.778 -10.763 1.00 97.94 379 ALA A N 1
ATOM 2971 C CA . ALA A 1 379 ? 18.545 -11.630 -10.056 1.00 97.94 379 ALA A CA 1
ATOM 2972 C C . ALA A 1 379 ? 17.636 -11.096 -8.921 1.00 97.94 379 ALA A C 1
ATOM 2974 O O . ALA A 1 379 ? 17.993 -10.167 -8.190 1.00 97.94 379 ALA A O 1
ATOM 2975 N N . ASN A 1 380 ? 16.455 -11.703 -8.737 1.00 96.44 380 ASN A N 1
ATOM 2976 C CA . ASN A 1 380 ? 15.421 -11.300 -7.782 1.00 96.44 380 ASN A CA 1
ATOM 2977 C C . ASN A 1 380 ? 15.026 -9.811 -7.900 1.00 96.44 380 ASN A C 1
ATOM 2979 O O . ASN A 1 380 ? 15.112 -9.117 -6.887 1.00 96.44 380 ASN A O 1
ATOM 2983 N N . PRO A 1 381 ? 14.642 -9.291 -9.083 1.00 97.06 381 PRO A N 1
ATOM 2984 C CA . PRO A 1 381 ? 14.169 -7.912 -9.187 1.00 97.06 381 PRO A CA 1
ATOM 2985 C C . PRO A 1 381 ? 12.984 -7.682 -8.243 1.00 97.06 381 PRO A C 1
ATOM 2987 O O . PRO A 1 381 ? 12.204 -8.601 -7.970 1.00 97.06 381 PRO A O 1
ATOM 2990 N N . GLU A 1 382 ? 12.862 -6.462 -7.737 1.00 97.62 382 GLU A N 1
ATOM 2991 C CA . GLU A 1 382 ? 11.853 -6.116 -6.740 1.00 97.62 382 GLU A CA 1
ATOM 2992 C C . GLU A 1 382 ? 10.450 -6.146 -7.338 1.00 97.62 382 GLU A C 1
ATOM 2994 O O . GLU A 1 382 ? 9.522 -6.650 -6.701 1.00 97.62 382 GLU A O 1
ATOM 2999 N N . PHE A 1 383 ? 10.313 -5.661 -8.574 1.00 98.56 383 PHE A N 1
ATOM 3000 C CA . PHE A 1 383 ? 9.033 -5.576 -9.257 1.00 98.56 383 PHE A CA 1
ATOM 3001 C C . PHE A 1 383 ? 9.089 -6.111 -10.687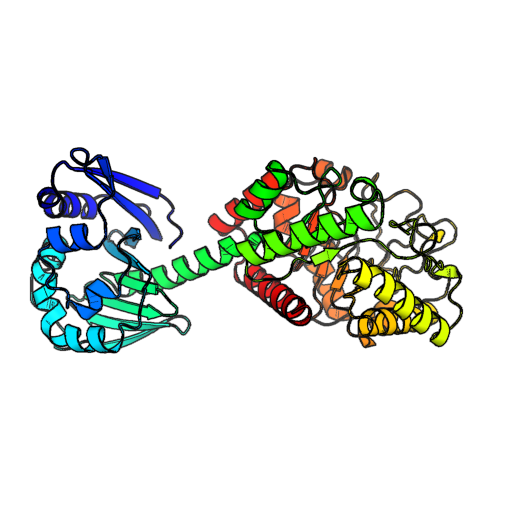 1.00 98.56 383 PHE A C 1
ATOM 3003 O O . PHE A 1 383 ? 10.122 -6.121 -11.363 1.00 98.56 383 PHE A O 1
ATOM 3010 N N . VAL A 1 384 ? 7.913 -6.496 -11.172 1.00 98.75 384 VAL A N 1
ATOM 3011 C CA . VAL A 1 384 ? 7.617 -6.651 -12.595 1.00 98.75 384 VAL A CA 1
ATOM 3012 C C . VAL A 1 384 ? 6.499 -5.687 -12.968 1.00 98.75 384 VAL A C 1
ATOM 3014 O O . VAL A 1 384 ? 5.467 -5.645 -12.297 1.00 98.75 384 VAL A O 1
ATOM 3017 N N . MET A 1 385 ? 6.698 -4.921 -14.036 1.00 98.69 385 MET A N 1
ATOM 3018 C CA . MET A 1 385 ? 5.667 -4.043 -14.585 1.00 98.69 385 MET A CA 1
ATOM 3019 C C . MET A 1 385 ? 4.858 -4.780 -15.648 1.00 98.69 385 MET A C 1
ATOM 3021 O O . MET A 1 385 ? 5.425 -5.494 -16.476 1.00 98.69 385 MET A O 1
ATOM 3025 N N . THR A 1 386 ? 3.541 -4.614 -15.628 1.00 97.88 386 THR A N 1
ATOM 3026 C CA . THR A 1 386 ? 2.611 -5.219 -16.594 1.00 97.88 386 THR A CA 1
ATOM 3027 C C . THR A 1 386 ? 2.241 -4.248 -17.699 1.00 97.88 386 THR A C 1
ATOM 3029 O O . THR A 1 386 ? 2.099 -3.068 -17.437 1.00 97.88 386 THR A O 1
ATOM 3032 N N . THR A 1 387 ? 2.045 -4.741 -18.919 1.00 94.50 387 THR A N 1
ATOM 3033 C CA . THR A 1 387 ? 1.547 -3.937 -20.048 1.00 94.50 387 THR A CA 1
ATOM 3034 C C . THR A 1 387 ? 0.099 -3.495 -19.817 1.00 94.50 387 THR A C 1
ATOM 3036 O O . THR A 1 387 ? -0.658 -4.217 -19.161 1.00 94.50 387 THR A O 1
ATOM 3039 N N . ASN A 1 388 ? -0.354 -2.455 -20.512 1.00 92.81 388 ASN A N 1
ATOM 3040 C CA . ASN A 1 388 ? -1.778 -2.106 -20.584 1.00 92.81 388 ASN A CA 1
ATOM 3041 C C . ASN A 1 388 ? -2.498 -2.683 -21.827 1.00 92.81 388 ASN A C 1
ATOM 3043 O O . ASN A 1 388 ? -3.627 -2.309 -22.126 1.00 92.81 388 ASN A O 1
ATOM 3047 N N . MET A 1 389 ? -1.888 -3.642 -22.536 1.00 92.31 389 MET A N 1
ATOM 3048 C CA . MET A 1 389 ? -2.501 -4.323 -23.688 1.00 92.31 389 MET A CA 1
ATOM 3049 C C . MET A 1 389 ? -3.599 -5.314 -23.300 1.00 92.31 389 MET A C 1
ATOM 3051 O O . MET A 1 389 ? -3.543 -5.933 -22.233 1.00 92.31 389 MET A O 1
ATOM 3055 N N . VAL A 1 390 ? -4.527 -5.575 -24.224 1.00 93.69 390 VAL A N 1
ATOM 3056 C CA . VAL A 1 390 ? -5.447 -6.720 -24.129 1.00 93.69 390 VAL A CA 1
ATOM 3057 C C . VAL A 1 390 ? -4.844 -7.930 -24.831 1.00 93.69 390 VAL A C 1
ATOM 3059 O O . VAL A 1 390 ? -4.577 -7.921 -26.033 1.00 93.69 390 VAL A O 1
ATOM 3062 N N . TYR A 1 391 ? -4.702 -9.013 -24.077 1.00 95.56 391 TYR A N 1
ATOM 3063 C CA . TYR A 1 391 ? -4.353 -10.323 -24.607 1.00 95.56 391 TYR A CA 1
ATOM 3064 C C . TYR A 1 391 ? -5.604 -11.194 -24.653 1.00 95.56 391 TYR A C 1
ATOM 3066 O O . TYR A 1 391 ? -5.930 -11.858 -23.672 1.00 95.56 391 TYR A O 1
ATOM 3074 N N . THR A 1 392 ? -6.294 -11.214 -25.793 1.00 95.88 392 THR A N 1
ATOM 3075 C CA . THR A 1 392 ? -7.608 -11.872 -25.967 1.00 95.88 392 THR A CA 1
ATOM 3076 C C . THR A 1 392 ? -7.588 -13.380 -25.709 1.00 95.88 392 THR A C 1
ATOM 3078 O O . THR A 1 392 ? -8.608 -13.969 -25.371 1.00 95.88 392 THR A O 1
ATOM 3081 N N . SER A 1 393 ? -6.422 -14.026 -25.777 1.00 96.06 393 SER A N 1
ATOM 3082 C CA . SER A 1 393 ? -6.261 -15.425 -25.353 1.00 96.06 393 SER A CA 1
ATOM 3083 C C . SER A 1 393 ? -6.303 -15.628 -23.830 1.00 96.06 393 SER A C 1
ATOM 3085 O O . SER A 1 393 ? -6.546 -16.746 -23.374 1.00 96.06 393 SER A O 1
ATOM 3087 N N . LEU A 1 394 ? -6.089 -14.572 -23.041 1.00 96.94 394 LEU A N 1
ATOM 3088 C CA . LEU A 1 394 ? -6.193 -14.559 -21.578 1.00 96.94 394 LEU A CA 1
ATOM 3089 C C . LEU A 1 394 ? -7.509 -13.920 -21.115 1.00 96.94 394 LEU A C 1
ATOM 3091 O O . LEU A 1 394 ? -8.196 -14.473 -20.249 1.00 96.94 394 LEU A O 1
ATOM 3095 N N . ASP A 1 395 ? -7.863 -12.773 -21.694 1.00 96.19 395 ASP A N 1
ATOM 3096 C CA . ASP A 1 395 ? -9.063 -12.005 -21.377 1.00 96.19 395 ASP A CA 1
ATOM 3097 C C . ASP A 1 395 ? -9.551 -11.228 -22.603 1.00 96.19 395 ASP A C 1
ATOM 3099 O O . ASP A 1 395 ? -8.783 -10.508 -23.229 1.00 96.19 395 ASP A O 1
ATOM 3103 N N . ASN A 1 396 ? -10.832 -11.370 -22.946 1.00 92.81 396 ASN A N 1
ATOM 3104 C CA . ASN A 1 396 ? -11.391 -10.820 -24.183 1.00 92.81 396 ASN A CA 1
ATOM 3105 C C . ASN A 1 396 ? -11.631 -9.303 -24.140 1.00 92.81 396 ASN A C 1
ATOM 3107 O O . ASN A 1 396 ? -11.985 -8.743 -25.173 1.00 92.81 396 ASN A O 1
ATOM 3111 N N . ALA A 1 397 ? -11.541 -8.663 -22.971 1.00 89.12 397 ALA A N 1
ATOM 3112 C CA . ALA A 1 397 ? -11.943 -7.263 -22.822 1.00 89.12 397 ALA A CA 1
ATOM 3113 C C . ALA A 1 397 ? -11.032 -6.443 -21.906 1.00 89.12 397 ALA A C 1
ATOM 3115 O O . ALA A 1 397 ? -10.935 -5.229 -22.078 1.00 89.12 397 ALA A O 1
ATOM 3116 N N . LEU A 1 398 ? -10.405 -7.072 -20.910 1.00 95.38 398 LEU A N 1
ATOM 3117 C CA . LEU A 1 398 ? -9.623 -6.341 -19.920 1.00 95.38 398 LEU A CA 1
ATOM 3118 C C . LEU A 1 398 ? -8.141 -6.251 -20.312 1.00 95.38 398 LEU A C 1
ATOM 3120 O O . LEU A 1 398 ? -7.549 -7.270 -20.684 1.00 95.38 398 LEU A O 1
ATOM 3124 N N . PRO A 1 399 ? -7.520 -5.064 -20.156 1.00 95.12 399 PRO A N 1
ATOM 3125 C CA . PRO A 1 399 ? -6.071 -4.918 -20.162 1.00 95.12 399 PRO A CA 1
ATOM 3126 C C . PRO A 1 399 ? -5.392 -5.911 -19.219 1.00 95.12 399 PRO A C 1
ATOM 3128 O O . PRO A 1 399 ? -5.965 -6.311 -18.199 1.00 95.12 399 PRO A O 1
ATOM 3131 N N . PHE A 1 400 ? -4.144 -6.271 -19.514 1.00 96.75 400 PHE A N 1
ATOM 3132 C CA . PHE A 1 400 ? -3.379 -7.232 -18.719 1.00 96.75 400 PHE A CA 1
ATOM 3133 C C . PHE A 1 400 ? -3.330 -6.828 -17.238 1.00 96.75 400 PHE A C 1
ATOM 3135 O O . PHE A 1 400 ? -3.593 -7.660 -16.368 1.00 96.75 400 PHE A O 1
ATOM 3142 N N . ALA A 1 401 ? -3.077 -5.546 -16.954 1.00 96.06 401 ALA A N 1
ATOM 3143 C CA . ALA A 1 401 ? -3.060 -4.994 -15.600 1.00 96.06 401 ALA A CA 1
ATOM 3144 C C . ALA A 1 401 ? -4.400 -5.151 -14.846 1.00 96.06 401 ALA A C 1
ATOM 3146 O O . ALA A 1 401 ? -4.411 -5.168 -13.618 1.00 96.06 401 ALA A O 1
ATOM 3147 N N . PHE A 1 402 ? -5.530 -5.268 -15.557 1.00 97.00 402 PHE A N 1
ATOM 3148 C CA . PHE A 1 402 ? -6.884 -5.290 -14.982 1.00 97.00 402 PHE A CA 1
ATOM 3149 C C . PHE A 1 402 ? -7.458 -6.713 -14.894 1.00 97.00 402 PHE A C 1
ATOM 3151 O O . PHE A 1 402 ? -8.485 -6.930 -14.249 1.00 97.00 402 PHE A O 1
ATOM 3158 N N . SER A 1 403 ? -6.830 -7.696 -15.548 1.00 97.88 403 SER A N 1
ATOM 3159 C CA . SER A 1 403 ? -7.350 -9.062 -15.630 1.00 97.88 403 SER A CA 1
ATOM 3160 C C . SER A 1 403 ? -6.698 -9.998 -14.612 1.00 97.88 403 SER A C 1
ATOM 3162 O O . SER A 1 403 ? -5.518 -10.340 -14.706 1.00 97.88 403 SER A O 1
ATOM 3164 N N . SER A 1 404 ? -7.499 -10.547 -13.693 1.00 97.25 404 SER A N 1
ATOM 3165 C CA . SER A 1 404 ? -7.049 -11.590 -12.756 1.00 97.25 404 SER A CA 1
ATOM 3166 C C . SER A 1 404 ? -6.474 -12.822 -13.468 1.00 97.25 404 SER A C 1
ATOM 3168 O O . SER A 1 404 ? -5.565 -13.465 -12.942 1.00 97.25 404 SER A O 1
ATOM 3170 N N . LYS A 1 405 ? -6.974 -13.160 -14.669 1.00 98.31 405 LYS A N 1
ATOM 3171 C CA . LYS A 1 405 ? -6.455 -14.279 -15.478 1.00 98.31 405 LYS A CA 1
ATOM 3172 C C . LYS A 1 405 ? -5.063 -13.968 -16.018 1.00 98.31 405 LYS A C 1
ATOM 3174 O O . LYS A 1 405 ? -4.182 -14.827 -15.977 1.00 98.31 405 LYS A O 1
ATOM 3179 N N . ALA A 1 406 ? -4.853 -12.736 -16.474 1.00 98.31 406 ALA A N 1
ATOM 3180 C CA . ALA A 1 406 ? -3.561 -12.271 -16.951 1.00 98.31 406 ALA A CA 1
ATOM 3181 C C . ALA A 1 406 ? -2.525 -12.190 -15.817 1.00 98.31 406 ALA A C 1
ATOM 3183 O O . ALA A 1 406 ? -1.434 -12.754 -15.923 1.00 98.31 406 ALA A O 1
ATOM 3184 N N . ILE A 1 407 ? -2.899 -11.628 -14.665 1.00 98.31 407 ILE A N 1
ATOM 3185 C CA . ILE A 1 407 ? -2.050 -11.627 -13.465 1.00 98.31 407 ILE A CA 1
ATOM 3186 C C . ILE A 1 407 ? -1.748 -13.053 -12.982 1.00 98.31 407 ILE A C 1
ATOM 3188 O O . ILE A 1 407 ? -0.626 -13.344 -12.559 1.00 98.31 407 ILE A O 1
ATOM 3192 N N . GLN A 1 408 ? -2.701 -13.983 -13.082 1.00 98.19 408 GLN A N 1
ATOM 3193 C CA . GLN A 1 408 ? -2.441 -15.391 -12.781 1.00 98.19 408 GLN A CA 1
ATOM 3194 C C . GLN A 1 408 ? -1.450 -16.015 -13.773 1.00 98.19 408 GLN A C 1
ATOM 3196 O O . GLN A 1 408 ? -0.555 -16.747 -13.348 1.00 98.19 408 GLN A O 1
ATOM 3201 N N . TYR A 1 409 ? -1.543 -15.696 -15.068 1.00 98.50 409 TYR A N 1
ATOM 3202 C CA . TYR A 1 409 ? -0.541 -16.096 -16.058 1.00 98.50 409 TYR A CA 1
ATOM 3203 C C . TYR A 1 409 ? 0.856 -15.566 -15.694 1.00 98.50 409 TYR A C 1
ATOM 3205 O O . TYR A 1 409 ? 1.823 -16.332 -15.728 1.00 98.50 409 TYR A O 1
ATOM 3213 N N . LEU A 1 410 ? 0.973 -14.308 -15.256 1.00 98.56 410 LEU A N 1
ATOM 3214 C CA . LEU A 1 410 ? 2.228 -13.744 -14.747 1.00 98.56 410 LEU A CA 1
ATOM 3215 C C . LEU A 1 410 ? 2.751 -14.533 -13.540 1.00 98.56 410 LEU A C 1
ATOM 3217 O O . LEU A 1 410 ? 3.882 -15.024 -13.568 1.00 98.56 410 LEU A O 1
ATOM 3221 N N . LYS A 1 411 ? 1.922 -14.738 -12.510 1.00 97.94 411 LYS A N 1
ATOM 3222 C CA . LYS A 1 411 ? 2.303 -15.460 -11.280 1.00 97.94 411 LYS A CA 1
ATOM 3223 C C . LYS A 1 411 ? 2.689 -16.917 -11.547 1.00 97.94 411 LYS A C 1
ATOM 3225 O O . LYS A 1 411 ? 3.613 -17.424 -10.916 1.00 97.94 411 LYS A O 1
ATOM 3230 N N . ASN A 1 412 ? 2.046 -17.582 -12.506 1.00 97.88 412 ASN A N 1
ATOM 3231 C CA . ASN A 1 412 ? 2.403 -18.943 -12.920 1.00 97.88 412 ASN A CA 1
ATOM 3232 C C . ASN A 1 412 ? 3.772 -19.002 -13.613 1.00 97.88 412 ASN A C 1
ATOM 3234 O O . ASN A 1 412 ? 4.460 -20.018 -13.534 1.00 97.88 412 ASN A O 1
ATOM 3238 N N . ASN A 1 413 ? 4.174 -17.926 -14.296 1.00 98.19 413 ASN A N 1
ATOM 3239 C CA . ASN A 1 413 ? 5.451 -17.864 -14.999 1.00 98.19 413 ASN A CA 1
ATOM 3240 C C . ASN A 1 413 ? 6.603 -17.368 -14.118 1.00 98.19 413 ASN A C 1
ATOM 3242 O O . ASN A 1 413 ? 7.714 -17.868 -14.278 1.00 98.19 413 ASN A O 1
ATOM 3246 N N . LEU A 1 414 ? 6.356 -16.411 -13.220 1.00 98.06 414 LEU A N 1
ATOM 3247 C CA . LEU A 1 414 ? 7.397 -15.717 -12.446 1.00 98.06 414 LEU A CA 1
ATOM 3248 C C . LEU A 1 414 ? 7.385 -16.051 -10.946 1.00 98.06 414 LEU A C 1
ATOM 3250 O O . LEU A 1 414 ? 8.325 -15.719 -10.229 1.00 98.06 414 LEU A O 1
ATOM 3254 N N . GLY A 1 415 ? 6.348 -16.743 -10.474 1.00 95.94 415 GLY A N 1
ATOM 3255 C CA . GLY A 1 415 ? 6.134 -17.075 -9.069 1.00 95.94 415 GLY A CA 1
ATOM 3256 C C . GLY A 1 415 ? 5.127 -16.145 -8.390 1.00 95.94 415 GLY A C 1
ATOM 3257 O O . GLY A 1 415 ? 4.983 -14.975 -8.726 1.00 95.94 415 GLY A O 1
ATOM 3258 N N . SER A 1 416 ? 4.425 -16.661 -7.380 1.00 92.94 416 SER A N 1
ATOM 3259 C CA . SER A 1 416 ? 3.339 -15.939 -6.699 1.00 92.94 416 SER A CA 1
ATOM 3260 C C . SER A 1 416 ? 3.797 -14.788 -5.799 1.00 92.94 416 SER A C 1
ATOM 3262 O O . SER A 1 416 ? 2.966 -13.978 -5.389 1.00 92.94 416 SER A O 1
ATOM 3264 N N . LYS A 1 417 ? 5.094 -14.732 -5.470 1.00 91.00 417 LYS A N 1
ATOM 3265 C CA . LYS A 1 417 ? 5.688 -13.750 -4.552 1.00 91.00 417 LYS A CA 1
ATOM 3266 C C . LYS A 1 417 ? 6.225 -12.492 -5.236 1.00 91.00 417 LYS A C 1
ATOM 3268 O O . LYS A 1 417 ? 6.559 -11.562 -4.514 1.00 91.00 417 LYS A O 1
ATOM 3273 N N . VAL A 1 418 ? 6.329 -12.469 -6.568 1.00 94.81 418 VAL A N 1
ATOM 3274 C CA . VAL A 1 418 ? 6.786 -11.270 -7.286 1.00 94.81 418 VAL A CA 1
ATOM 3275 C C . VAL A 1 418 ? 5.811 -10.119 -7.024 1.00 94.81 418 VAL A C 1
ATOM 3277 O O . VAL A 1 418 ? 4.594 -10.343 -7.029 1.00 94.81 418 VAL A O 1
ATOM 3280 N N . ALA A 1 419 ? 6.341 -8.927 -6.745 1.00 98.06 419 ALA A N 1
ATOM 3281 C CA . ALA A 1 419 ? 5.527 -7.728 -6.617 1.00 98.06 419 ALA A CA 1
ATOM 3282 C C . ALA A 1 419 ? 5.232 -7.163 -8.010 1.00 98.06 419 ALA A C 1
ATOM 3284 O O . ALA A 1 419 ? 6.103 -7.129 -8.882 1.00 98.06 419 ALA A O 1
ATOM 3285 N N . ILE A 1 420 ? 3.987 -6.769 -8.233 1.00 98.69 420 ILE A N 1
ATOM 3286 C CA . ILE A 1 420 ? 3.472 -6.399 -9.545 1.00 98.69 420 ILE A CA 1
ATOM 3287 C C . ILE A 1 420 ? 3.161 -4.910 -9.558 1.00 98.69 420 ILE A C 1
ATOM 3289 O O . ILE A 1 420 ? 2.442 -4.403 -8.699 1.00 98.69 420 ILE A O 1
ATOM 3293 N N . MET A 1 421 ? 3.679 -4.232 -10.568 1.00 98.50 421 MET A N 1
ATOM 3294 C CA . MET A 1 421 ? 3.421 -2.831 -10.857 1.00 98.50 421 MET A CA 1
ATOM 3295 C C . MET A 1 421 ? 2.601 -2.735 -12.149 1.00 98.50 421 MET A C 1
ATOM 3297 O O . MET A 1 421 ? 2.803 -3.521 -13.082 1.00 98.50 421 MET A O 1
ATOM 3301 N N . THR A 1 422 ? 1.650 -1.813 -12.221 1.00 97.62 422 THR A N 1
ATOM 3302 C CA . THR A 1 422 ? 1.040 -1.461 -13.511 1.00 97.62 422 THR A CA 1
ATOM 3303 C C . THR A 1 422 ? 2.027 -0.633 -14.331 1.00 97.62 422 THR A C 1
ATOM 3305 O O . THR A 1 422 ? 2.875 0.055 -13.764 1.00 97.62 422 THR A O 1
ATOM 3308 N N . ASP A 1 423 ? 1.924 -0.677 -15.656 1.00 94.50 423 ASP A N 1
ATOM 3309 C CA . ASP A 1 423 ? 2.379 0.448 -16.480 1.00 94.50 423 ASP A CA 1
ATOM 3310 C C . ASP A 1 423 ? 1.509 1.685 -16.170 1.00 94.50 423 ASP A C 1
ATOM 3312 O O . ASP A 1 423 ? 0.553 1.602 -15.383 1.00 94.50 423 ASP A O 1
ATOM 3316 N N . ASP A 1 424 ? 1.853 2.840 -16.729 1.00 92.94 424 ASP A N 1
ATOM 3317 C CA . ASP A 1 424 ? 1.161 4.087 -16.426 1.00 92.94 424 ASP A CA 1
ATOM 3318 C C . ASP A 1 424 ? -0.333 3.989 -16.746 1.00 92.94 424 ASP A C 1
ATOM 3320 O O . ASP A 1 424 ? -0.739 3.751 -17.883 1.00 92.94 424 ASP A O 1
ATOM 3324 N N . LEU A 1 425 ? -1.166 4.169 -15.724 1.00 91.88 425 LEU A N 1
ATOM 3325 C CA . LEU A 1 425 ? -2.611 4.164 -15.879 1.00 91.88 425 LEU A CA 1
ATOM 3326 C C . LEU A 1 425 ? -3.111 5.506 -16.398 1.00 91.88 425 LEU A C 1
ATOM 3328 O O . LEU A 1 425 ? -4.202 5.562 -16.944 1.00 91.88 425 LEU A O 1
ATOM 3332 N N . ALA A 1 426 ? -2.310 6.569 -16.339 1.00 85.75 426 ALA A N 1
ATOM 3333 C CA . ALA A 1 426 ? -2.666 7.891 -16.842 1.00 85.75 426 ALA A CA 1
ATOM 3334 C C . ALA A 1 426 ? -2.622 7.996 -18.392 1.00 85.75 426 ALA A C 1
ATOM 3336 O O . ALA A 1 426 ? -2.433 9.071 -18.953 1.00 85.75 426 ALA A O 1
ATOM 3337 N N . GLN A 1 427 ? -2.802 6.888 -19.114 1.00 82.25 427 GLN A N 1
ATOM 3338 C CA . GLN A 1 427 ? -2.868 6.871 -20.576 1.00 82.25 427 GLN A CA 1
ATOM 3339 C C . GLN A 1 427 ? -4.283 7.240 -21.054 1.00 82.25 427 GLN A C 1
ATOM 3341 O O . GLN A 1 427 ? -5.272 6.655 -20.609 1.00 82.25 427 GLN A O 1
ATOM 3346 N N . THR A 1 428 ? -4.397 8.187 -21.993 1.00 78.94 428 THR A N 1
ATOM 3347 C CA . THR A 1 428 ? -5.683 8.784 -22.414 1.00 78.94 428 THR A CA 1
ATOM 3348 C C . THR A 1 428 ? -6.720 7.752 -22.874 1.00 78.94 428 THR A C 1
ATOM 3350 O O . THR A 1 428 ? -7.897 7.845 -22.529 1.00 78.94 428 THR A O 1
ATOM 3353 N N . TYR A 1 429 ? -6.300 6.708 -23.587 1.00 79.62 429 TYR A N 1
ATOM 3354 C CA . TYR A 1 429 ? -7.233 5.683 -24.062 1.00 79.62 429 TYR A CA 1
ATOM 3355 C C . TYR A 1 429 ? -7.824 4.823 -22.926 1.00 79.62 429 TYR A C 1
ATOM 3357 O O . TYR A 1 429 ? -8.895 4.234 -23.102 1.00 79.62 429 TYR A O 1
ATOM 3365 N N . LEU A 1 430 ? -7.139 4.703 -21.777 1.00 86.38 430 LEU A N 1
ATOM 3366 C CA . LEU A 1 430 ? -7.693 4.013 -20.610 1.00 86.38 430 LEU A CA 1
ATOM 3367 C C . LEU A 1 430 ? -8.826 4.845 -20.022 1.00 86.38 430 LEU A C 1
ATOM 3369 O O . LEU A 1 430 ? -9.895 4.289 -19.778 1.00 86.38 430 LEU A O 1
ATOM 3373 N N . SER A 1 431 ? -8.637 6.162 -19.896 1.00 82.56 431 SER A N 1
ATOM 3374 C CA . SER A 1 431 ? -9.693 7.073 -19.436 1.00 82.56 431 SER A CA 1
ATOM 3375 C C . SER A 1 431 ? -10.896 7.152 -20.383 1.00 82.56 431 SER A C 1
ATOM 3377 O O . SER A 1 431 ? -12.006 7.422 -19.930 1.00 82.56 431 SER A O 1
ATOM 3379 N N . ASP A 1 432 ? -10.719 6.854 -21.675 1.00 85.00 432 ASP A N 1
ATOM 3380 C CA . ASP A 1 432 ? -11.833 6.778 -22.632 1.00 85.00 432 ASP A CA 1
ATOM 3381 C C . ASP A 1 432 ? -12.690 5.509 -22.460 1.00 85.00 432 ASP A C 1
ATOM 3383 O O . ASP A 1 432 ? -13.874 5.497 -22.809 1.00 85.00 432 ASP A O 1
ATOM 3387 N N . LYS A 1 433 ? -12.100 4.416 -21.954 1.00 88.06 433 LYS A N 1
ATOM 3388 C CA . LYS A 1 433 ? -12.754 3.097 -21.847 1.00 88.06 433 LYS A CA 1
ATOM 3389 C C . LYS A 1 433 ? -13.161 2.715 -20.425 1.00 88.06 433 LYS A C 1
ATOM 3391 O O . LYS A 1 433 ? -14.075 1.906 -20.262 1.00 88.06 433 LYS A O 1
ATOM 3396 N N . PHE A 1 434 ? -12.486 3.252 -19.417 1.00 90.19 434 PHE A N 1
ATOM 3397 C CA . PHE A 1 434 ? -12.649 2.884 -18.017 1.00 90.19 434 PHE A CA 1
ATOM 3398 C C . PHE A 1 434 ? -12.868 4.130 -17.169 1.00 90.19 434 PHE A C 1
ATOM 3400 O O . PHE A 1 434 ? -12.259 5.173 -17.397 1.00 90.19 434 PHE A O 1
ATOM 3407 N N . SER A 1 435 ? -13.740 4.017 -16.168 1.00 90.06 435 SER A N 1
ATOM 3408 C CA . SER A 1 435 ? -13.863 5.073 -15.169 1.00 90.06 435 SER A CA 1
ATOM 3409 C C . SER A 1 435 ? -12.582 5.161 -14.337 1.00 90.06 435 SER A C 1
ATOM 3411 O O . SER A 1 435 ? -11.847 4.185 -14.187 1.00 90.06 435 SER A O 1
ATOM 3413 N N . LEU A 1 436 ? -12.340 6.315 -13.721 1.00 86.25 436 LEU A N 1
ATOM 3414 C CA . LEU A 1 436 ? -11.222 6.472 -12.793 1.00 86.25 436 LEU A CA 1
ATOM 3415 C C . LEU A 1 436 ? -11.295 5.466 -11.627 1.00 86.25 436 LEU A C 1
ATOM 3417 O O . LEU A 1 436 ? -10.280 4.908 -11.221 1.00 86.25 436 LEU A O 1
ATOM 3421 N N . GLU A 1 437 ? -12.507 5.167 -11.149 1.00 88.69 437 GLU A N 1
ATOM 3422 C CA . GLU A 1 437 ? -12.762 4.115 -10.159 1.00 88.69 437 GLU A CA 1
ATOM 3423 C C . GLU A 1 437 ? -12.328 2.734 -10.672 1.00 88.69 437 GLU A C 1
ATOM 3425 O O . GLU A 1 437 ? -11.646 1.995 -9.964 1.00 88.69 437 GLU A O 1
ATOM 3430 N N . ASP A 1 438 ? -12.655 2.381 -11.917 1.00 91.75 438 ASP A N 1
ATOM 3431 C CA . ASP A 1 438 ? -12.203 1.131 -12.531 1.00 91.75 438 ASP A CA 1
ATOM 3432 C C . ASP A 1 438 ? -10.672 1.071 -12.620 1.00 91.75 438 ASP A C 1
ATOM 3434 O O . ASP A 1 438 ? -10.077 0.028 -12.338 1.00 91.75 438 ASP A O 1
ATOM 3438 N N . MET A 1 439 ? -10.030 2.185 -12.973 1.00 90.69 439 MET A N 1
ATOM 3439 C CA . MET A 1 439 ? -8.576 2.270 -13.115 1.00 90.69 439 MET A CA 1
ATOM 3440 C C . MET A 1 439 ? -7.841 2.069 -11.788 1.00 90.69 439 MET A C 1
ATOM 3442 O O . MET A 1 439 ? -6.735 1.544 -11.794 1.00 90.69 439 MET A O 1
ATOM 3446 N N . VAL A 1 440 ? -8.445 2.414 -10.649 1.00 89.81 440 VAL A N 1
ATOM 3447 C CA . VAL A 1 440 ? -7.824 2.211 -9.328 1.00 89.81 440 VAL A CA 1
ATOM 3448 C C . VAL A 1 440 ? -8.278 0.912 -8.647 1.00 89.81 440 VAL A C 1
ATOM 3450 O O . VAL A 1 440 ? -7.515 0.306 -7.897 1.00 89.81 440 VAL A O 1
ATOM 3453 N N . THR A 1 441 ? -9.492 0.422 -8.915 1.00 93.44 441 THR A N 1
ATOM 3454 C CA . THR A 1 441 ? -10.037 -0.779 -8.248 1.00 93.44 441 THR A CA 1
ATOM 3455 C C . THR A 1 441 ? -9.733 -2.080 -8.992 1.00 93.44 441 THR A C 1
ATOM 3457 O O . THR A 1 441 ? -9.437 -3.098 -8.355 1.00 93.44 441 THR A O 1
ATOM 3460 N N . LYS A 1 442 ? -9.760 -2.093 -10.334 1.00 96.19 442 LYS A N 1
ATOM 3461 C CA . LYS A 1 442 ? -9.524 -3.325 -11.105 1.00 96.19 442 LYS A CA 1
ATOM 3462 C C . LYS A 1 442 ? -8.093 -3.855 -10.967 1.00 96.19 442 LYS A C 1
ATOM 3464 O O . LYS A 1 442 ? -7.972 -5.068 -10.778 1.00 96.19 442 LYS A O 1
ATOM 3469 N N . PRO A 1 443 ? -7.016 -3.039 -10.995 1.00 96.88 443 PRO A N 1
ATOM 3470 C CA . PRO A 1 443 ? -5.658 -3.568 -10.855 1.00 96.88 443 PRO A CA 1
ATOM 3471 C C . PRO A 1 443 ? -5.407 -4.267 -9.518 1.00 96.88 443 PRO A C 1
ATOM 3473 O O . PRO A 1 443 ? -4.925 -5.403 -9.490 1.00 96.88 443 PRO A O 1
ATOM 3476 N N . ILE A 1 444 ? -5.790 -3.643 -8.399 1.00 96.50 444 ILE A N 1
ATOM 3477 C CA . ILE A 1 444 ? -5.640 -4.261 -7.073 1.00 96.50 444 ILE A CA 1
ATOM 3478 C C . ILE A 1 444 ? -6.504 -5.525 -6.953 1.00 96.50 444 ILE A C 1
ATOM 3480 O O . ILE A 1 444 ? -6.063 -6.541 -6.409 1.00 96.50 444 ILE A O 1
ATOM 3484 N N . ALA A 1 445 ? -7.706 -5.524 -7.543 1.00 96.12 445 ALA A N 1
ATOM 3485 C CA . ALA A 1 445 ? -8.565 -6.701 -7.591 1.00 96.12 445 ALA A CA 1
ATOM 3486 C C . ALA A 1 445 ? -7.957 -7.829 -8.446 1.00 96.12 445 ALA A C 1
ATOM 3488 O O . ALA A 1 445 ? -8.080 -9.002 -8.078 1.00 96.12 445 ALA A O 1
ATOM 3489 N N . ALA A 1 446 ? -7.258 -7.506 -9.535 1.00 97.38 446 ALA A N 1
ATOM 3490 C CA . ALA A 1 446 ? -6.509 -8.466 -10.346 1.00 97.38 446 ALA A CA 1
ATOM 3491 C C . ALA A 1 446 ? -5.270 -9.009 -9.613 1.00 97.38 446 ALA A C 1
ATOM 3493 O O . ALA A 1 446 ? -4.857 -10.154 -9.826 1.00 97.38 446 ALA A O 1
ATOM 3494 N N . GLY A 1 447 ? -4.729 -8.221 -8.682 1.00 96.81 447 GLY A N 1
ATOM 3495 C CA . GLY A 1 447 ? -3.616 -8.572 -7.808 1.00 96.81 447 GLY A CA 1
ATOM 3496 C C . GLY A 1 447 ? -2.310 -7.866 -8.154 1.00 96.81 447 GLY A C 1
ATOM 3497 O O . GLY A 1 447 ? -1.258 -8.461 -7.897 1.00 96.81 447 GLY A O 1
ATOM 3498 N N . ALA A 1 448 ? -2.390 -6.672 -8.754 1.00 97.88 448 ALA A N 1
ATOM 3499 C CA . ALA A 1 448 ? -1.305 -5.696 -8.774 1.00 97.88 448 ALA A CA 1
ATOM 3500 C C . ALA A 1 448 ? -1.033 -5.179 -7.353 1.00 97.88 448 ALA A C 1
ATOM 3502 O O . ALA A 1 448 ? -1.952 -5.095 -6.540 1.00 97.88 448 ALA A O 1
ATOM 3503 N N . ASP A 1 449 ? 0.221 -4.848 -7.058 1.00 98.25 449 ASP A N 1
ATOM 3504 C CA . ASP A 1 449 ? 0.632 -4.309 -5.763 1.00 98.25 449 ASP A CA 1
ATOM 3505 C C . ASP A 1 449 ? 0.795 -2.777 -5.829 1.00 98.25 449 ASP A C 1
ATOM 3507 O O . ASP A 1 449 ? 0.379 -2.089 -4.903 1.00 98.25 449 ASP A O 1
ATOM 3511 N N . ILE A 1 450 ? 1.345 -2.237 -6.928 1.00 98.19 450 ILE A N 1
ATOM 3512 C CA . ILE A 1 450 ? 1.497 -0.789 -7.158 1.00 98.19 450 ILE A CA 1
ATOM 3513 C C . ILE A 1 450 ? 0.795 -0.360 -8.450 1.00 98.19 450 ILE A C 1
ATOM 3515 O O . ILE A 1 450 ? 0.987 -0.975 -9.499 1.00 98.19 450 ILE A O 1
ATOM 3519 N N . MET A 1 451 ? 0.044 0.735 -8.378 1.00 96.50 451 MET A N 1
ATOM 3520 C CA . MET A 1 451 ? -0.548 1.441 -9.513 1.00 96.50 451 MET A CA 1
ATOM 3521 C C . MET A 1 451 ? 0.250 2.714 -9.807 1.00 96.50 451 MET A C 1
ATOM 3523 O O . MET A 1 451 ? 0.505 3.514 -8.903 1.00 96.50 451 MET A O 1
ATOM 3527 N N . ILE A 1 452 ? 0.654 2.899 -11.063 1.00 95.56 452 ILE A N 1
ATOM 3528 C CA . ILE A 1 452 ? 1.326 4.121 -11.518 1.00 95.56 452 ILE A CA 1
ATOM 3529 C C . ILE A 1 452 ? 0.297 5.076 -12.116 1.00 95.56 452 ILE A C 1
ATOM 3531 O O . ILE A 1 452 ? -0.477 4.683 -12.983 1.00 95.56 452 ILE A O 1
ATOM 3535 N N . PHE A 1 453 ? 0.350 6.336 -11.690 1.00 92.75 453 PHE A N 1
ATOM 3536 C CA . PHE A 1 453 ? -0.314 7.457 -12.350 1.00 92.75 453 PHE A CA 1
ATOM 3537 C C . PHE A 1 453 ? 0.704 8.576 -12.581 1.00 92.75 453 PHE A C 1
ATOM 3539 O O . PHE A 1 453 ? 0.955 9.392 -11.692 1.00 92.75 453 PHE A O 1
ATOM 3546 N N . SER A 1 454 ? 1.331 8.613 -13.757 1.00 88.06 454 SER A N 1
ATOM 3547 C CA . SER A 1 454 ? 2.389 9.590 -14.058 1.00 88.06 454 SER A CA 1
ATOM 3548 C C . SER A 1 454 ? 1.842 10.990 -14.395 1.00 88.06 454 SER A C 1
ATOM 3550 O O . SER A 1 454 ? 2.516 12.007 -14.194 1.00 88.06 454 SER A O 1
ATOM 3552 N N . GLY A 1 455 ? 0.596 11.065 -14.867 1.00 78.94 455 GLY A N 1
ATOM 3553 C CA . GLY A 1 455 ? -0.094 12.313 -15.175 1.00 78.94 455 GLY A CA 1
ATOM 3554 C C . GLY A 1 455 ? -0.728 12.945 -13.936 1.00 78.94 455 GLY A C 1
ATOM 3555 O O . GLY A 1 455 ? -1.756 12.467 -13.470 1.00 78.94 455 GLY A O 1
ATOM 3556 N N . TRP A 1 456 ? -0.168 14.057 -13.447 1.00 75.38 456 TRP A N 1
ATOM 3557 C CA . TRP A 1 456 ? -0.753 14.839 -12.342 1.00 75.38 456 TRP A CA 1
ATOM 3558 C C . TRP A 1 456 ? -2.154 15.365 -12.679 1.00 75.38 456 TRP A C 1
ATOM 3560 O O . TRP A 1 456 ? -3.043 15.362 -11.835 1.00 75.38 456 TRP A O 1
ATOM 3570 N N . GLU A 1 457 ? -2.359 15.759 -13.939 1.00 66.50 457 GLU A N 1
ATOM 3571 C CA . GLU A 1 457 ? -3.631 16.289 -14.441 1.00 66.50 457 GLU A CA 1
ATOM 3572 C C . GLU A 1 457 ? -4.745 15.232 -14.514 1.00 66.50 457 GLU A C 1
ATOM 3574 O O . GLU A 1 457 ? -5.921 15.586 -14.572 1.00 66.50 457 GLU A O 1
ATOM 3579 N N . ILE A 1 458 ? -4.407 13.935 -14.480 1.00 63.78 458 ILE A N 1
ATOM 3580 C CA . ILE A 1 458 ? -5.366 12.823 -14.630 1.00 63.78 458 ILE A CA 1
ATOM 3581 C C . ILE A 1 458 ? -5.993 12.468 -13.276 1.00 63.78 458 ILE A C 1
ATOM 3583 O O . ILE A 1 458 ? -6.078 11.317 -12.860 1.00 63.78 458 ILE A O 1
ATOM 3587 N N . GLY A 1 459 ? -6.439 13.508 -12.574 1.00 71.00 459 GLY A N 1
ATOM 3588 C CA . GLY A 1 459 ? -7.236 13.418 -11.360 1.00 71.00 459 GLY A CA 1
ATOM 3589 C C . GLY A 1 459 ? -6.710 12.412 -10.334 1.00 71.00 459 GLY A C 1
ATOM 3590 O O . GLY A 1 459 ? -7.472 11.609 -9.805 1.00 71.00 459 GLY A O 1
ATOM 3591 N N . VAL A 1 460 ? -5.395 12.374 -10.088 1.00 80.88 460 VAL A N 1
ATOM 3592 C CA . VAL A 1 460 ? -4.795 11.368 -9.188 1.00 80.88 460 VAL A CA 1
ATOM 3593 C C . VAL A 1 460 ? -5.397 11.464 -7.782 1.00 80.88 460 VAL A C 1
ATOM 3595 O O . VAL A 1 460 ? -5.621 10.446 -7.126 1.00 80.88 460 VAL A O 1
ATOM 3598 N N . ALA A 1 461 ? -5.712 12.684 -7.339 1.00 87.62 461 ALA A N 1
ATOM 3599 C CA . ALA A 1 461 ? -6.419 12.940 -6.090 1.00 87.62 461 ALA A CA 1
ATOM 3600 C C . ALA A 1 461 ? -7.832 12.330 -6.102 1.00 87.62 461 ALA A C 1
ATOM 3602 O O . ALA A 1 461 ? -8.213 11.639 -5.157 1.00 87.62 461 ALA A O 1
ATOM 3603 N N . GLU A 1 462 ? -8.578 12.528 -7.187 1.00 88.31 462 GLU A N 1
ATOM 3604 C CA . GLU A 1 462 ? -9.914 11.980 -7.410 1.00 88.31 462 GLU A CA 1
ATOM 3605 C C . GLU A 1 462 ? -9.890 10.450 -7.483 1.00 88.31 462 GLU A C 1
ATOM 3607 O O . GLU A 1 462 ? -10.793 9.797 -6.964 1.00 88.31 462 GLU A O 1
ATOM 3612 N N . GLY A 1 463 ? -8.848 9.863 -8.074 1.00 88.12 463 GLY A N 1
ATOM 3613 C CA . GLY A 1 463 ? -8.670 8.416 -8.149 1.00 88.12 463 GLY A CA 1
ATOM 3614 C C . GLY A 1 463 ? -8.361 7.812 -6.787 1.00 88.12 463 GLY A C 1
ATOM 3615 O O . GLY A 1 463 ? -8.941 6.794 -6.414 1.00 88.12 463 GLY A O 1
ATOM 3616 N N . LEU A 1 464 ? -7.509 8.466 -5.997 1.00 90.94 464 LEU A N 1
ATOM 3617 C CA . LEU A 1 464 ? -7.256 8.070 -4.613 1.00 90.94 464 LEU A CA 1
ATOM 3618 C C . LEU A 1 464 ? -8.497 8.228 -3.731 1.00 90.94 464 LEU A C 1
ATOM 3620 O O . LEU A 1 464 ? -8.781 7.333 -2.937 1.00 90.94 464 LEU A O 1
ATOM 3624 N N . ASP A 1 465 ? -9.255 9.317 -3.879 1.00 92.25 465 ASP A N 1
ATOM 3625 C CA . ASP A 1 465 ? -10.526 9.494 -3.170 1.00 92.25 465 ASP A CA 1
ATOM 3626 C C . ASP A 1 465 ? -11.528 8.393 -3.571 1.00 92.25 465 ASP A C 1
ATOM 3628 O O . ASP A 1 465 ? -12.113 7.755 -2.694 1.00 92.25 465 ASP A O 1
ATOM 3632 N N . ALA A 1 466 ? -11.648 8.071 -4.865 1.00 90.50 466 ALA A N 1
ATOM 3633 C CA . ALA A 1 466 ? -12.490 6.975 -5.350 1.00 90.50 466 ALA A CA 1
ATOM 3634 C C . ALA A 1 466 ? -12.050 5.608 -4.799 1.00 90.50 466 ALA A C 1
ATOM 3636 O O . ALA A 1 466 ? -12.892 4.809 -4.386 1.00 90.50 466 ALA A O 1
ATOM 3637 N N . PHE A 1 467 ? -10.741 5.341 -4.727 1.00 94.38 467 PHE A N 1
ATOM 3638 C CA . PHE A 1 467 ? -10.219 4.114 -4.123 1.00 94.38 467 PHE A CA 1
ATOM 3639 C C . PHE A 1 467 ? -10.562 4.034 -2.633 1.00 94.38 467 PHE A C 1
ATOM 3641 O O . PHE A 1 467 ? -10.997 2.986 -2.153 1.00 94.38 467 PHE A O 1
ATOM 3648 N N . ILE A 1 468 ? -10.367 5.126 -1.888 1.00 93.00 468 ILE A N 1
ATOM 3649 C CA . ILE A 1 468 ? -10.687 5.198 -0.456 1.00 93.00 468 ILE A CA 1
ATOM 3650 C C . ILE A 1 468 ? -12.186 4.964 -0.239 1.00 93.00 468 ILE A C 1
ATOM 3652 O O . ILE A 1 468 ? -12.569 4.224 0.671 1.00 93.00 468 ILE A O 1
ATOM 3656 N N . ASP A 1 469 ? -13.040 5.534 -1.084 1.00 91.50 469 ASP A N 1
ATOM 3657 C CA . ASP A 1 469 ? -14.483 5.325 -1.008 1.00 91.50 469 ASP A CA 1
ATOM 3658 C C . ASP A 1 469 ? -14.870 3.874 -1.323 1.00 91.50 469 ASP A C 1
ATOM 3660 O O . ASP A 1 469 ? -15.638 3.276 -0.564 1.00 91.50 469 ASP A O 1
ATOM 3664 N N . ALA A 1 470 ? -14.297 3.268 -2.365 1.00 91.62 470 ALA A N 1
ATOM 3665 C CA . ALA A 1 470 ? -14.507 1.855 -2.688 1.00 91.62 470 ALA A CA 1
ATOM 3666 C C . ALA A 1 470 ? -14.021 0.926 -1.557 1.00 91.62 470 ALA A C 1
ATOM 3668 O O . ALA A 1 470 ? -14.700 -0.035 -1.176 1.00 91.62 470 ALA A O 1
ATOM 3669 N N . PHE A 1 471 ? -12.882 1.249 -0.934 1.00 92.19 471 PHE A N 1
ATOM 3670 C CA . PHE A 1 471 ? -12.385 0.556 0.255 1.00 92.19 471 PHE A CA 1
ATOM 3671 C C . PHE A 1 471 ? -13.374 0.645 1.426 1.00 92.19 471 PHE A C 1
ATOM 3673 O O . PHE A 1 471 ? -13.713 -0.374 2.034 1.00 92.19 471 PHE A O 1
ATOM 3680 N N . ARG A 1 472 ? -13.882 1.846 1.728 1.00 88.62 472 ARG A N 1
ATOM 3681 C CA . ARG A 1 472 ? -14.847 2.076 2.819 1.00 88.62 472 ARG A CA 1
ATOM 3682 C C . ARG A 1 472 ? -16.183 1.371 2.582 1.00 88.62 472 ARG A C 1
ATOM 3684 O O . ARG A 1 472 ? -16.798 0.910 3.545 1.00 88.62 472 ARG A O 1
ATOM 3691 N N . LYS A 1 473 ? -16.617 1.253 1.324 1.00 87.62 473 LYS A N 1
ATOM 3692 C CA . LYS A 1 473 ? -17.818 0.497 0.921 1.00 87.62 473 LYS A CA 1
ATOM 3693 C C . LYS A 1 473 ? -17.618 -1.024 0.947 1.00 87.62 473 LYS A C 1
ATOM 3695 O O . LYS A 1 473 ? -18.600 -1.759 0.882 1.00 87.62 473 LYS A O 1
ATOM 3700 N N . GLY A 1 474 ? -16.379 -1.502 1.077 1.00 87.25 474 GLY A N 1
ATOM 3701 C CA . GLY A 1 474 ? -16.055 -2.930 1.042 1.00 87.25 474 GLY A CA 1
ATOM 3702 C C . GLY A 1 474 ? -16.086 -3.531 -0.366 1.00 87.25 474 GLY A C 1
ATOM 3703 O O . GLY A 1 474 ? -16.259 -4.738 -0.508 1.00 87.25 474 GLY A O 1
ATOM 3704 N N . GLU A 1 475 ? -15.930 -2.701 -1.399 1.00 89.69 475 GLU A N 1
ATOM 3705 C CA . GLU A 1 475 ? -15.888 -3.124 -2.808 1.00 89.69 475 GLU A CA 1
ATOM 3706 C C . GLU A 1 475 ? -14.513 -3.702 -3.185 1.00 89.69 475 GLU A C 1
ATOM 3708 O O . GLU A 1 475 ? -14.392 -4.457 -4.152 1.00 89.69 475 GLU A O 1
ATOM 3713 N N . ILE A 1 476 ? -13.483 -3.399 -2.386 1.00 90.56 476 ILE A N 1
ATOM 3714 C CA . ILE A 1 476 ? -12.130 -3.937 -2.530 1.00 90.56 476 ILE A CA 1
ATOM 3715 C C . ILE A 1 476 ? -11.843 -4.924 -1.398 1.00 90.56 476 ILE A C 1
ATOM 3717 O O . ILE A 1 476 ? -12.059 -4.642 -0.219 1.00 90.56 476 ILE A O 1
ATOM 3721 N N . ASP A 1 477 ? -11.307 -6.083 -1.769 1.00 92.44 477 ASP A N 1
ATOM 3722 C CA . ASP A 1 477 ? -10.852 -7.106 -0.834 1.00 92.44 477 ASP A CA 1
ATOM 3723 C C . ASP A 1 477 ? -9.684 -6.586 0.027 1.00 92.44 477 ASP A C 1
ATOM 3725 O O . ASP A 1 477 ? -8.592 -6.298 -0.479 1.00 92.44 477 ASP A O 1
ATOM 3729 N N . LYS A 1 478 ? -9.916 -6.475 1.340 1.00 91.62 478 LYS A N 1
ATOM 3730 C CA . LYS A 1 478 ? -8.937 -5.950 2.304 1.00 91.62 478 LYS A CA 1
ATOM 3731 C C . LYS A 1 478 ? -7.683 -6.814 2.383 1.00 91.62 478 LYS A C 1
ATOM 3733 O O . LYS A 1 478 ? -6.594 -6.261 2.529 1.00 91.62 478 LYS A O 1
ATOM 3738 N N . ASP A 1 479 ? -7.813 -8.127 2.206 1.00 91.69 479 ASP A N 1
ATOM 3739 C CA . ASP A 1 479 ? -6.678 -9.049 2.273 1.00 91.69 479 ASP A CA 1
ATOM 3740 C C . ASP A 1 479 ? -5.705 -8.794 1.112 1.00 91.69 479 ASP A C 1
ATOM 3742 O O . ASP A 1 479 ? -4.486 -8.900 1.272 1.00 91.69 479 ASP A O 1
ATOM 3746 N N . LYS A 1 480 ? -6.221 -8.389 -0.059 1.00 94.19 480 LYS A N 1
ATOM 3747 C CA . LYS A 1 480 ? -5.383 -8.001 -1.207 1.00 94.19 480 LYS A CA 1
ATOM 3748 C C . LYS A 1 480 ? -4.621 -6.711 -0.941 1.00 94.19 480 LYS A C 1
ATOM 3750 O O . LYS A 1 480 ? -3.423 -6.659 -1.210 1.00 94.19 480 LYS A O 1
ATOM 3755 N N . ILE A 1 481 ? -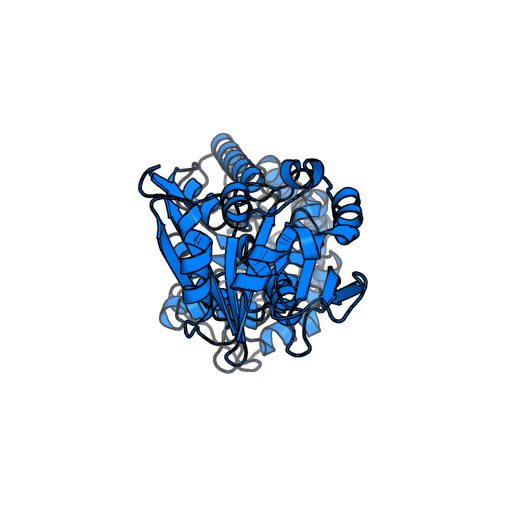5.294 -5.707 -0.379 1.00 96.06 481 ILE A N 1
ATOM 3756 C CA . ILE A 1 481 ? -4.668 -4.433 -0.000 1.00 96.06 481 ILE A CA 1
ATOM 3757 C C . ILE A 1 481 ? -3.574 -4.674 1.047 1.00 96.06 481 ILE A C 1
ATOM 3759 O O . ILE A 1 481 ? -2.445 -4.214 0.880 1.00 96.06 481 ILE A O 1
ATOM 3763 N N . GLN A 1 482 ? -3.876 -5.445 2.093 1.00 95.19 482 GLN A N 1
ATOM 3764 C CA . GLN A 1 482 ? -2.925 -5.768 3.155 1.00 95.19 482 GLN A CA 1
ATOM 3765 C C . GLN A 1 482 ? -1.714 -6.539 2.618 1.00 95.19 482 GLN A C 1
ATOM 3767 O O . GLN A 1 482 ? -0.577 -6.229 2.980 1.00 95.19 482 GLN A O 1
ATOM 3772 N N . LEU A 1 483 ? -1.927 -7.511 1.725 1.00 95.12 483 LEU A N 1
ATOM 3773 C CA . LEU A 1 483 ? -0.839 -8.258 1.095 1.00 95.12 483 LEU A CA 1
ATOM 3774 C C . LEU A 1 483 ? 0.063 -7.355 0.240 1.00 95.12 483 LEU A C 1
ATOM 3776 O O . LEU A 1 483 ? 1.289 -7.481 0.321 1.00 95.12 483 LEU A O 1
ATOM 3780 N N . ALA A 1 484 ? -0.524 -6.452 -0.548 1.00 97.50 484 ALA A N 1
ATOM 3781 C CA . ALA A 1 484 ? 0.219 -5.494 -1.363 1.00 97.50 484 ALA A CA 1
ATOM 3782 C C . ALA A 1 484 ? 1.047 -4.541 -0.488 1.00 97.50 484 ALA A C 1
ATOM 3784 O O . ALA A 1 484 ? 2.264 -4.439 -0.660 1.00 97.50 484 ALA A O 1
ATOM 3785 N N . ILE A 1 485 ? 0.430 -3.936 0.532 1.00 97.12 485 ILE A N 1
ATOM 3786 C CA . ILE A 1 485 ? 1.112 -3.055 1.494 1.00 97.12 485 ILE A CA 1
ATOM 3787 C C . ILE A 1 485 ? 2.240 -3.789 2.223 1.00 97.12 485 ILE A C 1
ATOM 3789 O O . ILE A 1 485 ? 3.325 -3.228 2.390 1.00 97.12 485 ILE A O 1
ATOM 3793 N N . LEU A 1 486 ? 2.036 -5.047 2.623 1.00 95.69 486 LEU A N 1
ATOM 3794 C CA . LEU A 1 486 ? 3.075 -5.851 3.268 1.00 95.69 486 LEU A CA 1
ATOM 3795 C C . LEU A 1 486 ? 4.289 -6.043 2.348 1.00 95.69 486 LEU A C 1
ATOM 3797 O O . LEU A 1 486 ? 5.430 -5.892 2.788 1.00 95.69 486 LEU A O 1
ATOM 3801 N N . ARG A 1 487 ? 4.069 -6.355 1.066 1.00 96.94 487 ARG A N 1
ATOM 3802 C CA . ARG A 1 487 ? 5.151 -6.502 0.076 1.00 96.94 487 ARG A CA 1
ATOM 3803 C C . ARG A 1 487 ? 5.895 -5.191 -0.133 1.00 96.94 487 ARG A C 1
ATOM 3805 O O . ARG A 1 487 ? 7.121 -5.177 -0.050 1.00 96.94 487 ARG A O 1
ATOM 3812 N N . ILE A 1 488 ? 5.155 -4.104 -0.328 1.00 97.88 488 ILE A N 1
ATOM 3813 C CA . ILE A 1 488 ? 5.699 -2.757 -0.519 1.00 97.88 488 ILE A CA 1
ATOM 3814 C C . ILE A 1 488 ? 6.544 -2.348 0.683 1.00 97.88 488 ILE A C 1
ATOM 3816 O O . ILE A 1 488 ? 7.690 -1.939 0.525 1.00 97.88 488 ILE A O 1
ATOM 3820 N N . THR A 1 489 ? 6.018 -2.525 1.892 1.00 95.69 489 THR A N 1
ATOM 3821 C CA . THR A 1 489 ? 6.708 -2.162 3.132 1.00 95.69 489 THR A CA 1
ATOM 3822 C C . THR A 1 489 ? 7.968 -3.001 3.339 1.00 95.69 489 THR A C 1
ATOM 3824 O O . THR A 1 489 ? 9.000 -2.465 3.738 1.00 95.69 489 THR A O 1
ATOM 3827 N N . ASN A 1 490 ? 7.933 -4.297 3.013 1.00 95.75 490 ASN A N 1
ATOM 3828 C CA . ASN A 1 490 ? 9.119 -5.155 3.061 1.00 95.75 490 ASN A CA 1
ATOM 3829 C C . ASN A 1 490 ? 10.213 -4.694 2.089 1.00 95.75 490 ASN A C 1
ATOM 3831 O O . ASN A 1 490 ? 11.377 -4.657 2.481 1.00 95.75 490 ASN A O 1
ATOM 3835 N N . ILE A 1 491 ? 9.848 -4.298 0.864 1.00 97.12 491 ILE A N 1
ATOM 3836 C CA . ILE A 1 491 ? 10.792 -3.736 -0.115 1.00 97.12 491 ILE A CA 1
ATOM 3837 C C . ILE A 1 491 ? 11.334 -2.389 0.384 1.00 97.12 491 ILE A C 1
ATOM 3839 O O . ILE A 1 491 ? 12.536 -2.158 0.386 1.00 97.12 491 ILE A O 1
ATOM 3843 N N . LYS A 1 492 ? 10.478 -1.504 0.900 1.00 96.88 492 LYS A N 1
ATOM 3844 C CA . LYS A 1 492 ? 10.908 -0.214 1.464 1.00 96.88 492 LYS A CA 1
ATOM 3845 C C . LYS A 1 492 ? 11.847 -0.361 2.656 1.00 96.88 492 LYS A C 1
ATOM 3847 O O . LYS A 1 492 ? 12.747 0.452 2.830 1.00 96.88 492 LYS A O 1
ATOM 3852 N N . ASN A 1 493 ? 11.669 -1.388 3.480 1.00 91.94 493 ASN A N 1
ATOM 3853 C CA . ASN A 1 493 ? 12.550 -1.625 4.618 1.00 91.94 493 ASN A CA 1
ATOM 3854 C C . ASN A 1 493 ? 13.981 -2.005 4.204 1.00 91.94 493 ASN A C 1
ATOM 3856 O O . ASN A 1 493 ? 14.871 -1.839 5.028 1.00 91.94 493 ASN A O 1
ATOM 3860 N N . SER A 1 494 ? 14.234 -2.450 2.964 1.00 91.25 494 SER A N 1
ATOM 3861 C CA . SER A 1 494 ? 15.608 -2.628 2.466 1.00 91.25 494 SER A CA 1
ATOM 3862 C C . SER A 1 494 ? 16.271 -1.326 1.998 1.00 91.25 494 SER A C 1
ATOM 3864 O O . SER A 1 494 ? 17.442 -1.352 1.636 1.00 91.25 494 SER A O 1
ATOM 3866 N N . LEU A 1 495 ? 15.530 -0.209 1.968 1.00 88.31 495 LEU A N 1
ATOM 3867 C CA . LEU A 1 495 ? 16.045 1.135 1.674 1.00 88.31 495 LEU A CA 1
ATOM 3868 C C . LEU A 1 495 ? 16.415 1.931 2.937 1.00 88.31 495 LEU A C 1
ATOM 3870 O O . LEU A 1 495 ? 16.980 3.018 2.815 1.00 88.31 495 LEU A O 1
ATOM 3874 N N . LYS A 1 496 ? 16.039 1.434 4.122 1.00 75.81 496 LYS A N 1
ATOM 3875 C CA . LYS A 1 496 ? 16.461 1.977 5.420 1.00 75.81 496 LYS A CA 1
ATOM 3876 C C . LYS A 1 496 ? 17.877 1.510 5.726 1.00 75.81 496 LYS A C 1
ATOM 3878 O O . LYS A 1 496 ? 18.645 2.343 6.253 1.00 75.81 496 LYS A O 1
#

Organism: NCBI:txid1801662

Radius of gyration: 27.82 Å; chains: 1; bounding box: 63×46×79 Å

Secondary structure (DSSP, 8-state):
----SEEEEEEESSGGGHHHHHHHHHTS---TTEEEEEEEEETTTTEEPPHHHHHHHTT----HHHHHHEEEEEEEEEEEETTEEEEEEEEEESS--HHHHHHHTTTHHHHTHHHHHHTT--S--SSSS-EEEEETTEEEEEEEEETTTEEEEEEEETTEEEEESSHHHHHHHHHHHHHHHHHTTGGGGEEE--SSSS--HHHHHHHHHH--SEEEE-GGG-S-HHHHHHHHHHHHHHHHHHHSSPPEEEE-EEETTEES-TT-S----GGG--SHHHHHHHHHHHHHHHHHHT--EE---B-----TTSTTGGGS--S-HHHHHHHHHHHHHHHHHHT-EEEEEEES--TT--S-TTTS--EESPPPP-HHHHHHGGG--SEEEEP--EETTT-SSS-GGG-HHHHHHHHHHH-TT-EEEEEES--HHHHHHS-HHHHHHHHHHHT-SEEEE--TTTTHHHHHHHHHHHHHHT-S-HHHHHHHHHHHHHHHHTT-

Foldseek 3Di:
DFDFPEEDEAEDQALLCVLVVVLVVQQDDDDAQGKYWYWYANPNVRDTFWPVSNLVSQQQPQDPLQVVQWDRDKTWIWHHHPNGTKTKMKTFTNDDCPVVVQVCQQCRCVSRVSVVVSVPQPDAFPDNTWDWDDDPRFIKIWTHRDPVQFTWIWGDDDGMTMTMGGPVVVNSRVVRVVLVVLLQCLLLQEEEADAAQADDPVNLVVCLVRLHNAYEDALRNDDDLVSLLRRLVVVQVSSCVRPVFGHQYEYAQQADPRHRHPPQDLRHALLNQDDLVSLLQSLQSVLLSCVSSVHAEYADDEQADEDPLAPCCRRANVDDLVRSLSSLLSSLLNNVVSRHAYEYDDPPHRYPHNDDCLVAAAEDQDTDDRVSVQSSCVSVHQAYEYEQHHHCVQPVDGGLLLALSSVVVVCVRNNPLHAYEYDACQRVNNVVPDPLLSSLARNLVSQHLHYYHNDPPSPVVVSSVSVSVCSVVVVHDSVSSVSSSVSSRVVRVSVD